Protein AF-0000000085128936 (afdb_homodimer)

Radius of gyration: 24.26 Å; Cα contacts (8 Å, |Δi|>4): 1080; chains: 2; bounding box: 57×74×57 Å

Secondary structure (DSSP, 8-state):
--EEE--S---TT-EEEPPHHHHHHHHHTT--TT-EEEEE-B--STT---SEEEEEEEEE-SS-EEEEEEEEE------SS-EEEEEEPPSTTHHHHHHHHHHHTT-SEEEEEE-TT-S----HHHHHHHHHHHHHHHHHHHHHHT-SBPPPBPPPEEHHHIIIIIGGGSPTTPEEEEE--STT-EEHHHHHHTS-TT--EEEEE--TT---HHHHHHHHHTTPEEEES-SS---TTHHHHHHHHHHH--/--EEE--S---TT-EEEPPHHHHHHHHHTT--TT-EEEEE-B--STT---SEEEEEEEEE-SS-EEEEEEEEE------SS-EEEEEEPPSTTHHHHHHHHHHHTT-SEEEEEE-TT-S----HHHHHHHHHHHHHHHHHHHHHHT-SBPPPBPPPEEHHHIIIIIGGGSPTT-EEEEE--STT-EEHHHHHHTS-TT--EEEEE--TT---HHHHHHHHHTTPEEEES-SS---TTHHHHHHHHHHH--

Solvent-accessible surface area (backbone atoms only — not comparable to full-atom values): 25896 Å² total; per-residue (Å²): 119,60,48,36,62,37,84,53,74,79,52,68,72,40,73,44,70,47,55,66,71,37,25,51,52,46,55,74,69,63,65,48,62,71,40,65,36,35,37,22,40,31,46,83,55,91,77,41,81,51,18,37,26,38,29,29,33,64,38,76,53,96,84,46,27,31,31,36,33,37,60,75,43,90,53,82,55,74,43,77,21,46,32,34,41,35,34,26,44,47,61,82,69,45,42,58,50,35,42,28,50,35,40,53,49,42,34,50,27,36,32,41,19,45,45,93,52,31,84,62,83,76,58,73,67,60,33,52,53,51,49,53,49,48,39,51,41,20,46,54,26,20,37,67,16,68,40,31,61,44,40,52,64,47,77,70,38,49,39,69,59,36,49,70,52,52,56,72,67,53,61,88,77,50,43,40,35,25,62,38,91,55,88,84,44,39,54,46,54,63,57,51,73,76,41,65,78,57,44,37,33,36,38,40,34,41,16,78,67,37,66,50,72,66,55,49,51,51,40,42,74,64,59,29,42,43,19,24,78,60,84,47,49,59,52,50,54,50,45,54,48,39,50,37,27,52,63,37,47,101,120,60,48,36,62,36,83,54,71,79,52,68,72,39,74,45,69,47,55,65,72,37,24,53,54,47,55,74,68,62,66,49,60,72,39,65,35,35,38,22,40,30,45,85,53,94,76,42,81,50,17,36,25,38,28,30,33,65,38,76,53,98,84,48,28,31,30,36,31,36,60,75,43,90,52,79,55,72,42,77,21,46,31,33,40,36,33,26,41,44,61,82,68,46,42,58,50,35,43,27,51,35,39,54,49,40,36,51,27,38,32,42,19,44,45,92,51,31,83,62,83,75,58,71,69,60,33,52,53,50,49,52,50,49,39,50,42,23,46,54,26,21,36,66,16,67,41,31,60,45,42,52,64,48,77,71,37,49,40,69,59,37,50,70,52,52,56,72,67,52,61,88,76,50,43,40,34,25,64,36,90,57,89,83,43,38,53,46,53,64,57,50,72,74,42,65,79,58,44,37,34,36,36,38,32,40,18,78,66,38,67,50,73,66,55,50,51,51,40,42,75,65,59,28,42,45,20,26,75,60,85,46,51,59,52,49,54,49,44,55,48,40,50,38,26,51,62,37,47,101

Nearest PDB structures (foldseek):
  5vm8-assembly3_A  TM=9.600E-01  e=5.784E-26  Neisseria gonorrhoeae
  5o96-assembly4_G  TM=9.491E-01  e=2.604E-25  Legionella pneumophila
  4e8b-assembly1_A  TM=9.451E-01  e=1.679E-23  Escherichia coli K-12
  1nxz-assembly1_B  TM=9.236E-01  e=9.415E-24  Haemophilus influenzae
  1vhk-assembly3_C  TM=8.681E-01  e=4.876E-21  Bacillus subtilis

Structure (mmCIF, N/CA/C/O backbone):
data_AF-0000000085128936-model_v1
#
loop_
_entity.id
_entity.type
_entity.pdbx_description
1 polymer 'Ribosomal RNA small subunit methyltransferase E'
#
loop_
_atom_site.group_PDB
_atom_site.id
_atom_site.type_symbol
_atom_site.label_atom_id
_atom_site.label_alt_id
_atom_site.label_comp_id
_atom_site.label_asym_id
_atom_site.label_entity_id
_atom_site.label_seq_id
_atom_site.pdbx_PDB_ins_code
_atom_site.Cartn_x
_atom_site.Cartn_y
_atom_site.Cartn_z
_atom_site.occupancy
_atom_site.B_iso_or_equiv
_atom_site.auth_seq_id
_atom_site.auth_comp_id
_atom_site.auth_asym_id
_atom_site.auth_atom_id
_atom_site.pdbx_PDB_model_num
ATOM 1 N N . MET A 1 1 ? -12.602 -21.766 -3.742 1 88.69 1 MET A N 1
ATOM 2 C CA . MET A 1 1 ? -11.727 -22.938 -3.686 1 88.69 1 MET A CA 1
ATOM 3 C C . MET A 1 1 ? -10.312 -22.531 -3.268 1 88.69 1 MET A C 1
ATOM 5 O O . MET A 1 1 ? -9.727 -21.625 -3.846 1 88.69 1 MET A O 1
ATOM 9 N N . PRO A 1 2 ? -9.766 -23.156 -2.211 1 96.31 2 PRO A N 1
ATOM 10 C CA . PRO A 1 2 ? -8.438 -22.734 -1.75 1 96.31 2 PRO A CA 1
ATOM 11 C C . PRO A 1 2 ? -7.344 -23.031 -2.771 1 96.31 2 PRO A C 1
ATOM 13 O O . PRO A 1 2 ? -7.434 -24 -3.523 1 96.31 2 PRO A O 1
ATOM 16 N N . ARG A 1 3 ? -6.391 -22.25 -2.811 1 98.12 3 ARG A N 1
ATOM 17 C CA . ARG A 1 3 ? -5.277 -22.328 -3.75 1 98.12 3 ARG A CA 1
ATOM 18 C C . ARG A 1 3 ? -3.969 -22.609 -3.02 1 98.12 3 ARG A C 1
ATOM 20 O O . ARG A 1 3 ? -3.715 -22.047 -1.953 1 98.12 3 ARG A O 1
ATOM 27 N N . PHE A 1 4 ? -3.127 -23.484 -3.639 1 98.06 4 PHE A N 1
ATOM 28 C CA . PHE A 1 4 ? -1.86 -23.812 -2.998 1 98.06 4 PHE A CA 1
ATOM 29 C C . PHE A 1 4 ? -0.723 -23.812 -4.012 1 98.06 4 PHE A C 1
ATOM 31 O O . PHE A 1 4 ? -0.875 -24.312 -5.125 1 98.06 4 PHE A O 1
ATOM 38 N N . HIS A 1 5 ? 0.365 -23.219 -3.594 1 97.94 5 HIS A N 1
ATOM 39 C CA . HIS A 1 5 ? 1.601 -23.281 -4.367 1 97.94 5 HIS A CA 1
ATOM 40 C C . HIS A 1 5 ? 2.189 -24.688 -4.348 1 97.94 5 HIS A C 1
ATOM 42 O O . HIS A 1 5 ? 2.398 -25.25 -3.275 1 97.94 5 HIS A O 1
ATOM 48 N N . CYS A 1 6 ? 2.428 -25.219 -5.43 1 96.81 6 CYS A N 1
ATOM 49 C CA . CYS A 1 6 ? 3.027 -26.531 -5.621 1 96.81 6 CYS A CA 1
ATOM 50 C C . CYS A 1 6 ? 4.18 -26.469 -6.617 1 96.81 6 CYS A C 1
ATOM 52 O O . CYS A 1 6 ? 3.98 -26.656 -7.816 1 96.81 6 CYS A O 1
ATOM 54 N N . PRO A 1 7 ? 5.434 -26.281 -6.09 1 95.19 7 PRO A N 1
ATOM 55 C CA . PRO A 1 7 ? 6.566 -26 -6.977 1 95.19 7 PRO A CA 1
ATOM 56 C C . PRO A 1 7 ? 7.148 -27.25 -7.621 1 95.19 7 PRO A C 1
ATOM 58 O O . PRO A 1 7 ? 8.367 -27.438 -7.625 1 95.19 7 PRO A O 1
ATOM 61 N N . ILE A 1 8 ? 6.348 -28.094 -8.18 1 94.44 8 ILE A N 1
ATOM 62 C CA . ILE A 1 8 ? 6.738 -29.234 -9.008 1 94.44 8 ILE A CA 1
ATOM 63 C C . ILE A 1 8 ? 5.926 -29.234 -10.297 1 94.44 8 ILE A C 1
ATOM 65 O O . ILE A 1 8 ? 4.871 -28.609 -10.375 1 94.44 8 ILE A O 1
ATOM 69 N N . ALA A 1 9 ? 6.48 -29.906 -11.305 1 94.62 9 ALA A N 1
ATOM 70 C CA . ALA A 1 9 ? 5.762 -29.984 -12.578 1 94.62 9 ALA A CA 1
ATOM 71 C C . ALA A 1 9 ? 4.438 -30.734 -12.406 1 94.62 9 ALA A C 1
ATOM 73 O O . ALA A 1 9 ? 4.41 -31.859 -11.891 1 94.62 9 ALA A O 1
ATOM 74 N N . LEU A 1 10 ? 3.361 -30.109 -12.789 1 96.38 10 LEU A N 1
ATOM 75 C CA . LEU A 1 10 ? 2.023 -30.672 -12.672 1 96.38 10 LEU A CA 1
ATOM 76 C C . LEU A 1 10 ? 1.521 -31.172 -14.023 1 96.38 10 LEU A C 1
ATOM 78 O O . LEU A 1 10 ? 1.768 -30.531 -15.047 1 96.38 10 LEU A O 1
ATOM 82 N N . ARG A 1 11 ? 0.861 -32.312 -14.008 1 95.75 11 ARG A N 1
ATOM 83 C CA . ARG A 1 11 ? 0.302 -32.906 -15.219 1 95.75 11 ARG A CA 1
ATOM 84 C C . ARG A 1 11 ? -1.122 -33.375 -14.984 1 95.75 11 ARG A C 1
ATOM 86 O O . ARG A 1 11 ? -1.369 -34.188 -14.07 1 95.75 11 ARG A O 1
ATOM 93 N N . SER A 1 12 ? -1.988 -32.906 -15.82 1 97.44 12 SER A N 1
ATOM 94 C CA . SER A 1 12 ? -3.381 -33.312 -15.719 1 97.44 12 SER A CA 1
ATOM 95 C C . SER A 1 12 ? -3.496 -34.844 -15.719 1 97.44 12 SER A C 1
ATOM 97 O O . SER A 1 12 ? -2.83 -35.531 -16.5 1 97.44 12 SER A O 1
ATOM 99 N N . GLY A 1 13 ? -4.293 -35.344 -14.836 1 97.56 13 GLY A N 1
ATOM 100 C CA . GLY A 1 13 ? -4.543 -36.781 -14.75 1 97.56 13 GLY A CA 1
ATOM 101 C C . GLY A 1 13 ? -3.621 -37.5 -13.781 1 97.56 13 GLY A C 1
ATOM 102 O O . GLY A 1 13 ? -3.885 -38.625 -13.391 1 97.56 13 GLY A O 1
ATOM 103 N N . ALA A 1 14 ? -2.553 -36.906 -13.367 1 97.69 14 ALA A N 1
ATOM 104 C CA . ALA A 1 14 ? -1.569 -37.531 -12.484 1 97.69 14 ALA A CA 1
ATOM 105 C C . ALA A 1 14 ? -2.047 -37.5 -11.039 1 97.69 14 ALA A C 1
ATOM 107 O O . ALA A 1 14 ? -2.73 -36.562 -10.609 1 97.69 14 ALA A O 1
ATOM 108 N N . ASP A 1 15 ? -1.764 -38.531 -10.367 1 98.19 15 ASP A N 1
ATOM 109 C CA . ASP A 1 15 ? -1.851 -38.562 -8.906 1 98.19 15 ASP A CA 1
ATOM 110 C C . ASP A 1 15 ? -0.501 -38.25 -8.273 1 98.19 15 ASP A C 1
ATOM 112 O O . ASP A 1 15 ? 0.511 -38.875 -8.594 1 98.19 15 ASP A O 1
ATOM 116 N N . ILE A 1 16 ? -0.481 -37.25 -7.406 1 97.75 16 ILE A N 1
ATOM 117 C CA . ILE A 1 16 ? 0.794 -36.875 -6.801 1 97.75 16 ILE A CA 1
ATOM 118 C C . ILE A 1 16 ? 0.614 -36.688 -5.297 1 97.75 16 ILE A C 1
ATOM 120 O O . ILE A 1 16 ? -0.501 -36.469 -4.824 1 97.75 16 ILE A O 1
ATOM 124 N N . ASP A 1 17 ? 1.719 -36.875 -4.605 1 97.56 17 ASP A N 1
ATOM 125 C CA . ASP A 1 17 ? 1.792 -36.375 -3.234 1 97.56 17 ASP A CA 1
ATOM 126 C C . ASP A 1 17 ? 2.205 -34.906 -3.201 1 97.56 17 ASP A C 1
ATOM 128 O O . ASP A 1 17 ? 3.195 -34.5 -3.826 1 97.56 17 ASP A O 1
ATOM 132 N N . LEU A 1 18 ? 1.437 -34.156 -2.52 1 97.44 18 LEU A N 1
ATOM 133 C CA . LEU A 1 18 ? 1.796 -32.75 -2.398 1 97.44 18 LEU A CA 1
ATOM 134 C C . LEU A 1 18 ? 3.131 -32.594 -1.68 1 97.44 18 LEU A C 1
ATOM 136 O O . LEU A 1 18 ? 3.43 -33.312 -0.741 1 97.44 18 LEU A O 1
ATOM 140 N N . PRO A 1 19 ? 3.902 -31.578 -2.123 1 95.19 19 PRO A N 1
ATOM 141 C CA . PRO A 1 19 ? 5.078 -31.25 -1.318 1 95.19 19 PRO A CA 1
ATOM 142 C C . PRO A 1 19 ? 4.719 -30.797 0.099 1 95.19 19 PRO A C 1
ATOM 144 O O . PRO A 1 19 ? 3.592 -30.375 0.348 1 95.19 19 PRO A O 1
ATOM 147 N N . PRO A 1 20 ? 5.645 -30.859 1.018 1 92.5 20 PRO A N 1
ATOM 148 C CA . PRO A 1 20 ? 5.371 -30.641 2.438 1 92.5 20 PRO A CA 1
ATOM 149 C C . PRO A 1 20 ? 4.68 -29.297 2.697 1 92.5 20 PRO A C 1
ATOM 151 O O . PRO A 1 20 ? 3.746 -29.234 3.502 1 92.5 20 PRO A O 1
ATOM 154 N N . GLY A 1 21 ? 5.121 -28.219 2.092 1 90.5 21 GLY A N 1
ATOM 155 C CA . GLY A 1 21 ? 4.508 -26.922 2.301 1 90.5 21 GLY A CA 1
ATOM 156 C C . GLY A 1 21 ? 3.031 -26.891 1.956 1 90.5 21 GLY A C 1
ATOM 157 O O . GLY A 1 21 ? 2.205 -26.484 2.773 1 90.5 21 GLY A O 1
ATOM 158 N N . ALA A 1 22 ? 2.697 -27.344 0.831 1 94.25 22 ALA A N 1
ATOM 159 C CA . ALA A 1 22 ? 1.31 -27.375 0.374 1 94.25 22 ALA A CA 1
ATOM 160 C C . ALA A 1 22 ? 0.486 -28.359 1.21 1 94.25 22 ALA A C 1
ATOM 162 O O . ALA A 1 22 ? -0.654 -28.062 1.576 1 94.25 22 ALA A O 1
ATOM 163 N N . ALA A 1 23 ? 1.096 -29.516 1.512 1 95.31 23 ALA A N 1
ATOM 164 C CA . ALA A 1 23 ? 0.403 -30.531 2.309 1 95.31 23 ALA A CA 1
ATOM 165 C C . ALA A 1 23 ? -0.009 -29.969 3.666 1 95.31 23 ALA A C 1
ATOM 167 O O . ALA A 1 23 ? -1.157 -30.141 4.09 1 95.31 23 ALA A O 1
ATOM 168 N N . ARG A 1 24 ? 0.917 -29.344 4.246 1 93.56 24 ARG A N 1
ATOM 169 C CA . ARG A 1 24 ? 0.648 -28.766 5.555 1 93.56 24 ARG A CA 1
ATOM 170 C C . ARG A 1 24 ? -0.49 -27.75 5.48 1 93.56 24 ARG A C 1
ATOM 172 O O . ARG A 1 24 ? -1.361 -27.734 6.352 1 93.56 24 ARG A O 1
ATOM 179 N N . HIS A 1 25 ? -0.43 -26.969 4.453 1 93.81 25 HIS A N 1
ATOM 180 C CA . HIS A 1 25 ? -1.461 -25.953 4.289 1 93.81 25 HIS A CA 1
ATOM 181 C C . HIS A 1 25 ? -2.834 -26.578 4.09 1 93.81 25 HIS A C 1
ATOM 183 O O . HIS A 1 25 ? -3.822 -26.125 4.664 1 93.81 25 HIS A O 1
ATOM 189 N N . VAL A 1 26 ? -2.943 -27.578 3.324 1 94.62 26 VAL A N 1
ATOM 190 C CA . VAL A 1 26 ? -4.188 -28.312 3.086 1 94.62 26 VAL A CA 1
ATOM 191 C C . VAL A 1 26 ? -4.688 -28.906 4.391 1 94.62 26 VAL A C 1
ATOM 193 O O . VAL A 1 26 ? -5.887 -28.875 4.68 1 94.62 26 VAL A O 1
ATOM 196 N N . GLN A 1 27 ? -3.803 -29.422 5.184 1 94.69 27 GLN A N 1
ATOM 197 C CA . GLN A 1 27 ? -4.148 -30.031 6.461 1 94.69 27 GLN A CA 1
ATOM 198 C C . GLN A 1 27 ? -4.727 -29 7.43 1 94.69 27 GLN A C 1
ATOM 200 O O . GLN A 1 27 ? -5.688 -29.281 8.148 1 94.69 27 GLN A O 1
ATOM 205 N N . VAL A 1 28 ? -4.148 -27.875 7.426 1 93.38 28 VAL A N 1
ATOM 206 C CA . VAL A 1 28 ? -4.59 -26.812 8.32 1 93.38 28 VAL A CA 1
ATOM 207 C C . VAL A 1 28 ? -6.023 -26.406 7.984 1 93.38 28 VAL A C 1
ATOM 209 O O . VAL A 1 28 ? -6.793 -26.031 8.867 1 93.38 28 VAL A O 1
ATOM 212 N N . LEU A 1 29 ? -6.426 -26.531 6.754 1 94.12 29 LEU A N 1
ATOM 213 C CA . LEU A 1 29 ? -7.77 -26.156 6.328 1 94.12 29 LEU A CA 1
ATOM 214 C C . LEU A 1 29 ? -8.75 -27.297 6.547 1 94.12 29 LEU A C 1
ATOM 216 O O . LEU A 1 29 ? -9.953 -27.156 6.305 1 94.12 29 LEU A O 1
ATOM 220 N N . ARG A 1 30 ? -8.219 -28.422 6.949 1 94.25 30 ARG A N 1
ATOM 221 C CA . ARG A 1 30 ? -9.008 -29.594 7.316 1 94.25 30 ARG A CA 1
ATOM 222 C C . ARG A 1 30 ? -9.852 -30.062 6.141 1 94.25 30 ARG A C 1
ATOM 224 O O . ARG A 1 30 ? -11.023 -30.422 6.309 1 94.25 30 ARG A O 1
ATOM 231 N N . LEU A 1 31 ? -9.32 -30.016 4.973 1 95.06 31 LEU A N 1
ATOM 232 C CA . LEU A 1 31 ? -9.992 -30.516 3.785 1 95.06 31 LEU A CA 1
ATOM 233 C C . LEU A 1 31 ? -10.133 -32.031 3.855 1 95.06 31 LEU A C 1
ATOM 235 O O . LEU A 1 31 ? -9.461 -32.688 4.656 1 95.06 31 LEU A O 1
ATOM 239 N N . GLN A 1 32 ? -11.023 -32.562 3.076 1 95.62 32 GLN A N 1
ATOM 240 C CA . GLN A 1 32 ? -11.32 -33.969 3.061 1 95.62 32 GLN A CA 1
ATOM 241 C C . GLN A 1 32 ? -11.18 -34.562 1.654 1 95.62 32 GLN A C 1
ATOM 243 O O . GLN A 1 32 ? -11.281 -33.812 0.667 1 95.62 32 GLN A O 1
ATOM 248 N N . PRO A 1 33 ? -10.898 -35.938 1.626 1 97.31 33 PRO A N 1
ATOM 249 C CA . PRO A 1 33 ? -10.945 -36.562 0.3 1 97.31 33 PRO A CA 1
ATOM 250 C C . PRO A 1 33 ? -12.219 -36.219 -0.47 1 97.31 33 PRO A C 1
ATOM 252 O O . PRO A 1 33 ? -13.312 -36.25 0.097 1 97.31 33 PRO A O 1
ATOM 255 N N . GLY A 1 34 ? -12.055 -35.875 -1.673 1 98 34 GLY A N 1
ATOM 256 C CA . GLY A 1 34 ? -13.18 -35.438 -2.479 1 98 34 GLY A CA 1
ATOM 257 C C . GLY A 1 34 ? -13.25 -33.906 -2.627 1 98 34 GLY A C 1
ATOM 258 O O . GLY A 1 34 ? -13.852 -33.406 -3.578 1 98 34 GLY A O 1
ATOM 259 N N . ASP A 1 35 ? -12.633 -33.156 -1.692 1 97.81 35 ASP A N 1
ATOM 260 C CA . ASP A 1 35 ? -12.648 -31.703 -1.763 1 97.81 35 ASP A CA 1
ATOM 261 C C . ASP A 1 35 ? -11.789 -31.203 -2.924 1 97.81 35 ASP A C 1
ATOM 263 O O . ASP A 1 35 ? -10.727 -31.766 -3.205 1 97.81 35 ASP A O 1
ATOM 267 N N . GLY A 1 36 ? -12.234 -30.172 -3.611 1 98.19 36 GLY A N 1
ATOM 268 C CA . GLY A 1 36 ? -11.492 -29.531 -4.688 1 98.19 36 GLY A CA 1
ATOM 269 C C . GLY A 1 36 ? -10.555 -28.438 -4.203 1 98.19 36 GLY A C 1
ATOM 270 O O . GLY A 1 36 ? -10.883 -27.688 -3.277 1 98.19 36 GLY A O 1
ATOM 271 N N . ILE A 1 37 ? -9.383 -28.375 -4.812 1 98.31 37 ILE A N 1
ATOM 272 C CA . ILE A 1 37 ? -8.422 -27.312 -4.555 1 98.31 37 ILE A CA 1
ATOM 273 C C . ILE A 1 37 ? -7.824 -26.828 -5.871 1 98.31 37 ILE A C 1
ATOM 275 O O . ILE A 1 37 ? -8.031 -27.438 -6.918 1 98.31 37 ILE A O 1
ATOM 279 N N . THR A 1 38 ? -7.211 -25.734 -5.852 1 98.62 38 THR A N 1
ATOM 280 C CA . THR A 1 38 ? -6.453 -25.203 -6.98 1 98.62 38 THR A CA 1
ATOM 281 C C . THR A 1 38 ? -4.953 -25.266 -6.703 1 98.62 38 THR A C 1
ATOM 283 O O . THR A 1 38 ? -4.512 -24.922 -5.602 1 98.62 38 THR A O 1
ATOM 286 N N . LEU A 1 39 ? -4.176 -25.766 -7.656 1 98.25 39 LEU A N 1
ATOM 287 C CA . LEU A 1 39 ? -2.723 -25.797 -7.539 1 98.25 39 LEU A CA 1
ATOM 288 C C . LEU A 1 39 ? -2.07 -24.938 -8.609 1 98.25 39 LEU A C 1
ATOM 290 O O . LEU A 1 39 ? -2.561 -24.859 -9.734 1 98.25 39 LEU A O 1
ATOM 294 N N . PHE A 1 40 ? -1.034 -24.281 -8.25 1 97.81 40 PHE A N 1
ATOM 295 C CA . PHE A 1 40 ? -0.213 -23.578 -9.227 1 97.81 40 PHE A CA 1
ATOM 296 C C . PHE A 1 40 ? 1.27 -23.781 -8.938 1 97.81 40 PHE A C 1
ATOM 298 O O . PHE A 1 40 ? 1.672 -23.891 -7.777 1 97.81 40 PHE A O 1
ATOM 305 N N . GLU A 1 41 ? 2.086 -23.797 -9.953 1 96.88 41 GLU A N 1
ATOM 306 C CA . GLU A 1 41 ? 3.494 -24.156 -9.844 1 96.88 41 GLU A CA 1
ATOM 307 C C . GLU A 1 41 ? 4.332 -22.984 -9.359 1 96.88 41 GLU A C 1
ATOM 309 O O . GLU A 1 41 ? 5.344 -23.172 -8.68 1 96.88 41 GLU A O 1
ATOM 314 N N . GLY A 1 42 ? 4.012 -21.781 -9.648 1 96 42 GLY A N 1
ATOM 315 C CA . GLY A 1 42 ? 4.664 -20.594 -9.133 1 96 42 GLY A CA 1
ATOM 316 C C . GLY A 1 42 ? 5.836 -20.141 -9.984 1 96 42 GLY A C 1
ATOM 317 O O . GLY A 1 42 ? 6.406 -19.078 -9.758 1 96 42 GLY A O 1
ATOM 318 N N . ARG A 1 43 ? 6.324 -20.969 -10.93 1 86.38 43 ARG A N 1
ATOM 319 C CA . ARG A 1 43 ? 7.449 -20.641 -11.789 1 86.38 43 ARG A CA 1
ATOM 320 C C . ARG A 1 43 ? 7.031 -20.641 -13.258 1 86.38 43 ARG A C 1
ATOM 322 O O . ARG A 1 43 ? 6.035 -21.266 -13.625 1 86.38 43 ARG A O 1
ATOM 329 N N . ALA A 1 44 ? 7.855 -19.609 -13.82 1 71.44 44 ALA A N 1
ATOM 330 C CA . ALA A 1 44 ? 7.723 -19.641 -15.273 1 71.44 44 ALA A CA 1
ATOM 331 C C . ALA A 1 44 ? 8.977 -20.203 -15.93 1 71.44 44 ALA A C 1
ATOM 333 O O . ALA A 1 44 ? 10.078 -20.094 -15.383 1 71.44 44 ALA A O 1
ATOM 334 N N . GLY A 1 45 ? 8.828 -21.078 -16.891 1 72.12 45 GLY A N 1
ATOM 335 C CA . GLY A 1 45 ? 9.984 -21.578 -17.609 1 72.12 45 GLY A CA 1
ATOM 336 C C . GLY A 1 45 ? 9.836 -23.016 -18.078 1 72.12 45 GLY A C 1
ATOM 337 O O . GLY A 1 45 ? 8.734 -23.562 -18.047 1 72.12 45 GLY A O 1
ATOM 338 N N . GLU A 1 46 ? 11.008 -23.547 -18.438 1 74.69 46 GLU A N 1
ATOM 339 C CA . GLU A 1 46 ? 11.016 -24.875 -19.031 1 74.69 46 GLU A CA 1
ATOM 340 C C . GLU A 1 46 ? 10.609 -25.938 -18.016 1 74.69 46 GLU A C 1
ATOM 342 O O . GLU A 1 46 ? 11.109 -25.953 -16.891 1 74.69 46 GLU A O 1
ATOM 347 N N . GLY A 1 47 ? 9.633 -26.688 -18.25 1 85.44 47 GLY A N 1
ATOM 348 C CA . GLY A 1 47 ? 9.172 -27.812 -17.453 1 85.44 47 GLY A CA 1
ATOM 349 C C . GLY A 1 47 ? 7.922 -27.5 -16.656 1 85.44 47 GLY A C 1
ATOM 350 O O . GLY A 1 47 ? 7.297 -28.406 -16.094 1 85.44 47 GLY A O 1
ATOM 351 N N . PHE A 1 48 ? 7.668 -26.156 -16.625 1 90.19 48 PHE A N 1
ATOM 352 C CA . PHE A 1 48 ? 6.457 -25.781 -15.914 1 90.19 48 PHE A CA 1
ATOM 353 C C . PHE A 1 48 ? 5.391 -25.281 -16.891 1 90.19 48 PHE A C 1
ATOM 355 O O . PHE A 1 48 ? 5.711 -24.641 -17.891 1 90.19 48 PHE A O 1
ATOM 362 N N . SER A 1 49 ? 4.172 -25.531 -16.641 1 90.56 49 SER A N 1
ATOM 363 C CA . SER A 1 49 ? 3.066 -25.266 -17.562 1 90.56 49 SER A CA 1
ATOM 364 C C . SER A 1 49 ? 2.535 -23.844 -17.391 1 90.56 49 SER A C 1
ATOM 366 O O . SER A 1 49 ? 1.812 -23.344 -18.25 1 90.56 49 SER A O 1
ATOM 368 N N . GLY A 1 50 ? 2.889 -23.234 -16.344 1 93.38 50 GLY A N 1
ATOM 369 C CA . GLY A 1 50 ? 2.217 -21.984 -16.031 1 93.38 50 GLY A CA 1
ATOM 370 C C . GLY A 1 50 ? 0.749 -22.156 -15.688 1 93.38 50 GLY A C 1
ATOM 371 O O . GLY A 1 50 ? 0.26 -23.297 -15.609 1 93.38 50 GLY A O 1
ATOM 372 N N . GLY A 1 51 ? 0.12 -21.094 -15.375 1 96.5 51 GLY A N 1
ATOM 373 C CA . GLY A 1 51 ? -1.298 -21.188 -15.062 1 96.5 51 GLY A CA 1
ATOM 374 C C . GLY A 1 51 ? -1.576 -21.922 -13.773 1 96.5 51 GLY A C 1
ATOM 375 O O . GLY A 1 51 ? -0.786 -21.859 -12.828 1 96.5 51 GLY A O 1
ATOM 376 N N . GLU A 1 52 ? -2.785 -22.5 -13.742 1 98 52 GLU A N 1
ATOM 377 C CA . GLU A 1 52 ? -3.223 -23.203 -12.539 1 98 52 GLU A CA 1
ATOM 378 C C . GLU A 1 52 ? -3.957 -24.5 -12.898 1 98 52 GLU A C 1
ATOM 380 O O . GLU A 1 52 ? -4.352 -24.703 -14.047 1 98 52 GLU A O 1
ATOM 385 N N . PHE A 1 53 ? -4.082 -25.359 -11.914 1 98.25 53 PHE A N 1
ATOM 386 C CA . PHE A 1 53 ? -4.699 -26.672 -12.094 1 98.25 53 PHE A CA 1
ATOM 387 C C . PHE A 1 53 ? -5.797 -26.906 -11.062 1 98.25 53 PHE A C 1
ATOM 389 O O . PHE A 1 53 ? -5.633 -26.562 -9.883 1 98.25 53 PHE A O 1
ATOM 396 N N . GLU A 1 54 ? -6.863 -27.422 -11.508 1 98.62 54 GLU A N 1
ATOM 397 C CA . GLU A 1 54 ? -7.781 -28.047 -10.555 1 98.62 54 GLU A CA 1
ATOM 398 C C . GLU A 1 54 ? -7.18 -29.297 -9.945 1 98.62 54 GLU A C 1
ATOM 400 O O . GLU A 1 54 ? -6.348 -29.969 -10.57 1 98.62 54 GLU A O 1
ATOM 405 N N . ALA A 1 55 ? -7.547 -29.609 -8.742 1 98.62 55 ALA A N 1
ATOM 406 C CA . ALA A 1 55 ? -7.121 -30.859 -8.109 1 98.62 55 ALA A CA 1
ATOM 407 C C . ALA A 1 55 ? -8.141 -31.328 -7.078 1 98.62 55 ALA A C 1
ATOM 409 O O . ALA A 1 55 ? -8.945 -30.531 -6.586 1 98.62 55 ALA A O 1
ATOM 410 N N . THR A 1 56 ? -8.156 -32.562 -6.844 1 98.56 56 THR A N 1
ATOM 411 C CA . THR A 1 56 ? -9.047 -33.156 -5.855 1 98.56 56 THR A CA 1
ATOM 412 C C . THR A 1 56 ? -8.242 -33.938 -4.816 1 98.56 56 THR A C 1
ATOM 414 O O . THR A 1 56 ? -7.348 -34.719 -5.164 1 98.56 56 THR A O 1
ATOM 417 N N . VAL A 1 57 ? -8.555 -33.656 -3.605 1 98.19 57 VAL A N 1
ATOM 418 C CA . VAL A 1 57 ? -7.883 -34.406 -2.539 1 98.19 57 VAL A CA 1
ATOM 419 C C . VAL A 1 57 ? -8.266 -35.875 -2.611 1 98.19 57 VAL A C 1
ATOM 421 O O . VAL A 1 57 ? -9.453 -36.219 -2.602 1 98.19 57 VAL A O 1
ATOM 424 N N . LEU A 1 58 ? -7.297 -36.781 -2.713 1 98.06 58 LEU A N 1
ATOM 425 C CA . LEU A 1 58 ? -7.535 -38.219 -2.764 1 98.06 58 LEU A CA 1
ATOM 426 C C . LEU A 1 58 ? -7.41 -38.812 -1.377 1 98.06 58 LEU A C 1
ATOM 428 O O . LEU A 1 58 ? -8.188 -39.719 -1.015 1 98.06 58 LEU A O 1
ATOM 432 N N . ARG A 1 59 ? -6.406 -38.375 -0.703 1 97.38 59 ARG A N 1
ATOM 433 C CA . ARG A 1 59 ? -6.086 -38.938 0.609 1 97.38 59 ARG A CA 1
ATOM 434 C C . ARG A 1 59 ? -5.477 -37.875 1.518 1 97.38 59 ARG A C 1
ATOM 436 O O . ARG A 1 59 ? -4.641 -37.094 1.081 1 97.38 59 ARG A O 1
ATOM 443 N N . MET A 1 60 ? -5.969 -37.844 2.73 1 95.44 60 MET A N 1
ATOM 444 C CA . MET A 1 60 ? -5.469 -36.938 3.773 1 95.44 60 MET A CA 1
ATOM 445 C C . MET A 1 60 ? -4.758 -37.75 4.867 1 95.44 60 MET A C 1
ATOM 447 O O . MET A 1 60 ? -5.406 -38.312 5.746 1 95.44 60 MET A O 1
ATOM 451 N N . GLY A 1 61 ? -3.457 -37.844 4.77 1 90.88 61 GLY A N 1
ATOM 452 C CA . GLY A 1 61 ? -2.699 -38.5 5.816 1 90.88 61 GLY A CA 1
ATOM 453 C C . GLY A 1 61 ? -2.213 -37.562 6.895 1 90.88 61 GLY A C 1
ATOM 454 O O . GLY A 1 61 ? -2.484 -36.344 6.848 1 90.88 61 GLY A O 1
ATOM 455 N N . ARG A 1 62 ? -1.491 -38.125 7.871 1 86 62 ARG A N 1
ATOM 456 C CA . ARG A 1 62 ? -0.957 -37.312 8.977 1 86 62 ARG A CA 1
ATOM 457 C C . ARG A 1 62 ? 0.115 -36.344 8.484 1 86 62 ARG A C 1
ATOM 459 O O . ARG A 1 62 ? 0.157 -35.188 8.914 1 86 62 ARG A O 1
ATOM 466 N N . SER A 1 63 ? 0.986 -36.844 7.543 1 85.75 63 SER A N 1
ATOM 467 C CA . SER A 1 63 ? 2.076 -35.969 7.082 1 85.75 63 SER A CA 1
ATOM 468 C C . SER A 1 63 ? 2.088 -35.875 5.562 1 85.75 63 SER A C 1
ATOM 470 O O . SER A 1 63 ? 2.945 -35.188 4.992 1 85.75 63 SER A O 1
ATOM 472 N N . ASP A 1 64 ? 1.194 -36.594 4.922 1 92.12 64 ASP A N 1
ATOM 473 C CA . ASP A 1 64 ? 1.161 -36.562 3.461 1 92.12 64 ASP A CA 1
ATOM 474 C C . ASP A 1 64 ? -0.262 -36.375 2.949 1 92.12 64 ASP A C 1
ATOM 476 O O . ASP A 1 64 ? -1.227 -36.812 3.58 1 92.12 64 ASP A O 1
ATOM 480 N N . VAL A 1 65 ? -0.383 -35.625 1.896 1 97.06 65 VAL A N 1
ATOM 481 C CA . VAL A 1 65 ? -1.644 -35.375 1.209 1 97.06 65 VAL A CA 1
ATOM 482 C C . VAL A 1 65 ? -1.514 -35.75 -0.268 1 97.06 65 VAL A C 1
ATOM 484 O O . VAL A 1 65 ? -0.633 -35.219 -0.965 1 97.06 65 VAL A O 1
ATOM 487 N N . ALA A 1 66 ? -2.348 -36.656 -0.74 1 98.31 66 ALA A N 1
ATOM 488 C CA . ALA A 1 66 ? -2.373 -37.062 -2.148 1 98.31 66 ALA A CA 1
ATOM 489 C C . ALA A 1 66 ? -3.514 -36.375 -2.889 1 98.31 66 ALA A C 1
ATOM 491 O O . ALA A 1 66 ? -4.621 -36.25 -2.361 1 98.31 66 ALA A O 1
ATOM 492 N N . VAL A 1 67 ? -3.246 -35.938 -4.074 1 98.62 67 VAL A N 1
ATOM 493 C CA . VAL A 1 67 ? -4.27 -35.281 -4.879 1 98.62 67 VAL A CA 1
ATOM 494 C C . VAL A 1 67 ? -4.242 -35.812 -6.305 1 98.62 67 VAL A C 1
ATOM 496 O O . VAL A 1 67 ? -3.223 -36.344 -6.754 1 98.62 67 VAL A O 1
ATOM 499 N N . ARG A 1 68 ? -5.352 -35.75 -6.992 1 98.69 68 ARG A N 1
ATOM 500 C CA . ARG A 1 68 ? -5.453 -35.969 -8.43 1 98.69 68 ARG A CA 1
ATOM 501 C C . ARG A 1 68 ? -5.512 -34.625 -9.188 1 98.69 68 ARG A C 1
ATOM 503 O O . ARG A 1 68 ? -6.375 -33.812 -8.922 1 98.69 68 ARG A O 1
ATOM 510 N N . ILE A 1 69 ? -4.543 -34.469 -10.039 1 98.56 69 ILE A N 1
ATOM 511 C CA . ILE A 1 69 ? -4.5 -33.25 -10.844 1 98.56 69 ILE A CA 1
ATOM 512 C C . ILE A 1 69 ? -5.594 -33.281 -11.906 1 98.56 69 ILE A C 1
ATOM 514 O O . ILE A 1 69 ? -5.746 -34.281 -12.609 1 98.56 69 ILE A O 1
ATOM 518 N N . GLY A 1 70 ? -6.379 -32.281 -11.969 1 98.5 70 GLY A N 1
ATOM 519 C CA . GLY A 1 70 ? -7.457 -32.188 -12.938 1 98.5 70 GLY A CA 1
ATOM 520 C C . GLY A 1 70 ? -7.129 -31.25 -14.094 1 98.5 70 GLY A C 1
ATOM 521 O O . GLY A 1 70 ? -6.031 -31.312 -14.648 1 98.5 70 GLY A O 1
ATOM 522 N N . ALA A 1 71 ? -8.047 -30.469 -14.508 1 98.5 71 ALA A N 1
ATOM 523 C CA . ALA A 1 71 ? -7.945 -29.609 -15.695 1 98.5 71 ALA A CA 1
ATOM 524 C C . ALA A 1 71 ? -6.898 -28.531 -15.5 1 98.5 71 ALA A C 1
ATOM 526 O O . ALA A 1 71 ? -6.789 -27.953 -14.414 1 98.5 71 ALA A O 1
ATOM 527 N N . HIS A 1 72 ? -6.148 -28.25 -16.562 1 98 72 HIS A N 1
ATOM 528 C CA . HIS A 1 72 ? -5.223 -27.125 -16.609 1 98 72 HIS A CA 1
ATOM 529 C C . HIS A 1 72 ? -5.895 -25.891 -17.188 1 98 72 HIS A C 1
ATOM 531 O O . HIS A 1 72 ? -6.598 -25.969 -18.203 1 98 72 HIS A O 1
ATOM 537 N N . HIS A 1 73 ? -5.82 -24.828 -16.516 1 97.94 73 HIS A N 1
ATOM 538 C CA . HIS A 1 73 ? -6.262 -23.531 -17.016 1 97.94 73 HIS A CA 1
ATOM 539 C C . HIS A 1 73 ? -5.074 -22.609 -17.297 1 97.94 73 HIS A C 1
ATOM 541 O O . HIS A 1 73 ? -4.379 -22.188 -16.375 1 97.94 73 HIS A O 1
ATOM 547 N N . ALA A 1 74 ? -4.828 -22.344 -18.578 1 95.75 74 ALA A N 1
ATOM 548 C CA . ALA A 1 74 ? -3.711 -21.484 -18.969 1 95.75 74 ALA A CA 1
ATOM 549 C C . ALA A 1 74 ? -4.043 -20.016 -18.75 1 95.75 74 ALA A C 1
ATOM 551 O O . ALA A 1 74 ? -4.129 -19.234 -19.703 1 95.75 74 ALA A O 1
ATOM 552 N N . VAL A 1 75 ? -4.25 -19.625 -17.5 1 95.62 75 VAL A N 1
ATOM 553 C CA . VAL A 1 75 ? -4.598 -18.25 -17.125 1 95.62 75 VAL A CA 1
ATOM 554 C C . VAL A 1 75 ? -3.445 -17.625 -16.344 1 95.62 75 VAL A C 1
ATOM 556 O O . VAL A 1 75 ? -2.828 -18.281 -15.5 1 95.62 75 VAL A O 1
ATOM 559 N N . GLU A 1 76 ? -3.045 -16.484 -16.766 1 95.81 76 GLU A N 1
ATOM 560 C CA . GLU A 1 76 ? -2.055 -15.711 -16.031 1 95.81 76 GLU A CA 1
ATOM 561 C C . GLU A 1 76 ? -2.623 -14.359 -15.609 1 95.81 76 GLU A C 1
ATOM 563 O O . GLU A 1 76 ? -3.613 -13.891 -16.172 1 95.81 76 GLU A O 1
ATOM 568 N N . ARG A 1 77 ? -2.047 -13.766 -14.578 1 95.94 77 ARG A N 1
ATOM 569 C CA . ARG A 1 77 ? -2.547 -12.523 -14.016 1 95.94 77 ARG A CA 1
ATOM 570 C C . ARG A 1 77 ? -1.409 -11.531 -13.781 1 95.94 77 ARG A C 1
ATOM 572 O O . ARG A 1 77 ? -1.443 -10.75 -12.828 1 95.94 77 ARG A O 1
ATOM 579 N N . GLU A 1 78 ? -0.392 -11.633 -14.594 1 96.06 78 GLU A N 1
ATOM 580 C CA . GLU A 1 78 ? 0.773 -10.766 -14.484 1 96.06 78 GLU A CA 1
ATOM 581 C C . GLU A 1 78 ? 0.52 -9.414 -15.164 1 96.06 78 GLU A C 1
ATOM 583 O O . GLU A 1 78 ? -0.221 -9.336 -16.141 1 96.06 78 GLU A O 1
ATOM 588 N N . PRO A 1 79 ? 1.125 -8.344 -14.562 1 95.31 79 PRO A N 1
ATOM 589 C CA . PRO A 1 79 ? 1.083 -7.078 -15.297 1 95.31 79 PRO A CA 1
ATOM 590 C C . PRO A 1 79 ? 1.844 -7.133 -16.625 1 95.31 79 PRO A C 1
ATOM 592 O O . PRO A 1 79 ? 2.713 -7.988 -16.797 1 95.31 79 PRO A O 1
ATOM 595 N N . LEU A 1 80 ? 1.446 -6.25 -17.5 1 93.25 80 LEU A N 1
ATOM 596 C CA . LEU A 1 80 ? 2.119 -6.145 -18.797 1 93.25 80 LEU A CA 1
ATOM 597 C C . LEU A 1 80 ? 3.588 -5.773 -18.609 1 93.25 80 LEU A C 1
ATOM 599 O O . LEU A 1 80 ? 4.461 -6.336 -19.281 1 93.25 80 LEU A O 1
ATOM 603 N N . ARG A 1 81 ? 3.844 -4.891 -17.672 1 94.19 81 ARG A N 1
ATOM 604 C CA . ARG A 1 81 ? 5.188 -4.406 -17.359 1 94.19 81 ARG A CA 1
ATOM 605 C C . ARG A 1 81 ? 5.812 -5.203 -16.219 1 94.19 81 ARG A C 1
ATOM 607 O O . ARG A 1 81 ? 5.301 -5.195 -15.102 1 94.19 81 ARG A O 1
ATOM 614 N N . PRO A 1 82 ? 6.93 -5.965 -16.531 1 96.75 82 PRO A N 1
ATOM 615 C CA . PRO A 1 82 ? 7.652 -6.539 -15.398 1 96.75 82 PRO A CA 1
ATOM 616 C C . PRO A 1 82 ? 8.297 -5.477 -14.508 1 96.75 82 PRO A C 1
ATOM 618 O O . PRO A 1 82 ? 9.008 -4.602 -15.008 1 96.75 82 PRO A O 1
ATOM 621 N N . VAL A 1 83 ? 8.039 -5.488 -13.25 1 97.88 83 VAL A N 1
ATOM 622 C CA . VAL A 1 83 ? 8.594 -4.516 -12.312 1 97.88 83 VAL A CA 1
ATOM 623 C C . VAL A 1 83 ? 9.391 -5.238 -11.234 1 97.88 83 VAL A C 1
ATOM 625 O O . VAL A 1 83 ? 8.852 -6.07 -10.5 1 97.88 83 VAL A O 1
ATOM 628 N N . HIS A 1 84 ? 10.672 -4.91 -11.164 1 98.38 84 HIS A N 1
ATOM 629 C CA . HIS A 1 84 ? 11.594 -5.496 -10.203 1 98.38 84 HIS A CA 1
ATOM 630 C C . HIS A 1 84 ? 11.914 -4.52 -9.07 1 98.38 84 HIS A C 1
ATOM 632 O O . HIS A 1 84 ? 12.43 -3.428 -9.32 1 98.38 84 HIS A O 1
ATOM 638 N N . LEU A 1 85 ? 11.641 -4.914 -7.859 1 98.62 85 LEU A N 1
ATOM 639 C CA . LEU A 1 85 ? 11.797 -4.051 -6.695 1 98.62 85 LEU A CA 1
ATOM 640 C C . LEU A 1 85 ? 13.141 -4.309 -6.012 1 98.62 85 LEU A C 1
ATOM 642 O O . LEU A 1 85 ? 13.422 -5.43 -5.59 1 98.62 85 LEU A O 1
ATOM 646 N N . LEU A 1 86 ? 13.977 -3.305 -5.98 1 98.5 86 LEU A N 1
ATOM 647 C CA . LEU A 1 86 ? 15.125 -3.248 -5.09 1 98.5 86 LEU A CA 1
ATOM 648 C C . LEU A 1 86 ? 14.773 -2.529 -3.793 1 98.5 86 LEU A C 1
ATOM 650 O O . LEU A 1 86 ? 14.594 -1.311 -3.781 1 98.5 86 LEU A O 1
ATOM 654 N N . ALA A 1 87 ? 14.742 -3.285 -2.699 1 97.56 87 ALA A N 1
ATOM 655 C CA . ALA A 1 87 ? 14.18 -2.732 -1.469 1 97.56 87 ALA A CA 1
ATOM 656 C C . ALA A 1 87 ? 15.227 -2.695 -0.357 1 97.56 87 ALA A C 1
ATOM 658 O O . ALA A 1 87 ? 15.766 -3.732 0.034 1 97.56 87 ALA A O 1
ATOM 659 N N . GLY A 1 88 ? 15.461 -1.504 0.165 1 96.81 88 GLY A N 1
ATOM 660 C CA . GLY A 1 88 ? 16.188 -1.466 1.42 1 96.81 88 GLY A CA 1
ATOM 661 C C . GLY A 1 88 ? 15.492 -2.207 2.543 1 96.81 88 GLY A C 1
ATOM 662 O O . GLY A 1 88 ? 14.289 -2.018 2.768 1 96.81 88 GLY A O 1
ATOM 663 N N . ILE A 1 89 ? 16.234 -3.008 3.174 1 95.12 89 ILE A N 1
ATOM 664 C CA . ILE A 1 89 ? 15.648 -3.83 4.23 1 95.12 89 ILE A CA 1
ATOM 665 C C . ILE A 1 89 ? 15.195 -2.941 5.387 1 95.12 89 ILE A C 1
ATOM 667 O O . ILE A 1 89 ? 15.938 -2.064 5.832 1 95.12 89 ILE A O 1
ATOM 671 N N . THR A 1 90 ? 13.969 -3.152 5.727 1 91.81 90 THR A N 1
ATOM 672 C CA . THR A 1 90 ? 13.383 -2.387 6.82 1 91.81 90 THR A CA 1
ATOM 673 C C . THR A 1 90 ? 13.328 -3.223 8.094 1 91.81 90 THR A C 1
ATOM 675 O O . THR A 1 90 ? 13.484 -4.445 8.047 1 91.81 90 THR A O 1
ATOM 678 N N . ALA A 1 91 ? 13.102 -2.529 9.117 1 83.5 91 ALA A N 1
ATOM 679 C CA . ALA A 1 91 ? 13.031 -3.182 10.422 1 83.5 91 ALA A CA 1
ATOM 680 C C . ALA A 1 91 ? 11.641 -3.752 10.68 1 83.5 91 ALA A C 1
ATOM 682 O O . ALA A 1 91 ? 10.688 -3.43 9.961 1 83.5 91 ALA A O 1
ATOM 683 N N . ASN A 1 92 ? 11.57 -4.68 11.688 1 79.38 92 ASN A N 1
ATOM 684 C CA . ASN A 1 92 ? 10.32 -5.211 12.219 1 79.38 92 ASN A CA 1
ATOM 685 C C . ASN A 1 92 ? 9.492 -5.883 11.125 1 79.38 92 ASN A C 1
ATOM 687 O O . ASN A 1 92 ? 10.039 -6.582 10.273 1 79.38 92 ASN A O 1
ATOM 691 N N . GLU A 1 93 ? 8.148 -5.797 11.281 1 88.38 93 GLU A N 1
ATOM 692 C CA . GLU A 1 93 ? 7.227 -6.527 10.422 1 88.38 93 GLU A CA 1
ATOM 693 C C . GLU A 1 93 ? 6.941 -5.758 9.133 1 88.38 93 GLU A C 1
ATOM 695 O O . GLU A 1 93 ? 6.203 -6.234 8.266 1 88.38 93 GLU A O 1
ATOM 700 N N . ARG A 1 94 ? 7.711 -4.73 8.898 1 90.81 94 ARG A N 1
ATOM 701 C CA . ARG A 1 94 ? 7.43 -3.887 7.746 1 90.81 94 ARG A CA 1
ATOM 702 C C . ARG A 1 94 ? 7.883 -4.559 6.453 1 90.81 94 ARG A C 1
ATOM 704 O O . ARG A 1 94 ? 7.242 -4.41 5.41 1 90.81 94 ARG A O 1
ATOM 711 N N . MET A 1 95 ? 9 -5.246 6.582 1 94.12 95 MET A N 1
ATOM 712 C CA . MET A 1 95 ? 9.492 -5.941 5.395 1 94.12 95 MET A CA 1
ATOM 713 C C . MET A 1 95 ? 8.531 -7.043 4.969 1 94.12 95 MET A C 1
ATOM 715 O O . MET A 1 95 ? 8.32 -7.262 3.775 1 94.12 95 MET A O 1
ATOM 719 N N . ASP A 1 96 ? 7.953 -7.75 5.945 1 96.19 96 ASP A N 1
ATOM 720 C CA . ASP A 1 96 ? 6.953 -8.766 5.637 1 96.19 96 ASP A CA 1
ATOM 721 C C . ASP A 1 96 ? 5.766 -8.164 4.887 1 96.19 96 ASP A C 1
ATOM 723 O O . ASP A 1 96 ? 5.305 -8.719 3.889 1 96.19 96 ASP A O 1
ATOM 727 N N . TRP A 1 97 ? 5.34 -7.016 5.336 1 94.81 97 TRP A N 1
ATOM 728 C CA . TRP A 1 97 ? 4.234 -6.312 4.695 1 94.81 97 TRP A CA 1
ATOM 729 C C . TRP A 1 97 ? 4.609 -5.887 3.279 1 94.81 97 TRP A C 1
ATOM 731 O O . TRP A 1 97 ? 3.822 -6.062 2.344 1 94.81 97 TRP A O 1
ATOM 741 N N . LEU A 1 98 ? 5.75 -5.395 3.227 1 97.56 98 LEU A N 1
ATOM 742 C CA . LEU A 1 98 ? 6.215 -4.953 1.914 1 97.56 98 LEU A CA 1
ATOM 743 C C . LEU A 1 98 ? 6.23 -6.117 0.926 1 97.56 98 LEU A C 1
ATOM 745 O O . LEU A 1 98 ? 5.734 -5.988 -0.195 1 97.56 98 LEU A O 1
ATOM 749 N N . VAL A 1 99 ? 6.746 -7.238 1.337 1 98.25 99 VAL A N 1
ATOM 750 C CA . VAL A 1 99 ? 6.848 -8.414 0.474 1 98.25 99 VAL A CA 1
ATOM 751 C C . VAL A 1 99 ? 5.453 -8.906 0.1 1 98.25 99 VAL A C 1
ATOM 753 O O . VAL A 1 99 ? 5.176 -9.172 -1.07 1 98.25 99 VAL A O 1
ATOM 756 N N . GLU A 1 100 ? 4.59 -9 1.055 1 98.12 100 GLU A N 1
ATOM 757 C CA . GLU A 1 100 ? 3.219 -9.453 0.831 1 98.12 100 GLU A CA 1
ATOM 758 C C . GLU A 1 100 ? 2.506 -8.57 -0.189 1 98.12 100 GLU A C 1
ATOM 760 O O . GLU A 1 100 ? 1.944 -9.07 -1.167 1 98.12 100 GLU A O 1
ATOM 765 N N . LYS A 1 101 ? 2.57 -7.266 0.036 1 98.12 101 LYS A N 1
ATOM 766 C CA . LYS A 1 101 ? 1.84 -6.328 -0.814 1 98.12 101 LYS A CA 1
ATOM 767 C C . LYS A 1 101 ? 2.492 -6.211 -2.188 1 98.12 101 LYS A C 1
ATOM 769 O O . LYS A 1 101 ? 1.805 -6.023 -3.193 1 98.12 101 LYS A O 1
ATOM 774 N N . ALA A 1 102 ? 3.789 -6.293 -2.189 1 98.5 102 ALA A N 1
ATOM 775 C CA . ALA A 1 102 ? 4.473 -6.254 -3.479 1 98.5 102 ALA A CA 1
ATOM 776 C C . ALA A 1 102 ? 4.074 -7.445 -4.348 1 98.5 102 ALA A C 1
ATOM 778 O O . ALA A 1 102 ? 3.869 -7.297 -5.555 1 98.5 102 ALA A O 1
ATOM 779 N N . ALA A 1 103 ? 3.986 -8.609 -3.748 1 98.38 103 ALA A N 1
ATOM 780 C CA . ALA A 1 103 ? 3.531 -9.789 -4.484 1 98.38 103 ALA A CA 1
ATOM 781 C C . ALA A 1 103 ? 2.109 -9.594 -5.004 1 98.38 103 ALA A C 1
ATOM 783 O O . ALA A 1 103 ? 1.824 -9.883 -6.168 1 98.38 103 ALA A O 1
ATOM 784 N N . GLU A 1 104 ? 1.266 -9.055 -4.184 1 97.94 104 GLU A N 1
ATOM 785 C CA . GLU A 1 104 ? -0.122 -8.789 -4.551 1 97.94 104 GLU A CA 1
ATOM 786 C C . GLU A 1 104 ? -0.208 -7.809 -5.715 1 97.94 104 GLU A C 1
ATOM 788 O O . GLU A 1 104 ? -1.058 -7.957 -6.598 1 97.94 104 GLU A O 1
ATOM 793 N N . LEU A 1 105 ? 0.687 -6.848 -5.672 1 98 105 LEU A N 1
ATOM 794 C CA . LEU A 1 105 ? 0.618 -5.766 -6.645 1 98 105 LEU A CA 1
ATOM 795 C C . LEU A 1 105 ? 1.377 -6.125 -7.918 1 98 105 LEU A C 1
ATOM 797 O O . LEU A 1 105 ? 1.476 -5.312 -8.836 1 98 105 LEU A O 1
ATOM 801 N N . GLY A 1 106 ? 1.997 -7.316 -7.938 1 97.62 106 GLY A N 1
ATOM 802 C CA . GLY A 1 106 ? 2.471 -7.84 -9.211 1 97.62 106 GLY A CA 1
ATOM 803 C C . GLY A 1 106 ? 3.967 -7.684 -9.398 1 97.62 106 GLY A C 1
ATOM 804 O O . GLY A 1 106 ? 4.465 -7.758 -10.523 1 97.62 106 GLY A O 1
ATOM 805 N N . ALA A 1 107 ? 4.738 -7.422 -8.336 1 98.38 107 ALA A N 1
ATOM 806 C CA . ALA A 1 107 ? 6.191 -7.363 -8.484 1 98.38 107 ALA A CA 1
ATOM 807 C C . ALA A 1 107 ? 6.723 -8.625 -9.164 1 98.38 107 ALA A C 1
ATOM 809 O O . ALA A 1 107 ? 6.312 -9.734 -8.828 1 98.38 107 ALA A O 1
ATOM 810 N N . ALA A 1 108 ? 7.594 -8.383 -10.109 1 97.5 108 ALA A N 1
ATOM 811 C CA . ALA A 1 108 ? 8.18 -9.508 -10.828 1 97.5 108 ALA A CA 1
ATOM 812 C C . ALA A 1 108 ? 9.266 -10.18 -9.992 1 97.5 108 ALA A C 1
ATOM 814 O O . ALA A 1 108 ? 9.492 -11.391 -10.109 1 97.5 108 ALA A O 1
ATOM 815 N N . SER A 1 109 ? 9.945 -9.414 -9.219 1 98 109 SER A N 1
ATOM 816 C CA . SER A 1 109 ? 10.93 -9.906 -8.258 1 98 109 SER A CA 1
ATOM 817 C C . SER A 1 109 ? 11.219 -8.859 -7.188 1 98 109 SER A C 1
ATOM 819 O O . SER A 1 109 ? 10.867 -7.688 -7.34 1 98 109 SER A O 1
ATOM 821 N N . ILE A 1 110 ? 11.797 -9.336 -6.109 1 98.38 110 ILE A N 1
ATOM 822 C CA . ILE A 1 110 ? 12.188 -8.461 -5.008 1 98.38 110 ILE A CA 1
ATOM 823 C C . ILE A 1 110 ? 13.633 -8.766 -4.602 1 98.38 110 ILE A C 1
ATOM 825 O O . ILE A 1 110 ? 14 -9.93 -4.422 1 98.38 110 ILE A O 1
ATOM 829 N N . THR A 1 111 ? 14.422 -7.793 -4.492 1 97.81 111 THR A N 1
ATOM 830 C CA . THR A 1 111 ? 15.789 -7.922 -4.004 1 97.81 111 THR A CA 1
ATOM 831 C C . THR A 1 111 ? 15.992 -7.098 -2.734 1 97.81 111 THR A C 1
ATOM 833 O O . THR A 1 111 ? 16.047 -5.867 -2.789 1 97.81 111 THR A O 1
ATOM 836 N N . PRO A 1 112 ? 16.094 -7.777 -1.603 1 96.88 112 PRO A N 1
ATOM 837 C CA . PRO A 1 112 ? 16.422 -7.047 -0.377 1 96.88 112 PRO A CA 1
ATOM 838 C C . PRO A 1 112 ? 17.859 -6.516 -0.372 1 96.88 112 PRO A C 1
ATOM 840 O O . PRO A 1 112 ? 18.781 -7.254 -0.692 1 96.88 112 PRO A O 1
ATOM 843 N N . LEU A 1 113 ? 17.953 -5.297 -0.034 1 96.62 113 LEU A N 1
ATOM 844 C CA . LEU A 1 113 ? 19.266 -4.672 -0.034 1 96.62 113 LEU A CA 1
ATOM 845 C C . LEU A 1 113 ? 19.594 -4.102 1.339 1 96.62 113 LEU A C 1
ATOM 847 O O . LEU A 1 113 ? 18.734 -3.516 1.998 1 96.62 113 LEU A O 1
ATOM 851 N N . VAL A 1 114 ? 20.812 -4.312 1.761 1 95.38 114 VAL A N 1
ATOM 852 C CA . VAL A 1 114 ? 21.328 -3.697 2.979 1 95.38 114 VAL A CA 1
ATOM 853 C C . VAL A 1 114 ? 21.969 -2.354 2.646 1 95.38 114 VAL A C 1
ATOM 855 O O . VAL A 1 114 ? 23.047 -2.309 2.029 1 95.38 114 VAL A O 1
ATOM 858 N N . ALA A 1 115 ? 21.328 -1.313 3.047 1 95.31 115 ALA A N 1
ATOM 859 C CA . ALA A 1 115 ? 21.844 0.034 2.838 1 95.31 115 ALA A CA 1
ATOM 860 C C . ALA A 1 115 ? 22.672 0.497 4.039 1 95.31 115 ALA A C 1
ATOM 862 O O . ALA A 1 115 ? 22.656 -0.143 5.094 1 95.31 115 ALA A O 1
ATOM 863 N N . GLU A 1 116 ? 23.359 1.597 3.867 1 94.19 116 GLU A N 1
ATOM 864 C CA . GLU A 1 116 ? 24.188 2.172 4.922 1 94.19 116 GLU A CA 1
ATOM 865 C C . GLU A 1 116 ? 23.375 2.436 6.184 1 94.19 116 GLU A C 1
ATOM 867 O O . GLU A 1 116 ? 23.844 2.189 7.297 1 94.19 116 GLU A O 1
ATOM 872 N N . ARG A 1 117 ? 22.188 2.846 6.02 1 91.5 117 ARG A N 1
ATOM 873 C CA . ARG A 1 117 ? 21.359 3.27 7.148 1 91.5 117 ARG A CA 1
ATOM 874 C C . ARG A 1 117 ? 20.359 2.191 7.52 1 91.5 117 ARG A C 1
ATOM 876 O O . ARG A 1 117 ? 19.391 2.463 8.234 1 91.5 117 ARG A O 1
ATOM 883 N N . SER A 1 118 ? 20.594 0.969 7.004 1 89.75 118 SER A N 1
ATOM 884 C CA . SER A 1 118 ? 19.75 -0.152 7.422 1 89.75 118 SER A CA 1
ATOM 885 C C . SER A 1 118 ? 20.078 -0.582 8.852 1 89.75 118 SER A C 1
ATOM 887 O O . SER A 1 118 ? 21.25 -0.645 9.234 1 89.75 118 SER A O 1
ATOM 889 N N . VAL A 1 119 ? 19.078 -0.852 9.617 1 81.12 119 VAL A N 1
ATOM 890 C CA . VAL A 1 119 ? 19.266 -1.213 11.016 1 81.12 119 VAL A CA 1
ATOM 891 C C . VAL A 1 119 ? 19.516 -2.715 11.133 1 81.12 119 VAL A C 1
ATOM 893 O O . VAL A 1 119 ? 20.234 -3.16 12.047 1 81.12 119 VAL A O 1
ATOM 896 N N . LEU A 1 120 ? 18.891 -3.438 10.172 1 78 120 LEU A N 1
ATOM 897 C CA . LEU A 1 120 ? 19.016 -4.891 10.242 1 78 120 LEU A CA 1
ATOM 898 C C . LEU A 1 120 ? 20.266 -5.367 9.5 1 78 120 LEU A C 1
ATOM 900 O O . LEU A 1 120 ? 20.531 -4.922 8.375 1 78 120 LEU A O 1
ATOM 904 N N . LYS A 1 121 ? 21.156 -6.094 10.195 1 72.94 121 LYS A N 1
ATOM 905 C CA . LYS A 1 121 ? 22.297 -6.746 9.555 1 72.94 121 LYS A CA 1
ATOM 906 C C . LYS A 1 121 ? 22.016 -8.219 9.289 1 72.94 121 LYS A C 1
ATOM 908 O O . LYS A 1 121 ? 21.625 -8.953 10.203 1 72.94 121 LYS A O 1
ATOM 913 N N . LEU A 1 122 ? 21.969 -8.508 7.902 1 82 122 LEU A N 1
ATOM 914 C CA . LEU A 1 122 ? 21.656 -9.883 7.508 1 82 122 LEU A CA 1
ATOM 915 C C . LEU A 1 122 ? 22.906 -10.594 7 1 82 122 LEU A C 1
ATOM 917 O O . LEU A 1 122 ? 23.5 -10.18 6 1 82 122 LEU A O 1
ATOM 921 N N . LYS A 1 123 ? 23.484 -11.516 7.824 1 78.06 123 LYS A N 1
ATOM 922 C CA . LYS A 1 123 ? 24.625 -12.305 7.355 1 78.06 123 LYS A CA 1
ATOM 923 C C . LYS A 1 123 ? 24.422 -13.789 7.652 1 78.06 123 LYS A C 1
ATOM 925 O O . LYS A 1 123 ? 23.734 -14.148 8.609 1 78.06 123 LYS A O 1
ATOM 930 N N . GLY A 1 124 ? 24.969 -14.578 6.723 1 84.12 124 GLY A N 1
ATOM 931 C CA . GLY A 1 124 ? 25.047 -16.016 6.914 1 84.12 124 GLY A CA 1
ATOM 932 C C . GLY A 1 124 ? 23.688 -16.672 7.066 1 84.12 124 GLY A C 1
ATOM 933 O O . GLY A 1 124 ? 22.797 -16.453 6.242 1 84.12 124 GLY A O 1
ATOM 934 N N . GLU A 1 125 ? 23.562 -17.484 8.078 1 87.12 125 GLU A N 1
ATOM 935 C CA . GLU A 1 125 ? 22.391 -18.281 8.359 1 87.12 125 GLU A CA 1
ATOM 936 C C . GLU A 1 125 ? 21.156 -17.406 8.609 1 87.12 125 GLU A C 1
ATOM 938 O O . GLU A 1 125 ? 20.047 -17.75 8.211 1 87.12 125 GLU A O 1
ATOM 943 N N . ARG A 1 126 ? 21.344 -16.344 9.281 1 86.94 126 ARG A N 1
ATOM 944 C CA . ARG A 1 126 ? 20.234 -15.43 9.555 1 86.94 126 ARG A CA 1
ATOM 945 C C . ARG A 1 126 ? 19.641 -14.891 8.266 1 86.94 126 ARG A C 1
ATOM 947 O O . ARG A 1 126 ? 18.422 -14.789 8.133 1 86.94 126 ARG A O 1
ATOM 954 N N . ALA A 1 127 ? 20.5 -14.625 7.301 1 89.75 127 ALA A N 1
ATOM 955 C CA . ALA A 1 127 ? 20.062 -14.133 6 1 89.75 127 ALA A CA 1
ATOM 956 C C . ALA A 1 127 ? 19.266 -15.188 5.25 1 89.75 127 ALA A C 1
ATOM 958 O O . ALA A 1 127 ? 18.234 -14.883 4.633 1 89.75 127 ALA A O 1
ATOM 959 N N . GLU A 1 128 ? 19.75 -16.375 5.332 1 93.5 128 GLU A N 1
ATOM 960 C CA . GLU A 1 128 ? 19.062 -17.469 4.656 1 93.5 128 GLU A CA 1
ATOM 961 C C . GLU A 1 128 ? 17.688 -17.719 5.254 1 93.5 128 GLU A C 1
ATOM 963 O O . GLU A 1 128 ? 16.719 -17.953 4.523 1 93.5 128 GLU A O 1
ATOM 968 N N . LYS A 1 129 ? 17.609 -17.703 6.504 1 93.81 129 LYS A N 1
ATOM 969 C CA . LYS A 1 129 ? 16.344 -17.906 7.191 1 93.81 129 LYS A CA 1
ATOM 970 C C . LYS A 1 129 ? 15.352 -16.797 6.855 1 93.81 129 LYS A C 1
ATOM 972 O O . LYS A 1 129 ? 14.172 -17.062 6.613 1 93.81 129 LYS A O 1
ATOM 977 N N . LYS A 1 130 ? 15.828 -15.547 6.883 1 93.31 130 LYS A N 1
ATOM 978 C CA . LYS A 1 130 ? 14.969 -14.414 6.539 1 93.31 130 LYS A CA 1
ATOM 979 C C . LYS A 1 130 ? 14.492 -14.508 5.09 1 93.31 130 LYS A C 1
ATOM 981 O O . LYS A 1 130 ? 13.32 -14.242 4.801 1 93.31 130 LYS A O 1
ATOM 986 N N . LEU A 1 131 ? 15.391 -14.875 4.262 1 95.81 131 LEU A N 1
ATOM 987 C CA . LEU A 1 131 ? 15.055 -15.047 2.852 1 95.81 131 LEU A CA 1
ATOM 988 C C . LEU A 1 131 ? 13.961 -16.094 2.682 1 95.81 131 LEU A C 1
ATOM 990 O O . LEU A 1 131 ? 12.984 -15.875 1.966 1 95.81 131 LEU A O 1
ATOM 994 N N . ALA A 1 132 ? 14.109 -17.234 3.305 1 96.25 132 ALA A N 1
ATOM 995 C CA .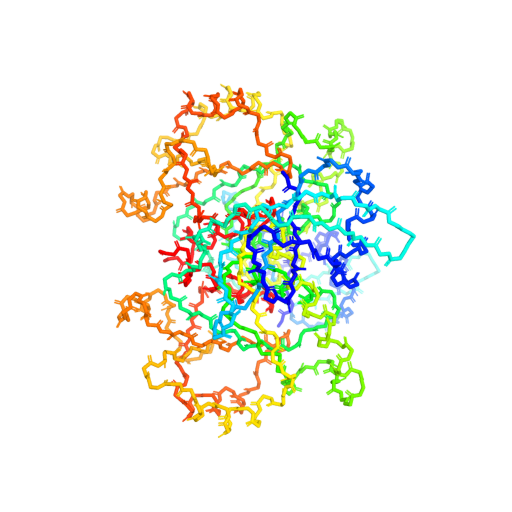 ALA A 1 132 ? 13.117 -18.297 3.25 1 96.25 132 ALA A CA 1
ATOM 996 C C . ALA A 1 132 ? 11.766 -17.812 3.771 1 96.25 132 ALA A C 1
ATOM 998 O O . ALA A 1 132 ? 10.719 -18.125 3.197 1 96.25 132 ALA A O 1
ATOM 999 N N . HIS A 1 133 ? 11.836 -17.094 4.828 1 96.25 133 HIS A N 1
ATOM 1000 C CA . HIS A 1 133 ? 10.617 -16.547 5.406 1 96.25 133 HIS A CA 1
ATOM 1001 C C . HIS A 1 133 ? 9.922 -15.602 4.426 1 96.25 133 HIS A C 1
ATOM 1003 O O . HIS A 1 133 ? 8.719 -15.719 4.188 1 96.25 133 HIS A O 1
ATOM 1009 N N . TRP A 1 134 ? 10.695 -14.664 3.826 1 97.25 134 TRP A N 1
ATOM 1010 C CA . TRP A 1 134 ? 10.109 -13.711 2.895 1 97.25 134 TRP A CA 1
ATOM 1011 C C . TRP A 1 134 ? 9.555 -14.414 1.662 1 97.25 134 TRP A C 1
ATOM 1013 O O . TRP A 1 134 ? 8.508 -14.031 1.136 1 97.25 134 TRP A O 1
ATOM 1023 N N . GLN A 1 135 ? 10.227 -15.414 1.252 1 97.38 135 GLN A N 1
ATOM 1024 C CA . GLN A 1 135 ? 9.719 -16.203 0.133 1 97.38 135 GLN A CA 1
ATOM 1025 C C . GLN A 1 135 ? 8.391 -16.859 0.487 1 97.38 135 GLN A C 1
ATOM 1027 O O . GLN A 1 135 ? 7.469 -16.906 -0.333 1 97.38 135 GLN A O 1
ATOM 1032 N N . ALA A 1 136 ? 8.289 -17.375 1.641 1 96.81 136 ALA A N 1
ATOM 1033 C CA . ALA A 1 136 ? 7.047 -17.984 2.107 1 96.81 136 ALA A CA 1
ATOM 1034 C C . ALA A 1 136 ? 5.918 -16.953 2.164 1 96.81 136 ALA A C 1
ATOM 1036 O O . ALA A 1 136 ? 4.77 -17.266 1.847 1 96.81 136 ALA A O 1
ATOM 1037 N N . VAL A 1 137 ? 6.242 -15.766 2.578 1 97.5 137 VAL A N 1
ATOM 1038 C CA . VAL A 1 137 ? 5.273 -14.672 2.607 1 97.5 137 VAL A CA 1
ATOM 1039 C C . VAL A 1 137 ? 4.762 -14.398 1.194 1 97.5 137 VAL A C 1
ATOM 1041 O O . VAL A 1 137 ? 3.555 -14.25 0.982 1 97.5 137 VAL A O 1
ATOM 1044 N N . ALA A 1 138 ? 5.688 -14.344 0.254 1 98.19 138 ALA A N 1
ATOM 1045 C CA . ALA A 1 138 ? 5.312 -14.117 -1.14 1 98.19 138 ALA A CA 1
ATOM 1046 C C . ALA A 1 138 ? 4.422 -15.242 -1.659 1 98.19 138 ALA A C 1
ATOM 1048 O O . ALA A 1 138 ? 3.445 -14.992 -2.371 1 98.19 138 ALA A O 1
ATOM 1049 N N . VAL A 1 139 ? 4.746 -16.438 -1.328 1 97.44 139 VAL A N 1
ATOM 1050 C CA . VAL A 1 139 ? 3.961 -17.594 -1.727 1 97.44 139 VAL A CA 1
ATOM 1051 C C . VAL A 1 139 ? 2.541 -17.469 -1.18 1 97.44 139 VAL A C 1
ATOM 1053 O O . VAL A 1 139 ? 1.567 -17.594 -1.928 1 97.44 139 VAL A O 1
ATOM 1056 N N . SER A 1 140 ? 2.436 -17.234 0.071 1 97.06 140 SER A N 1
ATOM 1057 C CA . SER A 1 140 ? 1.132 -17.078 0.71 1 97.06 140 SER A CA 1
ATOM 1058 C C . SER A 1 140 ? 0.317 -15.969 0.057 1 97.06 140 SER A C 1
ATOM 1060 O O . SER A 1 140 ? -0.893 -16.109 -0.134 1 97.06 140 SER A O 1
ATOM 1062 N N . ALA A 1 141 ? 0.972 -14.898 -0.235 1 97.81 141 ALA A N 1
ATOM 1063 C CA . ALA A 1 141 ? 0.298 -13.789 -0.902 1 97.81 141 ALA A CA 1
ATOM 1064 C C . ALA A 1 141 ? -0.257 -14.219 -2.258 1 97.81 141 ALA A C 1
ATOM 1066 O O . ALA A 1 141 ? -1.382 -13.859 -2.615 1 97.81 141 ALA A O 1
ATOM 1067 N N . CYS A 1 142 ? 0.489 -14.969 -2.992 1 98 142 CYS A N 1
ATOM 1068 C CA . CYS A 1 142 ? 0.058 -15.422 -4.312 1 98 142 CYS A CA 1
ATOM 1069 C C . CYS A 1 142 ? -1.107 -16.406 -4.199 1 98 142 CYS A C 1
ATOM 1071 O O . CYS A 1 142 ? -2.02 -16.375 -5.027 1 98 142 CYS A O 1
ATOM 1073 N N . GLU A 1 143 ? -1.045 -17.281 -3.199 1 97.62 143 GLU A N 1
ATOM 1074 C CA . GLU A 1 143 ? -2.182 -18.156 -2.945 1 97.62 143 GLU A CA 1
ATOM 1075 C C . GLU A 1 143 ? -3.457 -17.359 -2.707 1 97.62 143 GLU A C 1
ATOM 1077 O O . GLU A 1 143 ? -4.523 -17.703 -3.213 1 97.62 143 GLU A O 1
ATOM 1082 N N . GLN A 1 144 ? -3.289 -16.297 -2.066 1 96.06 144 GLN A N 1
ATOM 1083 C CA . GLN A 1 144 ? -4.441 -15.484 -1.688 1 96.06 144 GLN A CA 1
ATOM 1084 C C . GLN A 1 144 ? -4.898 -14.602 -2.846 1 96.06 144 GLN 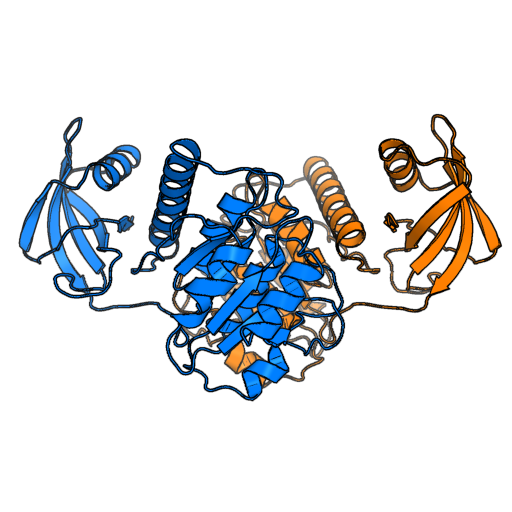A C 1
ATOM 1086 O O . GLN A 1 144 ? -6.102 -14.445 -3.08 1 96.06 144 GLN A O 1
ATOM 1091 N N . CYS A 1 145 ? -4.031 -13.969 -3.572 1 97 145 CYS A N 1
ATOM 1092 C CA . CYS A 1 145 ? -4.41 -12.977 -4.57 1 97 145 CYS A CA 1
ATOM 1093 C C . CYS A 1 145 ? -4.598 -13.625 -5.938 1 97 145 CYS A C 1
ATOM 1095 O O . CYS A 1 145 ? -4.816 -12.93 -6.934 1 97 145 CYS A O 1
ATOM 1097 N N . THR A 1 146 ? -4.457 -14.914 -6.078 1 97.31 146 THR A N 1
ATOM 1098 C CA . THR A 1 146 ? -4.762 -15.75 -7.234 1 97.31 146 THR A CA 1
ATOM 1099 C C . THR A 1 146 ? -3.684 -15.609 -8.305 1 97.31 146 THR A C 1
ATOM 1101 O O . THR A 1 146 ? -3.918 -15.914 -9.477 1 97.31 146 THR A O 1
ATOM 1104 N N . ARG A 1 147 ? -2.594 -15.062 -7.949 1 97.06 147 ARG A N 1
ATOM 1105 C CA . ARG A 1 147 ? -1.456 -14.984 -8.859 1 97.06 147 ARG A CA 1
ATOM 1106 C C . ARG A 1 147 ? -0.801 -16.344 -9.047 1 97.06 147 ARG A C 1
ATOM 1108 O O . ARG A 1 147 ? -0.634 -17.094 -8.078 1 97.06 147 ARG A O 1
ATOM 1115 N N . ASN A 1 148 ? -0.384 -16.656 -10.258 1 97.62 148 ASN A N 1
ATOM 1116 C CA . ASN A 1 148 ? 0.141 -18 -10.531 1 97.62 148 ASN A CA 1
ATOM 1117 C C . ASN A 1 148 ? 1.661 -17.984 -10.664 1 97.62 148 ASN A C 1
ATOM 1119 O O . ASN A 1 148 ? 2.277 -19.031 -10.891 1 97.62 148 ASN A O 1
ATOM 1123 N N . ARG A 1 149 ? 2.271 -16.844 -10.594 1 97.12 149 ARG A N 1
ATOM 1124 C CA . ARG A 1 149 ? 3.723 -16.703 -10.578 1 97.12 149 ARG A CA 1
ATOM 1125 C C . ARG A 1 149 ? 4.195 -16.047 -9.289 1 97.12 149 ARG A C 1
ATOM 1127 O O . ARG A 1 149 ? 3.795 -14.93 -8.969 1 97.12 149 ARG A O 1
ATOM 1134 N N . VAL A 1 150 ? 5.012 -16.781 -8.586 1 97.81 150 VAL A N 1
ATOM 1135 C CA . VAL A 1 150 ? 5.547 -16.25 -7.328 1 97.81 150 VAL A CA 1
ATOM 1136 C C . VAL A 1 150 ? 6.797 -15.422 -7.605 1 97.81 150 VAL A C 1
ATOM 1138 O O . VAL A 1 150 ? 7.75 -15.914 -8.211 1 97.81 150 VAL A O 1
ATOM 1141 N N . PRO A 1 151 ? 6.793 -14.133 -7.23 1 98.12 151 PRO A N 1
ATOM 1142 C CA . PRO A 1 151 ? 8.031 -13.367 -7.43 1 98.12 151 PRO A CA 1
ATOM 1143 C C . PRO A 1 151 ? 9.195 -13.914 -6.613 1 98.12 151 PRO A C 1
ATOM 1145 O O . PRO A 1 151 ? 9.078 -14.109 -5.402 1 98.12 151 PRO A O 1
ATOM 1148 N N . PRO A 1 152 ? 10.281 -14.188 -7.234 1 97.62 152 PRO A N 1
ATOM 1149 C CA . PRO A 1 152 ? 11.438 -14.633 -6.457 1 97.62 152 PRO A CA 1
ATOM 1150 C C . PRO A 1 152 ? 11.984 -13.539 -5.535 1 97.62 152 PRO A C 1
ATOM 1152 O O . PRO A 1 152 ? 12.031 -12.367 -5.918 1 97.62 152 PRO A O 1
ATOM 1155 N N . LEU A 1 153 ? 12.266 -13.898 -4.32 1 97.75 153 LEU A N 1
ATOM 1156 C CA . LEU A 1 153 ? 13.117 -13.102 -3.439 1 97.75 153 LEU A CA 1
ATOM 1157 C C . LEU A 1 153 ? 14.586 -13.453 -3.637 1 97.75 153 LEU A C 1
ATOM 1159 O O . LEU A 1 153 ? 15.016 -14.555 -3.301 1 97.75 153 LEU A O 1
ATOM 1163 N N . HIS A 1 154 ? 15.305 -12.492 -4.184 1 96.81 154 HIS A N 1
ATOM 1164 C CA . HIS A 1 154 ? 16.734 -12.742 -4.406 1 96.81 154 HIS A CA 1
ATOM 1165 C C . HIS A 1 154 ? 17.516 -12.656 -3.102 1 96.81 154 HIS A C 1
ATOM 1167 O O . HIS A 1 154 ? 17.031 -12.086 -2.119 1 96.81 154 HIS A O 1
ATOM 1173 N N . THR A 1 155 ? 18.719 -13.266 -3.111 1 95.38 155 THR A N 1
ATOM 1174 C CA . THR A 1 155 ? 19.578 -13.219 -1.939 1 95.38 155 THR A CA 1
ATOM 1175 C C . THR A 1 155 ? 19.875 -11.773 -1.543 1 95.38 155 THR A C 1
ATOM 1177 O O . THR A 1 155 ? 20.219 -10.953 -2.395 1 95.38 155 THR A O 1
ATOM 1180 N N . PRO A 1 156 ? 19.656 -11.5 -0.244 1 95.06 156 PRO A N 1
ATOM 1181 C CA . PRO A 1 156 ? 20.016 -10.148 0.203 1 95.06 156 PRO A CA 1
ATOM 1182 C C . PRO A 1 156 ? 21.453 -9.766 -0.147 1 95.06 156 PRO A C 1
ATOM 1184 O O . PRO A 1 156 ? 22.344 -10.609 -0.072 1 95.06 156 PRO A O 1
ATOM 1187 N N . ALA A 1 157 ? 21.625 -8.547 -0.538 1 94.06 157 ALA A N 1
ATOM 1188 C CA . ALA A 1 157 ? 22.938 -8.062 -0.941 1 94.06 157 ALA A CA 1
ATOM 1189 C C . ALA A 1 157 ? 23.203 -6.672 -0.375 1 94.06 157 ALA A C 1
ATOM 1191 O O . ALA A 1 157 ? 22.281 -5.965 0.017 1 94.06 157 ALA A O 1
ATOM 1192 N N . ASP A 1 158 ? 24.5 -6.414 -0.319 1 95.19 158 ASP A N 1
ATOM 1193 C CA . ASP A 1 158 ? 24.875 -5.031 -0.033 1 95.19 158 ASP A CA 1
ATOM 1194 C C . ASP A 1 158 ? 24.484 -4.105 -1.184 1 95.19 158 ASP A C 1
ATOM 1196 O O . ASP A 1 158 ? 24.719 -4.43 -2.352 1 95.19 158 ASP A O 1
ATOM 1200 N N . LEU A 1 159 ? 23.891 -2.971 -0.814 1 96.94 159 LEU A N 1
ATOM 1201 C CA . LEU A 1 159 ? 23.375 -2.062 -1.831 1 96.94 159 LEU A CA 1
ATOM 1202 C C . LEU A 1 159 ? 24.469 -1.615 -2.779 1 96.94 159 LEU A C 1
ATOM 1204 O O . LEU A 1 159 ? 24.312 -1.684 -4 1 96.94 159 LEU A O 1
ATOM 1208 N N . GLU A 1 160 ? 25.609 -1.211 -2.254 1 96.25 160 GLU A N 1
ATOM 1209 C CA . GLU A 1 160 ? 26.719 -0.726 -3.078 1 96.25 160 GLU A CA 1
ATOM 1210 C C . GLU A 1 160 ? 27.25 -1.825 -3.992 1 96.25 160 GLU A C 1
ATOM 1212 O O . GLU A 1 160 ? 27.5 -1.591 -5.18 1 96.25 160 GLU A O 1
ATOM 1217 N N . ASP A 1 161 ? 27.391 -3 -3.414 1 95.25 161 ASP A N 1
ATOM 1218 C CA . ASP A 1 161 ? 27.859 -4.137 -4.199 1 95.25 161 ASP A CA 1
ATOM 1219 C C . ASP A 1 161 ? 26.906 -4.445 -5.344 1 95.25 161 ASP A C 1
ATOM 1221 O O . ASP A 1 161 ? 27.328 -4.719 -6.469 1 95.25 161 ASP A O 1
ATOM 1225 N N . TRP A 1 162 ? 25.625 -4.418 -5.02 1 96.62 162 TRP A N 1
ATOM 1226 C CA . TRP A 1 162 ? 24.641 -4.707 -6.047 1 96.62 162 TRP A CA 1
ATOM 1227 C C . TRP A 1 162 ? 24.672 -3.662 -7.156 1 96.62 162 TRP A C 1
ATOM 1229 O O . TRP A 1 162 ? 24.594 -4 -8.336 1 96.62 162 TRP A O 1
ATOM 1239 N N . LEU A 1 163 ? 24.734 -2.418 -6.785 1 96.62 163 LEU A N 1
ATOM 1240 C CA . LEU A 1 163 ? 24.781 -1.34 -7.77 1 96.62 163 LEU A CA 1
ATOM 1241 C C . LEU A 1 163 ? 26 -1.466 -8.664 1 96.62 163 LEU A C 1
ATOM 1243 O O . LEU A 1 163 ? 25.938 -1.194 -9.867 1 96.62 163 LEU A O 1
ATOM 1247 N N . GLU A 1 164 ? 27.062 -1.9 -8.172 1 93.88 164 GLU A N 1
ATOM 1248 C CA . GLU A 1 164 ? 28.312 -2.01 -8.93 1 93.88 164 GLU A CA 1
ATOM 1249 C C . GLU A 1 164 ? 28.281 -3.221 -9.859 1 93.88 164 GLU A C 1
ATOM 1251 O O . GLU A 1 164 ? 28.781 -3.154 -10.984 1 93.88 164 GLU A O 1
ATOM 1256 N N . SER A 1 165 ? 27.703 -4.246 -9.453 1 91.38 165 SER A N 1
ATOM 1257 C CA . SER A 1 165 ? 27.766 -5.477 -10.227 1 91.38 165 SER A CA 1
ATOM 1258 C C . SER A 1 165 ? 26.406 -5.855 -10.797 1 91.38 165 SER A C 1
ATOM 1260 O O . SER A 1 165 ? 26.281 -6.156 -11.984 1 91.38 165 SER A O 1
ATOM 1262 N N . GLY A 1 166 ? 25.406 -5.844 -9.969 1 86.88 166 GLY A N 1
ATOM 1263 C CA . GLY A 1 166 ? 24.078 -6.25 -10.359 1 86.88 166 GLY A CA 1
ATOM 1264 C C . GLY A 1 166 ? 23.453 -5.34 -11.406 1 86.88 166 GLY A C 1
ATOM 1265 O O . GLY A 1 166 ? 22.812 -5.812 -12.344 1 86.88 166 GLY A O 1
ATOM 1266 N N . ALA A 1 167 ? 23.672 -4.059 -11.266 1 85.75 167 ALA A N 1
ATOM 1267 C CA . ALA A 1 167 ? 23.094 -3.07 -12.172 1 85.75 167 ALA A CA 1
ATOM 1268 C C . ALA A 1 167 ? 23.594 -3.275 -13.602 1 85.75 167 ALA A C 1
ATOM 1270 O O . ALA A 1 167 ? 22.844 -3.064 -14.562 1 85.75 167 ALA A O 1
ATOM 1271 N N . GLN A 1 168 ? 24.75 -3.781 -13.719 1 86.56 168 GLN A N 1
ATOM 1272 C CA . GLN A 1 168 ? 25.359 -3.975 -15.031 1 86.56 168 GLN A CA 1
ATOM 1273 C C . GLN A 1 168 ? 24.766 -5.188 -15.742 1 86.56 168 GLN A C 1
ATOM 1275 O O . GLN A 1 168 ? 24.875 -5.312 -16.969 1 86.56 168 GLN A O 1
ATOM 1280 N N . GLN A 1 169 ? 24.156 -5.977 -14.938 1 89.31 169 GLN A N 1
ATOM 1281 C CA . GLN A 1 169 ? 23.641 -7.23 -15.484 1 89.31 169 GLN A CA 1
ATOM 1282 C C . GLN A 1 169 ? 22.188 -7.09 -15.898 1 89.31 169 GLN A C 1
ATOM 1284 O O . GLN A 1 169 ? 21.594 -8.031 -16.438 1 89.31 169 GLN A O 1
ATOM 1289 N N . LEU A 1 170 ? 21.594 -5.93 -15.672 1 91.06 170 LEU A N 1
ATOM 1290 C CA . LEU A 1 170 ? 20.203 -5.723 -16.047 1 91.06 170 LEU A CA 1
ATOM 1291 C C . LEU A 1 170 ? 20.031 -5.754 -17.562 1 91.06 170 LEU A C 1
ATOM 1293 O O . LEU A 1 170 ? 20.891 -5.262 -18.297 1 91.06 170 LEU A O 1
ATOM 1297 N N . PRO A 1 171 ? 19 -6.324 -18.016 1 89.56 171 PRO A N 1
ATOM 1298 C CA . PRO A 1 171 ? 18.781 -6.367 -19.469 1 89.56 171 PRO A CA 1
ATOM 1299 C C . PRO A 1 171 ? 18.75 -4.98 -20.109 1 89.56 171 PRO A C 1
ATOM 1301 O O . PRO A 1 171 ? 18.312 -4.016 -19.469 1 89.56 171 PRO A O 1
ATOM 1304 N N . PRO A 1 172 ? 19.188 -5.008 -21.375 1 88.88 172 PRO A N 1
ATOM 1305 C CA . PRO A 1 172 ? 19.047 -3.734 -22.094 1 88.88 172 PRO A CA 1
ATOM 1306 C C . PRO A 1 172 ? 17.609 -3.246 -22.172 1 88.88 172 PRO A C 1
ATOM 1308 O O . PRO A 1 172 ? 16.688 -4.055 -22.312 1 88.88 172 PRO A O 1
ATOM 1311 N N . GLY A 1 173 ? 17.453 -1.985 -21.984 1 90.19 173 GLY A N 1
ATOM 1312 C CA . GLY A 1 173 ? 16.125 -1.415 -22.109 1 90.19 173 GLY A CA 1
ATOM 1313 C C . GLY A 1 173 ? 15.383 -1.35 -20.797 1 90.19 173 GLY A C 1
ATOM 1314 O O . GLY A 1 173 ? 14.273 -0.807 -20.734 1 90.19 173 GLY A O 1
ATOM 1315 N N . THR A 1 174 ? 16.016 -1.888 -19.781 1 95.31 174 THR A N 1
ATOM 1316 C CA . THR A 1 174 ? 15.391 -1.813 -18.469 1 95.31 174 THR A CA 1
ATOM 1317 C C . THR A 1 174 ? 15.43 -0.385 -17.938 1 95.31 174 THR A C 1
ATOM 1319 O O . THR A 1 174 ? 16.5 0.232 -17.859 1 95.31 174 THR A O 1
ATOM 1322 N N . LEU A 1 175 ? 14.242 0.146 -17.703 1 97.06 175 LEU A N 1
ATOM 1323 C CA . LEU A 1 175 ? 14.172 1.453 -17.062 1 97.06 175 LEU A CA 1
ATOM 1324 C C . LEU A 1 175 ? 14.578 1.357 -15.602 1 97.06 175 LEU A C 1
ATOM 1326 O O . LEU A 1 175 ? 14.031 0.544 -14.852 1 97.06 175 LEU A O 1
ATOM 1330 N N . ARG A 1 176 ? 15.578 2.141 -15.25 1 97.56 176 ARG A N 1
ATOM 1331 C CA . ARG A 1 176 ? 16.094 2.154 -13.891 1 97.56 176 ARG A CA 1
ATOM 1332 C C . ARG A 1 176 ? 15.617 3.387 -13.133 1 97.56 176 ARG A C 1
ATOM 1334 O O . ARG A 1 176 ? 15.945 4.516 -13.5 1 97.56 176 ARG A O 1
ATOM 1341 N N . LEU A 1 177 ? 14.859 3.145 -12.031 1 98.12 177 LEU A N 1
ATOM 1342 C CA . LEU A 1 177 ? 14.297 4.266 -11.281 1 98.12 177 LEU A CA 1
ATOM 1343 C C . LEU A 1 177 ? 14.805 4.273 -9.844 1 98.12 177 LEU A C 1
ATOM 1345 O O . LEU A 1 177 ? 15 3.213 -9.25 1 98.12 177 LEU A O 1
ATOM 1349 N N . LEU A 1 178 ? 15.07 5.43 -9.359 1 98.31 178 LEU A N 1
ATOM 1350 C CA . LEU A 1 178 ? 15.422 5.676 -7.965 1 98.31 178 LEU A CA 1
ATOM 1351 C C . LEU A 1 178 ? 14.367 6.531 -7.281 1 98.31 178 LEU A C 1
ATOM 1353 O O . LEU A 1 178 ? 14.164 7.688 -7.652 1 98.31 178 LEU A O 1
ATOM 1357 N N . LEU A 1 179 ? 13.633 5.969 -6.305 1 97.69 179 LEU A N 1
ATOM 1358 C CA . LEU A 1 179 ? 12.711 6.789 -5.531 1 97.69 179 LEU A CA 1
ATOM 1359 C C . LEU A 1 179 ? 13.469 7.762 -4.633 1 97.69 179 LEU A C 1
ATOM 1361 O O . LEU A 1 179 ? 14.234 7.34 -3.762 1 97.69 179 LEU A O 1
ATOM 1365 N N . SER A 1 180 ? 13.25 8.984 -4.883 1 94.56 180 SER A N 1
ATOM 1366 C CA . SER A 1 180 ? 14.031 10.016 -4.211 1 94.56 180 SER A CA 1
ATOM 1367 C C . SER A 1 180 ? 13.234 11.312 -4.066 1 94.56 180 SER A C 1
ATOM 1369 O O . SER A 1 180 ? 12.352 11.594 -4.875 1 94.56 180 SER A O 1
ATOM 1371 N N . LEU A 1 181 ? 13.523 12.008 -2.959 1 87.94 181 LEU A N 1
ATOM 1372 C CA . LEU A 1 181 ? 12.977 13.344 -2.762 1 87.94 181 LEU A CA 1
ATOM 1373 C C . LEU A 1 181 ? 14.062 14.406 -2.955 1 87.94 181 LEU A C 1
ATOM 1375 O O . LEU A 1 181 ? 13.852 15.578 -2.629 1 87.94 181 LEU A O 1
ATOM 1379 N N . GLY A 1 182 ? 15.172 13.938 -3.471 1 87.19 182 GLY A N 1
ATOM 1380 C CA . GLY A 1 182 ? 16.312 14.828 -3.605 1 87.19 182 GLY A CA 1
ATOM 1381 C C . GLY A 1 182 ? 16.25 15.688 -4.855 1 87.19 182 GLY A C 1
ATOM 1382 O O . GLY A 1 182 ? 15.227 15.719 -5.543 1 87.19 182 GLY A O 1
ATOM 1383 N N . GLU A 1 183 ? 17.281 16.422 -5.043 1 87.88 183 GLU A N 1
ATOM 1384 C CA . GLU A 1 183 ? 17.375 17.312 -6.188 1 87.88 183 GLU A CA 1
ATOM 1385 C C . GLU A 1 183 ? 17.359 16.547 -7.504 1 87.88 183 GLU A C 1
ATOM 1387 O O . GLU A 1 183 ? 17.891 15.438 -7.586 1 87.88 183 GLU A O 1
ATOM 1392 N N . GLY A 1 184 ? 16.703 17.156 -8.469 1 90.62 184 GLY A N 1
ATOM 1393 C CA . GLY A 1 184 ? 16.719 16.578 -9.805 1 90.62 184 GLY A CA 1
ATOM 1394 C C . GLY A 1 184 ? 15.688 15.484 -10 1 90.62 184 GLY A C 1
ATOM 1395 O O . GLY A 1 184 ? 15.695 14.789 -11.016 1 90.62 184 GLY A O 1
ATOM 1396 N N . THR A 1 185 ? 14.867 15.328 -9.047 1 93.88 185 THR A N 1
ATOM 1397 C CA . THR A 1 185 ? 13.828 14.312 -9.164 1 93.88 185 THR A CA 1
ATOM 1398 C C . THR A 1 185 ? 12.719 14.773 -10.109 1 93.88 185 THR A C 1
ATOM 1400 O O . THR A 1 185 ? 12.453 15.969 -10.227 1 93.88 185 THR A O 1
ATOM 1403 N N . ARG A 1 186 ? 12.234 13.789 -10.883 1 94 186 ARG A N 1
ATOM 1404 C CA . ARG A 1 186 ? 11.078 14.008 -11.742 1 94 186 ARG A CA 1
ATOM 1405 C C . ARG A 1 186 ? 9.883 13.188 -11.266 1 94 186 ARG A C 1
ATOM 1407 O O . ARG A 1 186 ? 10.047 12.094 -10.727 1 94 186 ARG A O 1
ATOM 1414 N N . PRO A 1 187 ? 8.641 13.781 -11.461 1 94.62 187 PRO A N 1
ATOM 1415 C CA . PRO A 1 187 ? 7.484 12.953 -11.117 1 94.62 187 PRO A CA 1
ATOM 1416 C C . PRO A 1 187 ? 7.469 11.617 -11.875 1 94.62 187 PRO A C 1
ATOM 1418 O O . PRO A 1 187 ? 7.738 11.586 -13.078 1 94.62 187 PRO A O 1
ATOM 1421 N N . LEU A 1 188 ? 7.156 10.531 -11.172 1 95.5 188 LEU A N 1
ATOM 1422 C CA . LEU A 1 188 ? 7.137 9.195 -11.75 1 95.5 188 LEU A CA 1
ATOM 1423 C C . LEU A 1 188 ? 6.262 9.156 -13 1 95.5 188 LEU A C 1
ATOM 1425 O O . LEU A 1 188 ? 6.641 8.562 -14.008 1 95.5 188 LEU A O 1
ATOM 1429 N N . GLY A 1 189 ? 5.133 9.828 -12.938 1 91.38 189 GLY A N 1
ATOM 1430 C CA . GLY A 1 189 ? 4.211 9.844 -14.062 1 91.38 189 GLY A CA 1
ATOM 1431 C C . GLY A 1 189 ? 4.832 10.383 -15.336 1 91.38 189 GLY A C 1
ATOM 1432 O O . GLY A 1 189 ? 4.57 9.867 -16.422 1 91.38 189 GLY A O 1
ATOM 1433 N N . GLU A 1 190 ? 5.605 11.398 -15.203 1 93.19 190 GLU A N 1
ATOM 1434 C CA . GLU A 1 190 ? 6.258 12.008 -16.359 1 93.19 190 GLU A CA 1
ATOM 1435 C C . GLU A 1 190 ? 7.246 11.047 -17.016 1 93.19 190 GLU A C 1
ATOM 1437 O O . GLU A 1 190 ? 7.34 10.977 -18.234 1 93.19 190 GLU A O 1
ATOM 1442 N N . VAL A 1 191 ? 7.922 10.32 -16.172 1 93.44 191 VAL A N 1
ATOM 1443 C CA . VAL A 1 191 ? 8.906 9.359 -16.656 1 93.44 191 VAL A CA 1
ATOM 1444 C C . VAL A 1 191 ? 8.195 8.203 -17.375 1 93.44 191 VAL A C 1
ATOM 1446 O O . VAL A 1 191 ? 8.633 7.754 -18.422 1 93.44 191 VAL A O 1
ATOM 1449 N N . LEU A 1 192 ? 7.125 7.789 -16.812 1 91 192 LEU A N 1
ATOM 1450 C CA . LEU A 1 192 ? 6.375 6.672 -17.391 1 91 192 LEU A CA 1
ATOM 1451 C C . LEU A 1 192 ? 5.758 7.055 -18.719 1 91 192 LEU A C 1
ATOM 1453 O O . LEU A 1 192 ? 5.664 6.223 -19.625 1 91 192 LEU A O 1
ATOM 1457 N N . ASP A 1 193 ? 5.305 8.305 -18.859 1 89.38 193 ASP A N 1
ATOM 1458 C CA . ASP A 1 193 ? 4.695 8.789 -20.094 1 89.38 193 ASP A CA 1
ATOM 1459 C C . ASP A 1 193 ? 5.668 8.68 -21.266 1 89.38 193 ASP A C 1
ATOM 1461 O O . ASP A 1 193 ? 5.246 8.5 -22.406 1 89.38 193 ASP A O 1
ATOM 1465 N N . ALA A 1 194 ? 6.93 8.68 -20.938 1 91.5 194 ALA A N 1
ATOM 1466 C CA . ALA A 1 194 ? 7.949 8.695 -21.984 1 91.5 194 ALA A CA 1
ATOM 1467 C C . ALA A 1 194 ? 8.508 7.297 -22.219 1 91.5 194 ALA A C 1
ATOM 1469 O O . ALA A 1 194 ? 9.484 7.129 -22.953 1 91.5 194 ALA A O 1
ATOM 1470 N N . THR A 1 195 ? 7.922 6.309 -21.594 1 91.5 195 THR A N 1
ATOM 1471 C CA . THR A 1 195 ? 8.445 4.949 -21.672 1 91.5 195 THR A CA 1
ATOM 1472 C C . THR A 1 195 ? 7.395 3.996 -22.234 1 91.5 195 THR A C 1
ATOM 1474 O O . THR A 1 195 ? 6.199 4.18 -22 1 91.5 195 THR A O 1
ATOM 1477 N N . ALA A 1 196 ? 7.895 3.008 -22.922 1 92.25 196 ALA A N 1
ATOM 1478 C CA . ALA A 1 196 ? 6.98 1.994 -23.453 1 92.25 196 ALA A CA 1
ATOM 1479 C C . ALA A 1 196 ? 6.219 1.307 -22.312 1 92.25 196 ALA A C 1
ATOM 1481 O O . ALA A 1 196 ? 6.781 1.033 -21.25 1 92.25 196 ALA A O 1
ATOM 1482 N N . GLU A 1 197 ? 4.957 0.983 -22.562 1 89.5 197 GLU A N 1
ATOM 1483 C CA . GLU A 1 197 ? 4.066 0.441 -21.547 1 89.5 197 GLU A CA 1
ATOM 1484 C C . GLU A 1 197 ? 4.555 -0.92 -21.047 1 89.5 197 GLU A C 1
ATOM 1486 O O . GLU A 1 197 ? 4.277 -1.312 -19.922 1 89.5 197 GLU A O 1
ATOM 1491 N N . ASP A 1 198 ? 5.254 -1.595 -21.891 1 92.69 198 ASP A N 1
ATOM 1492 C CA . ASP A 1 198 ? 5.664 -2.949 -21.547 1 92.69 198 ASP A CA 1
ATOM 1493 C C . ASP A 1 198 ? 7.152 -3.004 -21.203 1 92.69 198 ASP A C 1
ATOM 1495 O O . ASP A 1 198 ? 7.711 -4.086 -21 1 92.69 198 ASP A O 1
ATOM 1499 N N . ALA A 1 199 ? 7.812 -1.854 -21.078 1 94.5 199 ALA A N 1
ATOM 1500 C CA . ALA A 1 199 ? 9.234 -1.825 -20.75 1 94.5 199 ALA A CA 1
ATOM 1501 C C . ALA A 1 199 ? 9.484 -2.279 -19.312 1 94.5 199 ALA A C 1
ATOM 1503 O O . ALA A 1 199 ? 8.844 -1.788 -18.391 1 94.5 199 ALA A O 1
ATOM 1504 N N . PRO A 1 200 ? 10.453 -3.211 -19.203 1 96.75 200 PRO A N 1
ATOM 1505 C CA . PRO A 1 200 ? 10.766 -3.627 -17.828 1 96.75 200 PRO A CA 1
ATOM 1506 C C . PRO A 1 200 ? 11.297 -2.482 -16.969 1 96.75 200 PRO A C 1
ATOM 1508 O O . PRO A 1 200 ? 11.992 -1.6 -17.484 1 96.75 200 PRO A O 1
ATOM 1511 N N . VAL A 1 201 ? 10.945 -2.527 -15.742 1 97.75 201 VAL A N 1
ATOM 1512 C CA . VAL A 1 201 ? 11.375 -1.497 -14.805 1 97.75 201 VAL A CA 1
ATOM 1513 C C . VAL A 1 201 ? 12.047 -2.148 -13.594 1 97.75 201 VAL A C 1
ATOM 1515 O O . VAL A 1 201 ? 11.594 -3.184 -13.102 1 97.75 201 VAL A O 1
ATOM 1518 N N . VAL A 1 202 ? 13.148 -1.638 -13.203 1 98.31 202 VAL A N 1
ATOM 1519 C CA . VAL A 1 202 ? 13.727 -1.89 -11.883 1 98.31 202 VAL A CA 1
ATOM 1520 C C . VAL A 1 202 ? 13.734 -0.598 -11.07 1 98.31 202 VAL A C 1
ATOM 1522 O O . VAL A 1 202 ? 14.047 0.474 -11.594 1 98.31 202 VAL A O 1
ATOM 1525 N N . PHE A 1 203 ? 13.242 -0.652 -9.875 1 98.12 203 PHE A N 1
ATOM 1526 C CA . PHE A 1 203 ? 13.32 0.586 -9.109 1 98.12 203 PHE A CA 1
ATOM 1527 C C . PHE A 1 203 ? 13.859 0.323 -7.707 1 98.12 203 PHE A C 1
ATOM 1529 O O . PHE A 1 203 ? 13.594 -0.729 -7.121 1 98.12 203 PHE A O 1
ATOM 1536 N N . LEU A 1 204 ? 14.664 1.289 -7.238 1 98.56 204 LEU A N 1
ATOM 1537 C CA . LEU A 1 204 ? 15.328 1.256 -5.941 1 98.56 204 LEU A CA 1
ATOM 1538 C C . LEU A 1 204 ? 14.578 2.109 -4.926 1 98.56 204 LEU A C 1
ATOM 1540 O O . LEU A 1 204 ? 14.352 3.301 -5.148 1 98.56 204 LEU A O 1
ATOM 1544 N N . SER A 1 205 ? 14.156 1.497 -3.848 1 98.06 205 SER A N 1
ATOM 1545 C CA . SER A 1 205 ? 13.539 2.168 -2.707 1 98.06 205 SER A CA 1
ATOM 1546 C C . SER A 1 205 ? 14.359 1.965 -1.438 1 98.06 205 SER A C 1
ATOM 1548 O O . SER A 1 205 ? 14.648 0.83 -1.057 1 98.06 205 SER A O 1
ATOM 1550 N N . GLY A 1 206 ? 14.703 2.977 -0.731 1 96.69 206 GLY A N 1
ATOM 1551 C CA . GLY A 1 206 ? 15.586 2.916 0.425 1 96.69 206 GLY A CA 1
ATOM 1552 C C . GLY A 1 206 ? 14.883 2.439 1.684 1 96.69 206 GLY A C 1
ATOM 1553 O O . GLY A 1 206 ? 13.656 2.328 1.715 1 96.69 206 GLY A O 1
ATOM 1554 N N . PRO A 1 207 ? 15.758 2.148 2.717 1 95.5 207 PRO A N 1
ATOM 1555 C CA . PRO A 1 207 ? 15.203 1.773 4.02 1 95.5 207 PRO A CA 1
ATOM 1556 C C . PRO A 1 207 ? 14.641 2.969 4.785 1 95.5 207 PRO A C 1
ATOM 1558 O O . PRO A 1 207 ? 14.547 4.07 4.238 1 95.5 207 PRO A O 1
ATOM 1561 N N . GLU A 1 208 ? 14.18 2.828 6.012 1 93.19 208 GLU A N 1
ATOM 1562 C CA . GLU A 1 208 ? 13.586 3.867 6.844 1 93.19 208 GLU A CA 1
ATOM 1563 C C . GLU A 1 208 ? 14.516 5.07 6.98 1 93.19 208 GLU A C 1
ATOM 1565 O O . GLU A 1 208 ? 14.062 6.215 6.973 1 93.19 208 GLU A O 1
ATOM 1570 N N . GLY A 1 209 ? 15.758 4.824 7.066 1 92.25 209 GLY A N 1
ATOM 1571 C CA . GLY A 1 209 ? 16.734 5.891 7.215 1 92.25 209 GLY A CA 1
ATOM 1572 C C . GLY A 1 209 ? 17.094 6.559 5.902 1 92.25 209 GLY A C 1
ATOM 1573 O O . GLY A 1 209 ? 17.891 7.504 5.879 1 92.25 209 GLY A O 1
ATOM 1574 N N . GLY A 1 210 ? 16.5 6.098 4.793 1 94.31 210 GLY A N 1
ATOM 1575 C CA . GLY A 1 210 ? 16.828 6.629 3.48 1 94.31 210 GLY A CA 1
ATOM 1576 C C . GLY A 1 210 ? 18.188 6.18 2.98 1 94.31 210 GLY A C 1
ATOM 1577 O O . GLY A 1 210 ? 18.891 5.441 3.668 1 94.31 210 GLY A O 1
ATOM 1578 N N . LEU A 1 211 ? 18.469 6.617 1.778 1 96.31 211 LEU A N 1
ATOM 1579 C CA . LEU A 1 211 ? 19.781 6.355 1.191 1 96.31 211 LEU A CA 1
ATOM 1580 C C . LEU A 1 211 ? 20.766 7.469 1.535 1 96.31 211 LEU A C 1
ATOM 1582 O O . LEU A 1 211 ? 20.391 8.641 1.592 1 96.31 211 LEU A O 1
ATOM 1586 N N . SER A 1 212 ? 22 7.113 1.745 1 95.88 212 SER A N 1
ATOM 1587 C CA . SER A 1 212 ? 23.031 8.133 1.902 1 95.88 212 SER A CA 1
ATOM 1588 C C . SER A 1 212 ? 23.281 8.875 0.592 1 95.88 212 SER A C 1
ATOM 1590 O O . SER A 1 212 ? 22.969 8.367 -0.485 1 95.88 212 SER A O 1
ATOM 1592 N N . PRO A 1 213 ? 23.844 10.062 0.731 1 95.5 213 PRO A N 1
ATOM 1593 C CA . PRO A 1 213 ? 24.203 10.789 -0.492 1 95.5 213 PRO A CA 1
ATOM 1594 C C . PRO A 1 213 ? 25.125 9.977 -1.409 1 95.5 213 PRO A C 1
ATOM 1596 O O . PRO A 1 213 ? 24.969 10.016 -2.633 1 95.5 213 PRO A O 1
ATOM 1599 N N . ALA A 1 214 ? 26.016 9.234 -0.83 1 96.75 214 ALA A N 1
ATOM 1600 C CA . ALA A 1 214 ? 26.938 8.406 -1.607 1 96.75 214 ALA A CA 1
ATOM 1601 C C . ALA A 1 214 ? 26.203 7.289 -2.33 1 96.75 214 ALA A C 1
ATOM 1603 O O . ALA A 1 214 ? 26.484 7 -3.494 1 96.75 214 ALA A O 1
ATOM 1604 N N . GLU A 1 215 ? 25.281 6.652 -1.678 1 97.06 215 GLU A N 1
ATOM 1605 C CA . GLU A 1 215 ? 24.484 5.594 -2.279 1 97.06 215 GLU A CA 1
ATOM 1606 C C . GLU A 1 215 ? 23.641 6.133 -3.434 1 97.06 215 GLU A C 1
ATOM 1608 O O . GLU A 1 215 ? 23.531 5.496 -4.484 1 97.06 215 GLU A O 1
ATOM 1613 N N . GLU A 1 216 ? 23.016 7.254 -3.197 1 96.69 216 GLU A N 1
ATOM 1614 C CA . GLU A 1 216 ? 22.219 7.871 -4.254 1 96.69 216 GLU A CA 1
ATOM 1615 C C . GLU A 1 216 ? 23.094 8.227 -5.461 1 96.69 216 GLU A C 1
ATOM 1617 O O . GLU A 1 216 ? 22.703 7.984 -6.602 1 96.69 216 GLU A O 1
ATOM 1622 N N . ALA A 1 217 ? 24.219 8.812 -5.152 1 96.81 217 ALA A N 1
ATOM 1623 C CA . ALA A 1 217 ? 25.141 9.18 -6.223 1 96.81 217 ALA A CA 1
ATOM 1624 C C . ALA A 1 217 ? 25.578 7.949 -7.02 1 96.81 217 ALA A C 1
ATOM 1626 O O . ALA A 1 217 ? 25.656 7.992 -8.25 1 96.81 217 ALA A O 1
ATOM 1627 N N . LEU A 1 218 ? 25.859 6.871 -6.336 1 97.44 218 LEU A N 1
ATOM 1628 C CA . LEU A 1 218 ? 26.266 5.629 -6.988 1 97.44 218 LEU A CA 1
ATOM 1629 C C . LEU A 1 218 ? 25.141 5.09 -7.871 1 97.44 218 LEU A C 1
ATOM 1631 O O . LEU A 1 218 ? 25.391 4.652 -9 1 97.44 218 LEU A O 1
ATOM 1635 N N . ALA A 1 219 ? 23.906 5.09 -7.352 1 97.56 219 ALA A N 1
ATOM 1636 C CA . ALA A 1 219 ? 22.766 4.648 -8.141 1 97.56 219 ALA A CA 1
ATOM 1637 C C . ALA A 1 219 ? 22.625 5.465 -9.422 1 97.56 219 ALA A C 1
ATOM 1639 O O . ALA A 1 219 ? 22.453 4.902 -10.508 1 97.56 219 ALA A O 1
ATOM 1640 N N . ARG A 1 220 ? 22.75 6.738 -9.258 1 96.75 220 ARG A N 1
ATOM 1641 C CA . ARG A 1 220 ? 22.656 7.625 -10.414 1 96.75 220 ARG A CA 1
ATOM 1642 C C . ARG A 1 220 ? 23.766 7.332 -11.422 1 96.75 220 ARG A C 1
ATOM 1644 O O . ARG A 1 220 ? 23.531 7.352 -12.633 1 96.75 220 ARG A O 1
ATOM 1651 N N . ALA A 1 221 ? 24.938 7.078 -10.961 1 96.62 221 ALA A N 1
ATOM 1652 C CA . ALA A 1 221 ? 26.062 6.746 -11.82 1 96.62 221 ALA A CA 1
ATOM 1653 C C . ALA A 1 221 ? 25.797 5.461 -12.602 1 96.62 221 ALA A C 1
ATOM 1655 O O . ALA A 1 221 ? 26.359 5.254 -13.68 1 96.62 221 ALA A O 1
ATOM 1656 N N . GLN A 1 222 ? 24.938 4.605 -12.055 1 96.69 222 GLN A N 1
ATOM 1657 C CA . GLN A 1 222 ? 24.609 3.35 -12.719 1 96.69 222 GLN A CA 1
ATOM 1658 C C . GLN A 1 222 ? 23.375 3.508 -13.609 1 96.69 222 GLN A C 1
ATOM 1660 O O . GLN A 1 222 ? 22.797 2.518 -14.055 1 96.69 222 GLN A O 1
ATOM 1665 N N . GLY A 1 223 ? 22.922 4.723 -13.781 1 95.62 223 GLY A N 1
ATOM 1666 C CA . GLY A 1 223 ? 21.859 4.988 -14.75 1 95.62 223 GLY A CA 1
ATOM 1667 C C . GLY A 1 223 ? 20.484 5.062 -14.125 1 95.62 223 GLY A C 1
ATOM 1668 O O . GLY A 1 223 ? 19.484 5.176 -14.836 1 95.62 223 GLY A O 1
ATOM 1669 N N . PHE A 1 224 ? 20.375 4.996 -12.805 1 97.38 224 PHE A N 1
ATOM 1670 C CA . PHE A 1 224 ? 19.078 5.152 -12.164 1 97.38 224 PHE A CA 1
ATOM 1671 C C . PHE A 1 224 ? 18.594 6.598 -12.242 1 97.38 224 PHE A C 1
ATOM 1673 O O . PHE A 1 224 ? 19.344 7.52 -11.898 1 97.38 224 PHE A O 1
ATOM 1680 N N . VAL A 1 225 ? 17.391 6.773 -12.711 1 96.81 225 VAL A N 1
ATOM 1681 C CA . VAL A 1 225 ? 16.766 8.086 -12.805 1 96.81 225 VAL A CA 1
ATOM 1682 C C . VAL A 1 225 ? 15.977 8.375 -11.523 1 96.81 225 VAL A C 1
ATOM 1684 O O . VAL A 1 225 ? 15.094 7.605 -11.141 1 96.81 225 VAL A O 1
ATOM 1687 N N . PRO A 1 226 ? 16.312 9.461 -10.844 1 97.56 226 PRO A N 1
ATOM 1688 C CA . PRO A 1 226 ? 15.555 9.797 -9.641 1 97.56 226 PRO A CA 1
ATOM 1689 C C . PRO A 1 226 ? 14.125 10.227 -9.945 1 97.56 226 PRO A C 1
ATOM 1691 O O . PRO A 1 226 ? 13.906 11.102 -10.797 1 97.56 226 PRO A O 1
ATOM 1694 N N . VAL A 1 227 ? 13.195 9.633 -9.25 1 97.25 227 VAL A N 1
ATOM 1695 C CA . VAL A 1 227 ? 11.789 9.961 -9.445 1 97.25 227 VAL A CA 1
ATOM 1696 C C . VAL A 1 227 ? 11.117 10.164 -8.094 1 97.25 227 VAL A C 1
ATOM 1698 O O . VAL A 1 227 ? 11.578 9.641 -7.074 1 97.25 227 VAL A O 1
ATOM 1701 N N . THR A 1 228 ? 10.031 10.945 -8.133 1 96 228 THR A N 1
ATOM 1702 C CA . THR A 1 228 ? 9.258 11.227 -6.922 1 96 228 THR A CA 1
ATOM 1703 C C . THR A 1 228 ? 7.797 10.828 -7.109 1 96 228 THR A C 1
ATOM 1705 O O . THR A 1 228 ? 7.289 10.828 -8.234 1 96 228 THR A O 1
ATOM 1708 N N . LEU A 1 229 ? 7.164 10.461 -5.977 1 95.69 229 LEU A N 1
ATOM 1709 C CA . LEU A 1 229 ? 5.75 10.094 -5.949 1 95.69 229 LEU A CA 1
ATOM 1710 C C . LEU A 1 229 ? 4.902 11.25 -5.438 1 95.69 229 LEU A C 1
ATOM 1712 O O . LEU A 1 229 ? 3.719 11.078 -5.137 1 95.69 229 LEU A O 1
ATOM 1716 N N . GLY A 1 230 ? 5.496 12.414 -5.387 1 93.12 230 GLY A N 1
ATOM 1717 C CA . GLY A 1 230 ? 4.801 13.586 -4.875 1 93.12 230 GLY A CA 1
ATOM 1718 C C . GLY A 1 230 ? 5.531 14.258 -3.727 1 93.12 230 GLY A C 1
ATOM 1719 O O . GLY A 1 230 ? 6.648 13.867 -3.379 1 93.12 230 GLY A O 1
ATOM 1720 N N . PRO A 1 231 ? 4.898 15.227 -3.158 1 93.25 231 PRO A N 1
ATOM 1721 C CA . PRO A 1 231 ? 5.59 16.094 -2.205 1 93.25 231 PRO A CA 1
ATOM 1722 C C . PRO A 1 231 ? 5.613 15.523 -0.791 1 93.25 231 PRO A C 1
ATOM 1724 O O . PRO A 1 231 ? 6.328 16.031 0.076 1 93.25 231 PRO A O 1
ATOM 1727 N N . ARG A 1 232 ? 4.852 14.523 -0.493 1 95.5 232 ARG A N 1
ATOM 1728 C CA . ARG A 1 232 ? 4.801 13.93 0.84 1 95.5 232 ARG A CA 1
ATOM 1729 C C . ARG A 1 232 ? 5.922 12.914 1.031 1 95.5 232 ARG A C 1
ATOM 1731 O O . ARG A 1 232 ? 6.348 12.266 0.074 1 95.5 232 ARG A O 1
ATOM 1738 N N . VAL A 1 233 ? 6.387 12.812 2.215 1 95.88 233 VAL A N 1
ATOM 1739 C CA . VAL A 1 233 ? 7.406 11.828 2.566 1 95.88 233 VAL A CA 1
ATOM 1740 C C . VAL A 1 233 ? 6.734 10.516 2.963 1 95.88 233 VAL A C 1
ATOM 1742 O O . VAL A 1 233 ? 6.203 10.391 4.07 1 95.88 233 VAL A O 1
ATOM 1745 N N . LEU A 1 234 ? 6.82 9.586 2.084 1 96.69 234 LEU A N 1
ATOM 1746 C CA . LEU A 1 234 ? 6.195 8.297 2.354 1 96.69 234 LEU A CA 1
ATOM 1747 C C . LEU A 1 234 ? 7.129 7.398 3.16 1 96.69 234 LEU A C 1
ATOM 1749 O O . LEU A 1 234 ? 8.352 7.496 3.037 1 96.69 234 LEU A O 1
ATOM 1753 N N . ARG A 1 235 ? 6.566 6.566 3.961 1 96.25 235 ARG A N 1
ATOM 1754 C CA . ARG A 1 235 ? 7.352 5.582 4.699 1 96.25 235 ARG A CA 1
ATOM 1755 C C . ARG A 1 235 ? 8.023 4.594 3.752 1 96.25 235 ARG A C 1
ATOM 1757 O O . ARG A 1 235 ? 7.598 4.438 2.605 1 96.25 235 ARG A O 1
ATOM 1764 N N . ALA A 1 236 ? 9 3.898 4.262 1 95.56 236 ALA A N 1
ATOM 1765 C CA . ALA A 1 236 ? 9.859 3.021 3.475 1 95.56 236 ALA A CA 1
ATOM 1766 C C . ALA A 1 236 ? 9.062 1.877 2.857 1 95.56 236 ALA A C 1
ATOM 1768 O O . ALA A 1 236 ? 9.422 1.368 1.792 1 95.56 236 ALA A O 1
ATOM 1769 N N . GLU A 1 237 ? 7.965 1.439 3.518 1 96 237 GLU A N 1
ATOM 1770 C CA . GLU A 1 237 ? 7.156 0.358 2.959 1 96 237 GLU A CA 1
ATOM 1771 C C . GLU A 1 237 ? 6.043 0.903 2.066 1 96 237 GLU A C 1
ATOM 1773 O O . GLU A 1 237 ? 5.535 0.194 1.196 1 96 237 GLU A O 1
ATOM 1778 N N . THR A 1 238 ? 5.664 2.219 2.25 1 97.12 238 THR A N 1
ATOM 1779 C CA . THR A 1 238 ? 4.574 2.82 1.486 1 97.12 238 THR A CA 1
ATOM 1780 C C . THR A 1 238 ? 5.055 3.244 0.102 1 97.12 238 THR A C 1
ATOM 1782 O O . THR A 1 238 ? 4.352 3.051 -0.892 1 97.12 238 THR A O 1
ATOM 1785 N N . ALA A 1 239 ? 6.258 3.777 0.035 1 97.5 239 ALA A N 1
ATOM 1786 C CA . ALA A 1 239 ? 6.773 4.344 -1.209 1 97.5 239 ALA A CA 1
ATOM 1787 C C . ALA A 1 239 ? 6.867 3.277 -2.297 1 97.5 239 ALA A C 1
ATOM 1789 O O . ALA A 1 239 ? 6.332 3.451 -3.395 1 97.5 239 ALA A O 1
ATOM 1790 N N . PRO A 1 240 ? 7.496 2.158 -2.021 1 98.12 240 PRO A N 1
ATOM 1791 C CA . PRO A 1 240 ? 7.582 1.155 -3.086 1 98.12 240 PRO A CA 1
ATOM 1792 C C . PRO A 1 240 ? 6.219 0.575 -3.461 1 98.12 240 PRO A C 1
ATOM 1794 O O . PRO A 1 240 ? 5.996 0.221 -4.621 1 98.12 240 PRO A O 1
ATOM 1797 N N . LEU A 1 241 ? 5.289 0.468 -2.516 1 97.75 241 LEU A N 1
ATOM 1798 C CA . LEU A 1 241 ? 3.967 -0.06 -2.83 1 97.75 241 LEU A CA 1
ATOM 1799 C C . LEU A 1 241 ? 3.191 0.909 -3.715 1 97.75 241 LEU A C 1
ATOM 1801 O O . LEU A 1 241 ? 2.508 0.49 -4.652 1 97.75 241 LEU A O 1
ATOM 1805 N N . ALA A 1 242 ? 3.328 2.203 -3.424 1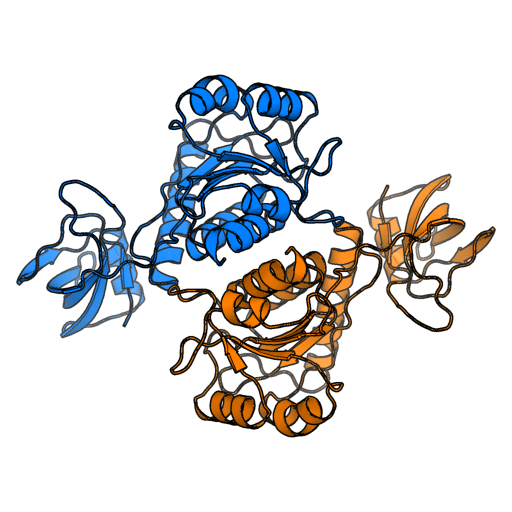 97.69 242 ALA A N 1
ATOM 1806 C CA . ALA A 1 242 ? 2.709 3.223 -4.27 1 97.69 242 ALA A CA 1
ATOM 1807 C C . ALA A 1 242 ? 3.299 3.201 -5.676 1 97.69 242 ALA A C 1
ATOM 1809 O O . ALA A 1 242 ? 2.566 3.299 -6.664 1 97.69 242 ALA A O 1
ATOM 1810 N N . ALA A 1 243 ? 4.59 3.068 -5.77 1 97.56 243 ALA A N 1
ATOM 1811 C CA . ALA A 1 243 ? 5.254 2.99 -7.066 1 97.56 243 ALA A CA 1
ATOM 1812 C C . ALA A 1 243 ? 4.797 1.759 -7.844 1 97.56 243 ALA A C 1
ATOM 1814 O O . ALA A 1 243 ? 4.516 1.842 -9.039 1 97.56 243 ALA A O 1
ATOM 1815 N N . LEU A 1 244 ? 4.691 0.601 -7.133 1 97.62 244 LEU A N 1
ATOM 1816 C CA . LEU A 1 244 ? 4.238 -0.631 -7.773 1 97.62 244 LEU A CA 1
ATOM 1817 C C . LEU A 1 244 ? 2.822 -0.475 -8.312 1 97.62 244 LEU A C 1
ATOM 1819 O O . LEU A 1 244 ? 2.533 -0.894 -9.438 1 97.62 244 LEU A O 1
ATOM 1823 N N . ALA A 1 245 ? 1.987 0.132 -7.512 1 96.38 245 ALA A N 1
ATOM 1824 C CA . ALA A 1 245 ? 0.619 0.36 -7.969 1 96.38 245 ALA A CA 1
ATOM 1825 C C . ALA A 1 245 ? 0.599 1.204 -9.242 1 96.38 245 ALA A C 1
ATOM 1827 O O . ALA A 1 245 ? -0.094 0.871 -10.203 1 96.38 245 ALA A O 1
ATOM 1828 N N . ALA A 1 246 ? 1.367 2.24 -9.289 1 94.25 246 ALA A N 1
ATOM 1829 C CA . ALA A 1 246 ? 1.426 3.139 -10.438 1 94.25 246 ALA A CA 1
ATOM 1830 C C . ALA A 1 246 ? 2.004 2.432 -11.656 1 94.25 246 ALA A C 1
ATOM 1832 O O . ALA A 1 246 ? 1.608 2.713 -12.789 1 94.25 246 ALA A O 1
ATOM 1833 N N . LEU A 1 247 ? 2.896 1.518 -11.438 1 95.06 247 LEU A N 1
ATOM 1834 C CA . LEU A 1 247 ? 3.643 0.883 -12.523 1 95.06 247 LEU A CA 1
ATOM 1835 C C . LEU A 1 247 ? 2.877 -0.314 -13.078 1 95.06 247 LEU A C 1
ATOM 1837 O O . LEU A 1 247 ? 3.051 -0.68 -14.242 1 95.06 247 LEU A O 1
ATOM 1841 N N . THR A 1 248 ? 2.07 -0.926 -12.164 1 92.81 248 THR A N 1
ATOM 1842 C CA . THR A 1 248 ? 1.529 -2.219 -12.57 1 92.81 248 THR A CA 1
ATOM 1843 C C . THR A 1 248 ? 0.027 -2.123 -12.82 1 92.81 248 THR A C 1
ATOM 1845 O O . THR A 1 248 ? -0.558 -2.994 -13.461 1 92.81 248 THR A O 1
ATOM 1848 N N . LEU A 1 249 ? -0.703 -1.125 -12.234 1 80.69 249 LEU A N 1
ATOM 1849 C CA . LEU A 1 249 ? -2.156 -1.079 -12.344 1 80.69 249 LEU A CA 1
ATOM 1850 C C . LEU A 1 249 ? -2.582 -0.157 -13.484 1 80.69 249 LEU A C 1
ATOM 1852 O O . LEU A 1 249 ? -3.752 -0.147 -13.875 1 80.69 249 LEU A O 1
ATOM 1856 N N . ALA A 1 250 ? -1.658 0.631 -14.148 1 62.66 250 ALA A N 1
ATOM 1857 C CA . ALA A 1 250 ? -1.987 1.521 -15.258 1 62.66 250 ALA A CA 1
ATOM 1858 C C . ALA A 1 250 ? -2.418 0.729 -16.484 1 62.66 250 ALA A C 1
ATOM 1860 O O . ALA A 1 250 ? -1.966 -0.4 -16.688 1 62.66 250 ALA A O 1
ATOM 1861 N N . MET B 1 1 ? 13.578 18.078 11.664 1 88.56 1 MET B N 1
ATOM 1862 C CA . MET B 1 1 ? 12.828 18.719 12.734 1 88.56 1 MET B CA 1
ATOM 1863 C C . MET B 1 1 ? 11.484 18.031 12.953 1 88.56 1 MET B C 1
ATOM 1865 O O . MET B 1 1 ? 10.727 17.828 12.008 1 88.56 1 MET B O 1
ATOM 1869 N N . PRO B 1 2 ? 11.195 17.594 14.195 1 96.31 2 PRO B N 1
ATOM 1870 C CA . PRO B 1 2 ? 9.945 16.875 14.414 1 96.31 2 PRO B CA 1
ATOM 1871 C C . PRO B 1 2 ? 8.711 17.734 14.172 1 96.31 2 PRO B C 1
ATOM 1873 O O . PRO B 1 2 ? 8.75 18.953 14.414 1 96.31 2 PRO B O 1
ATOM 1876 N N . ARG B 1 3 ? 7.699 17.172 13.734 1 98.12 3 ARG B N 1
ATOM 1877 C CA . ARG B 1 3 ? 6.445 17.844 13.406 1 98.12 3 ARG B CA 1
ATOM 1878 C C . ARG B 1 3 ? 5.316 17.359 14.32 1 98.12 3 ARG B C 1
ATOM 1880 O O . ARG B 1 3 ? 5.211 16.172 14.617 1 98.12 3 ARG B O 1
ATOM 1887 N N . PHE B 1 4 ? 4.449 18.328 14.719 1 98 4 PHE B N 1
ATOM 1888 C CA . PHE B 1 4 ? 3.35 17.969 15.609 1 98 4 PHE B CA 1
ATOM 1889 C C . PHE B 1 4 ? 2.053 18.625 15.164 1 98 4 PHE B C 1
ATOM 1891 O O . PHE B 1 4 ? 2.043 19.812 14.805 1 98 4 PHE B O 1
ATOM 1898 N N . HIS B 1 5 ? 1.008 17.828 15.18 1 97.94 5 HIS B N 1
ATOM 1899 C CA . HIS B 1 5 ? -0.337 18.359 14.961 1 97.94 5 HIS B CA 1
ATOM 1900 C C . HIS B 1 5 ? -0.795 19.219 16.125 1 97.94 5 HIS B C 1
ATOM 1902 O O . HIS B 1 5 ? -0.761 18.766 17.281 1 97.94 5 HIS B O 1
ATOM 1908 N N . CYS B 1 6 ? -1.178 20.359 15.883 1 96.81 6 CYS B N 1
ATOM 1909 C CA . CYS B 1 6 ? -1.69 21.312 16.844 1 96.81 6 CYS B CA 1
ATOM 1910 C C . CYS B 1 6 ? -3.004 21.922 16.375 1 96.81 6 CYS B C 1
ATOM 1912 O O . CYS B 1 6 ? -3.006 22.969 15.719 1 96.81 6 CYS B O 1
ATOM 1914 N N . PRO B 1 7 ? -4.164 21.328 16.797 1 95.25 7 PRO B N 1
ATOM 1915 C CA . PRO B 1 7 ? -5.453 21.703 16.219 1 95.25 7 PRO B CA 1
ATOM 1916 C C . PRO B 1 7 ? -6.035 22.969 16.859 1 95.25 7 PRO B C 1
ATOM 1918 O O . PRO B 1 7 ? -7.215 23 17.219 1 95.25 7 PRO B O 1
ATOM 1921 N N . ILE B 1 8 ? -5.277 24 17 1 94.38 8 ILE B N 1
ATOM 1922 C CA . ILE B 1 8 ? -5.715 25.328 17.391 1 94.38 8 ILE B CA 1
ATOM 1923 C C . ILE B 1 8 ? -5.148 26.375 16.422 1 94.38 8 ILE B C 1
ATOM 1925 O O . ILE B 1 8 ? -4.184 26.094 15.711 1 94.38 8 ILE B O 1
ATOM 1929 N N . ALA B 1 9 ? -5.816 27.516 16.391 1 94.62 9 ALA B N 1
ATOM 1930 C CA . ALA B 1 9 ? -5.332 28.578 15.516 1 94.62 9 ALA B CA 1
ATOM 1931 C C . ALA B 1 9 ? -3.941 29.047 15.938 1 94.62 9 ALA B C 1
ATOM 1933 O O . ALA B 1 9 ? -3.723 29.391 17.094 1 94.62 9 ALA B O 1
ATOM 1934 N N . LEU B 1 10 ? -3.008 29.016 15.023 1 96.31 10 LEU B N 1
ATOM 1935 C CA . LEU B 1 10 ? -1.628 29.406 15.281 1 96.31 10 LEU B CA 1
ATOM 1936 C C . LEU B 1 10 ? -1.335 30.781 14.703 1 96.31 10 LEU B C 1
ATOM 1938 O O . LEU B 1 10 ? -1.812 31.109 13.617 1 96.31 10 LEU B O 1
ATOM 1942 N N . ARG B 1 11 ? -0.582 31.594 15.453 1 95.75 11 ARG B N 1
ATOM 1943 C CA . ARG B 1 11 ? -0.2 32.938 15.031 1 95.75 11 ARG B CA 1
ATOM 1944 C C . ARG B 1 11 ? 1.28 33.188 15.289 1 95.75 11 ARG B C 1
ATOM 1946 O O . ARG B 1 11 ? 1.751 33.031 16.422 1 95.75 11 ARG B O 1
ATOM 1953 N N . SER B 1 12 ? 1.939 33.562 14.234 1 97.44 12 SER B N 1
ATOM 1954 C CA . SER B 1 12 ? 3.359 33.875 14.367 1 97.44 12 SER B CA 1
ATOM 1955 C C . SER B 1 12 ? 3.602 34.875 15.484 1 97.44 12 SER B C 1
ATOM 1957 O O . SER B 1 12 ? 2.867 35.844 15.609 1 97.44 12 SER B O 1
ATOM 1959 N N . GLY B 1 13 ? 4.574 34.594 16.281 1 97.62 13 GLY B N 1
ATOM 1960 C CA . GLY B 1 13 ? 4.957 35.5 17.359 1 97.62 13 GLY B CA 1
ATOM 1961 C C . GLY B 1 13 ? 4.285 35.156 18.672 1 97.62 13 GLY B C 1
ATOM 1962 O O . GLY B 1 13 ? 4.711 35.656 19.734 1 97.62 13 GLY B O 1
ATOM 1963 N N . ALA B 1 14 ? 3.266 34.406 18.703 1 97.69 14 ALA B N 1
ATOM 1964 C CA . ALA B 1 14 ? 2.512 34.062 19.906 1 97.69 14 ALA B CA 1
ATOM 1965 C C . ALA B 1 14 ? 3.238 33 20.719 1 97.69 14 ALA B C 1
ATOM 1967 O O . ALA B 1 14 ? 3.908 32.125 20.172 1 97.69 14 ALA B O 1
ATOM 1968 N N . ASP B 1 15 ? 3.158 33.156 21.969 1 98.19 15 ASP B N 1
ATOM 1969 C CA . ASP B 1 15 ? 3.506 32.062 22.906 1 98.19 15 ASP B CA 1
ATOM 1970 C C . ASP B 1 15 ? 2.27 31.281 23.312 1 98.19 15 ASP B C 1
ATOM 1972 O O . ASP B 1 15 ? 1.271 31.844 23.75 1 98.19 15 ASP B O 1
ATOM 1976 N N . ILE B 1 16 ? 2.324 29.984 23.125 1 97.81 16 ILE B N 1
ATOM 1977 C CA . ILE B 1 16 ? 1.153 29.188 23.469 1 97.81 16 ILE B CA 1
ATOM 1978 C C . ILE B 1 16 ? 1.585 27.938 24.25 1 97.81 16 ILE B C 1
ATOM 1980 O O . ILE B 1 16 ? 2.744 27.531 24.172 1 97.81 16 ILE B O 1
ATOM 1984 N N . ASP B 1 17 ? 0.631 27.438 25.016 1 97.56 17 ASP B N 1
ATOM 1985 C CA . ASP B 1 17 ? 0.764 26.078 25.531 1 97.56 17 ASP B CA 1
ATOM 1986 C C . ASP B 1 17 ? 0.244 25.062 24.531 1 97.56 17 ASP B C 1
ATOM 1988 O O . ASP B 1 17 ? -0.87 25.203 24.016 1 97.56 17 ASP B O 1
ATOM 1992 N N . LEU B 1 18 ? 1.074 24.125 24.25 1 97.44 18 LEU B N 1
ATOM 1993 C CA . LEU B 1 18 ? 0.625 23.078 23.344 1 97.44 18 LEU B CA 1
ATOM 1994 C C . LEU B 1 18 ? -0.569 22.328 23.922 1 97.44 18 LEU B C 1
ATOM 1996 O O . LEU B 1 18 ? -0.63 22.094 25.125 1 97.44 18 LEU B O 1
ATOM 2000 N N . PRO B 1 19 ? -1.495 21.953 23.031 1 95.25 19 PRO B N 1
ATOM 2001 C CA . PRO B 1 19 ? -2.531 21.031 23.5 1 95.25 19 PRO B CA 1
ATOM 2002 C C . PRO B 1 19 ? -1.961 19.703 24 1 95.25 19 PRO B C 1
ATOM 2004 O O . PRO B 1 19 ? -0.846 19.328 23.641 1 95.25 19 PRO B O 1
ATOM 2007 N N . PRO B 1 20 ? -2.703 18.969 24.812 1 92.56 20 PRO B N 1
ATOM 2008 C CA . PRO B 1 20 ? -2.197 17.781 25.484 1 92.56 20 PRO B CA 1
ATOM 2009 C C . PRO B 1 20 ? -1.587 16.766 24.516 1 92.56 20 PRO B C 1
ATOM 2011 O O . PRO B 1 20 ? -0.534 16.188 24.812 1 92.56 20 PRO B O 1
ATOM 2014 N N . GLY B 1 21 ? -2.215 16.484 23.406 1 90.56 21 GLY B N 1
ATOM 2015 C CA . GLY B 1 21 ? -1.69 15.516 22.453 1 90.56 21 GLY B CA 1
ATOM 2016 C C . GLY B 1 21 ? -0.308 15.875 21.953 1 90.56 21 GLY B C 1
ATOM 2017 O O . GLY B 1 21 ? 0.614 15.062 22.016 1 90.56 21 GLY B O 1
ATOM 2018 N N . ALA B 1 22 ? -0.141 17.031 21.516 1 94.38 22 ALA B N 1
ATOM 2019 C CA . ALA B 1 22 ? 1.14 17.516 21 1 94.38 22 ALA B CA 1
ATOM 2020 C C . ALA B 1 22 ? 2.182 17.594 22.109 1 94.38 22 ALA B C 1
ATOM 2022 O O . ALA B 1 22 ? 3.34 17.219 21.922 1 94.38 22 ALA B O 1
ATOM 2023 N N . ALA B 1 23 ? 1.737 18.094 23.297 1 95.38 23 ALA B N 1
ATOM 2024 C CA . ALA B 1 23 ? 2.646 18.203 24.422 1 95.38 23 ALA B CA 1
ATOM 2025 C C . ALA B 1 23 ? 3.25 16.859 24.797 1 95.38 23 ALA B C 1
ATOM 2027 O O . ALA B 1 23 ? 4.465 16.734 24.969 1 95.38 23 ALA B O 1
ATOM 2028 N N . ARG B 1 24 ? 2.395 15.938 24.875 1 93.56 24 ARG B N 1
ATOM 2029 C CA . ARG B 1 24 ? 2.844 14.594 25.219 1 93.56 24 ARG B CA 1
ATOM 2030 C C . ARG B 1 24 ? 3.859 14.078 24.203 1 93.56 24 ARG B C 1
ATOM 2032 O O . ARG B 1 24 ? 4.867 13.469 24.578 1 93.56 24 ARG B O 1
ATOM 2039 N N . HIS B 1 25 ? 3.553 14.32 22.969 1 93.88 25 HIS B N 1
ATOM 2040 C CA . HIS B 1 25 ? 4.449 13.867 21.906 1 93.88 25 HIS B CA 1
ATOM 2041 C C . HIS B 1 25 ? 5.812 14.539 22.016 1 93.88 25 HIS B C 1
ATOM 2043 O O . HIS B 1 25 ? 6.844 13.883 21.859 1 93.88 25 HIS B O 1
ATOM 2049 N N . VAL B 1 26 ? 5.855 15.789 22.25 1 94.75 26 VAL B N 1
ATOM 2050 C CA . VAL B 1 26 ? 7.094 16.547 22.422 1 94.75 26 VAL B CA 1
ATOM 2051 C C . VAL B 1 26 ? 7.875 16 23.609 1 94.75 26 VAL B C 1
ATOM 2053 O O . VAL B 1 26 ? 9.094 15.859 23.547 1 94.75 26 VAL B O 1
ATOM 2056 N N . GLN B 1 27 ? 7.195 15.656 24.656 1 94.69 27 GLN B N 1
ATOM 2057 C CA . GLN B 1 27 ? 7.812 15.125 25.859 1 94.69 27 GLN B CA 1
ATOM 2058 C C . GLN B 1 27 ? 8.469 13.773 25.609 1 94.69 27 GLN B C 1
ATOM 2060 O O . GLN B 1 27 ? 9.562 13.5 26.094 1 94.69 27 GLN B O 1
ATOM 2065 N N . VAL B 1 28 ? 7.805 12.992 24.859 1 93.5 28 VAL B N 1
ATOM 2066 C CA . VAL B 1 28 ? 8.305 11.656 24.547 1 93.5 28 VAL B CA 1
ATOM 2067 C C . VAL B 1 28 ? 9.617 11.766 23.781 1 93.5 28 VAL B C 1
ATOM 2069 O O . VAL B 1 28 ? 10.5 10.914 23.906 1 93.5 28 VAL B O 1
ATOM 2072 N N . LEU B 1 29 ? 9.797 12.812 23.016 1 94.19 29 LEU B N 1
ATOM 2073 C CA . LEU B 1 29 ? 11.008 12.992 22.219 1 94.19 29 LEU B CA 1
ATOM 2074 C C . LEU B 1 29 ? 12.102 13.664 23.047 1 94.19 29 LEU B C 1
ATOM 2076 O O . LEU B 1 29 ? 13.227 13.844 22.562 1 94.19 29 LEU B O 1
ATOM 2080 N N . ARG B 1 30 ? 11.75 14.047 24.234 1 94.25 30 ARG B N 1
ATOM 2081 C CA . ARG B 1 30 ? 12.695 14.602 25.203 1 94.25 30 ARG B CA 1
ATOM 2082 C C . ARG B 1 30 ? 13.344 15.867 24.656 1 94.25 30 ARG B C 1
ATOM 2084 O O . ARG B 1 30 ? 14.555 16.062 24.812 1 94.25 30 ARG B O 1
ATOM 2091 N N . LEU B 1 31 ? 12.609 16.656 23.969 1 95.06 31 LEU B N 1
ATOM 2092 C CA . LEU B 1 31 ? 13.094 17.938 23.484 1 95.06 31 LEU B CA 1
ATOM 2093 C C . LEU B 1 31 ? 13.375 18.891 24.641 1 95.06 31 LEU B C 1
ATOM 2095 O O . LEU B 1 31 ? 12.906 18.672 25.766 1 95.06 31 LEU B O 1
ATOM 2099 N N . GLN B 1 32 ? 14.156 19.891 24.359 1 95.69 32 GLN B N 1
ATOM 2100 C CA . GLN B 1 32 ? 14.555 20.859 25.375 1 95.69 32 GLN B CA 1
ATOM 2101 C C . GLN B 1 32 ? 14.219 22.281 24.938 1 95.69 32 GLN B C 1
ATOM 2103 O O . GLN B 1 32 ? 14.078 22.547 23.734 1 95.69 32 GLN B O 1
ATOM 2108 N N . PRO B 1 33 ? 14.055 23.188 26.016 1 97.38 33 PRO B N 1
ATOM 2109 C CA . PRO B 1 33 ? 13.914 24.594 25.641 1 97.38 33 PRO B CA 1
ATOM 2110 C C . PRO B 1 33 ? 14.992 25.047 24.656 1 97.38 33 PRO B C 1
ATOM 2112 O O . PRO B 1 33 ? 16.172 24.719 24.844 1 97.38 33 PRO B O 1
ATOM 2115 N N . GLY B 1 34 ? 14.586 25.703 23.656 1 98 34 GLY B N 1
ATOM 2116 C CA . GLY B 1 34 ? 15.516 26.109 22.609 1 98 34 GLY B CA 1
ATOM 2117 C C . GLY B 1 34 ? 15.43 25.234 21.375 1 98 34 GLY B C 1
ATOM 2118 O O . GLY B 1 34 ? 15.805 25.672 20.281 1 98 34 GLY B O 1
ATOM 2119 N N . ASP B 1 35 ? 14.914 24 21.516 1 97.81 35 ASP B N 1
ATOM 2120 C CA . ASP B 1 35 ? 14.789 23.094 20.375 1 97.81 35 ASP B CA 1
ATOM 2121 C C . ASP B 1 35 ? 13.703 23.562 19.406 1 97.81 35 ASP B C 1
ATOM 2123 O O . ASP B 1 35 ? 12.656 24.062 19.844 1 97.81 35 ASP B O 1
ATOM 2127 N N . GLY B 1 36 ? 13.922 23.438 18.109 1 98.19 36 GLY B N 1
ATOM 2128 C CA . GLY B 1 36 ? 12.953 23.766 17.078 1 98.19 36 GLY B CA 1
ATOM 2129 C C . GLY B 1 36 ? 12.031 22.609 16.75 1 98.19 36 GLY B C 1
ATOM 2130 O O . GLY B 1 36 ? 12.453 21.453 16.719 1 98.19 36 GLY B O 1
ATOM 2131 N N . ILE B 1 37 ? 10.773 22.938 16.516 1 98.31 37 ILE B N 1
ATOM 2132 C CA . ILE B 1 37 ? 9.789 21.969 16.047 1 98.31 37 ILE B CA 1
ATOM 2133 C C . ILE B 1 37 ? 8.922 22.594 14.961 1 98.31 37 ILE B C 1
ATOM 2135 O O . ILE B 1 37 ? 8.992 23.797 14.719 1 98.31 37 ILE B O 1
ATOM 2139 N N . THR B 1 38 ? 8.234 21.797 14.266 1 98.62 38 THR B N 1
ATOM 2140 C CA . THR B 1 38 ? 7.25 22.25 13.289 1 98.62 38 THR B CA 1
ATOM 2141 C C . THR B 1 38 ? 5.836 21.953 13.773 1 98.62 38 THR B C 1
ATOM 2143 O O . THR B 1 38 ? 5.566 20.875 14.305 1 98.62 38 THR B O 1
ATOM 2146 N N . LEU B 1 39 ? 4.938 22.938 13.695 1 98.25 39 LEU B N 1
ATOM 2147 C CA . LEU B 1 39 ? 3.537 22.75 14.055 1 98.25 39 LEU B CA 1
ATOM 2148 C C . LEU B 1 39 ? 2.635 22.922 12.836 1 98.25 39 LEU B C 1
ATOM 2150 O O . LEU B 1 39 ? 2.906 23.766 11.977 1 98.25 39 LEU B O 1
ATOM 2154 N N . PHE B 1 40 ? 1.633 22.141 12.773 1 97.81 40 PHE B N 1
ATOM 2155 C CA . PHE B 1 40 ? 0.595 22.344 11.766 1 97.81 40 PHE B CA 1
ATOM 2156 C C . PHE B 1 40 ? -0.79 22.141 12.367 1 97.81 40 PHE B C 1
ATOM 2158 O O . PHE B 1 40 ? -0.969 21.312 13.258 1 97.81 40 PHE B O 1
ATOM 2165 N N . GLU B 1 41 ? -1.77 22.859 11.867 1 96.88 41 GLU B N 1
ATOM 2166 C CA . GLU B 1 41 ? -3.102 22.891 12.469 1 96.88 41 GLU B CA 1
ATOM 2167 C C . GLU B 1 41 ? -3.932 21.688 12.039 1 96.88 41 GLU B C 1
ATOM 2169 O O . GLU B 1 41 ? -4.789 21.219 12.789 1 96.88 41 GLU B O 1
ATOM 2174 N N . GLY B 1 42 ? -3.773 21.141 10.898 1 96.12 42 GLY B N 1
ATOM 2175 C CA . GLY B 1 42 ? -4.422 19.922 10.445 1 96.12 42 GLY B CA 1
ATOM 2176 C C . GLY B 1 42 ? -5.766 20.172 9.781 1 96.12 42 GLY B C 1
ATOM 2177 O O . GLY B 1 42 ? -6.383 19.25 9.25 1 96.12 42 GLY B O 1
ATOM 2178 N N . ARG B 1 43 ? -6.34 21.391 9.867 1 86.56 43 ARG B N 1
ATOM 2179 C CA . ARG B 1 43 ? -7.625 21.719 9.266 1 86.56 43 ARG B CA 1
ATOM 2180 C C . ARG B 1 43 ? -7.477 22.844 8.242 1 86.56 43 ARG B C 1
ATOM 2182 O O . ARG B 1 43 ? -6.508 23.609 8.289 1 86.56 43 ARG B O 1
ATOM 2189 N N . ALA B 1 44 ? -8.5 22.516 7.254 1 71.12 44 ALA B N 1
ATOM 2190 C CA . ALA B 1 44 ? -8.625 23.625 6.301 1 71.12 44 ALA B CA 1
ATOM 2191 C C . ALA B 1 44 ? -9.906 24.406 6.539 1 71.12 44 ALA B C 1
ATOM 2193 O O . ALA B 1 44 ? -10.914 23.844 6.984 1 71.12 44 ALA B O 1
ATOM 2194 N N . GLY B 1 45 ? -9.828 25.688 6.633 1 71.06 45 GLY B N 1
ATOM 2195 C CA . GLY B 1 45 ? -11.055 26.469 6.738 1 71.06 45 GLY B CA 1
ATOM 2196 C C . GLY B 1 45 ? -10.859 27.781 7.48 1 71.06 45 GLY B C 1
ATOM 2197 O O . GLY B 1 45 ? -9.727 28.203 7.723 1 71.06 45 GLY B O 1
ATOM 2198 N N . GLU B 1 46 ? -12.039 28.312 7.863 1 74.44 46 GLU B N 1
ATOM 2199 C CA . GLU B 1 46 ? -12.023 29.641 8.477 1 74.44 46 GLU B CA 1
ATOM 2200 C C . GLU B 1 46 ? -11.375 29.609 9.852 1 74.44 46 GLU B C 1
ATOM 2202 O O . GLU B 1 46 ? -11.68 28.734 10.672 1 74.44 46 GLU B O 1
ATOM 2207 N N . GLY B 1 47 ? -10.398 30.344 10.094 1 85.31 47 GLY B N 1
ATOM 2208 C CA . GLY B 1 47 ? -9.727 30.531 11.359 1 85.31 47 GLY B CA 1
ATOM 2209 C C . GLY B 1 47 ? -8.375 29.828 11.43 1 85.31 47 GLY B C 1
ATOM 2210 O O . GLY B 1 47 ? -7.598 30.062 12.352 1 85.31 47 GLY B O 1
ATOM 2211 N N . PHE B 1 48 ? -8.234 28.953 10.383 1 90.19 48 PHE B N 1
ATOM 2212 C CA . PHE B 1 48 ? -6.945 28.266 10.344 1 90.19 48 PHE B CA 1
ATOM 2213 C C . PHE B 1 48 ? -6.117 28.75 9.156 1 90.19 48 PHE B C 1
ATOM 2215 O O . PHE B 1 48 ? -6.66 29.047 8.094 1 90.19 48 PHE B O 1
ATOM 2222 N N . SER B 1 49 ? -4.859 28.844 9.281 1 90.69 49 SER B N 1
ATOM 2223 C CA . SER B 1 49 ? -3.961 29.453 8.305 1 90.69 49 SER B CA 1
ATOM 2224 C C . SER B 1 49 ? -3.521 28.438 7.254 1 90.69 49 SER B C 1
ATOM 2226 O O . SER B 1 49 ? -3 28.812 6.203 1 90.69 49 SER B O 1
ATOM 2228 N N . GLY B 1 50 ? -3.744 27.203 7.52 1 93.5 50 GLY B N 1
ATOM 2229 C CA . GLY B 1 50 ? -3.127 26.203 6.668 1 93.5 50 GLY B CA 1
ATOM 2230 C C . GLY B 1 50 ? -1.613 26.203 6.754 1 93.5 50 GLY B C 1
ATOM 2231 O O . GLY B 1 50 ? -1.029 26.922 7.562 1 93.5 50 GLY B O 1
ATOM 2232 N N . GLY B 1 51 ? -1.025 25.297 6.031 1 96.5 51 GLY B N 1
ATOM 2233 C CA . GLY B 1 51 ? 0.428 25.25 6.047 1 96.5 51 GLY B CA 1
ATOM 2234 C C . GLY B 1 51 ? 0.994 24.797 7.379 1 96.5 51 GLY B C 1
ATOM 2235 O O . GLY B 1 51 ? 0.376 23.984 8.078 1 96.5 51 GLY B O 1
ATOM 2236 N N . GLU B 1 52 ? 2.24 25.25 7.602 1 97.94 52 GLU B N 1
ATOM 2237 C CA . GLU B 1 52 ? 2.941 24.844 8.82 1 97.94 52 GLU B CA 1
ATOM 2238 C C . GLU B 1 52 ? 3.701 26.016 9.43 1 97.94 52 GLU B C 1
ATOM 2240 O O . GLU B 1 52 ? 3.9 27.047 8.773 1 97.94 52 GLU B O 1
ATOM 2245 N N . PHE B 1 53 ? 4.062 25.859 10.688 1 98.25 53 PHE B N 1
ATOM 2246 C CA . PHE B 1 53 ? 4.738 26.906 11.445 1 98.25 53 PHE B CA 1
ATOM 2247 C C . PHE B 1 53 ? 6.016 26.375 12.078 1 98.25 53 PHE B C 1
ATOM 2249 O O . PHE B 1 53 ? 6.039 25.25 12.602 1 98.25 53 PHE B O 1
ATOM 2256 N N . GLU B 1 54 ? 7.023 27.141 12 1 98.62 54 GLU B N 1
ATOM 2257 C CA . GLU B 1 54 ? 8.148 26.906 12.906 1 98.62 54 GLU B CA 1
ATOM 2258 C C . GLU B 1 54 ? 7.77 27.219 14.344 1 98.62 54 GLU B C 1
ATOM 2260 O O . GLU B 1 54 ? 6.898 28.062 14.594 1 98.62 54 GLU B O 1
ATOM 2265 N N . ALA B 1 55 ? 8.383 26.547 15.273 1 98.62 55 ALA B N 1
ATOM 2266 C CA . ALA B 1 55 ? 8.18 26.859 16.688 1 98.62 55 ALA B CA 1
ATOM 2267 C C . ALA B 1 55 ? 9.406 26.469 17.516 1 98.62 55 ALA B C 1
ATOM 2269 O O . ALA B 1 55 ? 10.219 25.641 17.078 1 98.62 55 ALA B O 1
ATOM 2270 N N . THR B 1 56 ? 9.562 27.094 18.578 1 98.56 56 THR B N 1
ATOM 2271 C CA . THR B 1 56 ? 10.656 26.828 19.5 1 98.56 56 THR B CA 1
ATOM 2272 C C . THR B 1 56 ? 10.117 26.484 20.891 1 98.56 56 THR B C 1
ATOM 2274 O O . THR B 1 56 ? 9.242 27.188 21.406 1 98.56 56 THR B O 1
ATOM 2277 N N . VAL B 1 57 ? 10.625 25.422 21.406 1 98.19 57 VAL B N 1
ATOM 2278 C CA . VAL B 1 57 ? 10.219 25.062 22.75 1 98.19 57 VAL B CA 1
ATOM 2279 C C . VAL B 1 57 ? 10.703 26.109 23.75 1 98.19 57 VAL B C 1
ATOM 2281 O O . VAL B 1 57 ? 11.898 26.422 23.797 1 98.19 57 VAL B O 1
ATOM 2284 N N . LEU B 1 58 ? 9.812 26.688 24.516 1 98.12 58 LEU B N 1
ATOM 2285 C CA . LEU B 1 58 ? 10.156 27.703 25.516 1 98.12 58 LEU B CA 1
ATOM 2286 C C . LEU B 1 58 ? 10.328 27.062 26.891 1 98.12 58 LEU B C 1
ATOM 2288 O O . LEU B 1 58 ? 11.234 27.438 27.641 1 98.12 58 LEU B O 1
ATOM 2292 N N . ARG B 1 59 ? 9.438 26.188 27.172 1 97.38 59 ARG B N 1
ATOM 2293 C CA . ARG B 1 59 ? 9.406 25.531 28.484 1 97.38 59 ARG B CA 1
ATOM 2294 C C . ARG B 1 59 ? 8.883 24.109 28.375 1 97.38 59 ARG B C 1
ATOM 2296 O O . ARG B 1 59 ? 7.918 23.844 27.656 1 97.38 59 ARG B O 1
ATOM 2303 N N . MET B 1 60 ? 9.586 23.219 29.031 1 95.44 60 MET B N 1
ATOM 2304 C CA . MET B 1 60 ? 9.211 21.797 29.125 1 95.44 60 MET B CA 1
ATOM 2305 C C . MET B 1 60 ? 8.781 21.438 30.531 1 95.44 60 MET B C 1
ATOM 2307 O O . MET B 1 60 ? 9.625 21.234 31.406 1 95.44 60 MET B O 1
ATOM 2311 N N . GLY B 1 61 ? 7.496 21.469 30.781 1 90.81 61 GLY B N 1
ATOM 2312 C CA . GLY B 1 61 ? 7 21.062 32.062 1 90.81 61 GLY B CA 1
ATOM 2313 C C . GLY B 1 61 ? 6.641 19.594 32.156 1 90.81 61 GLY B C 1
ATOM 2314 O O . GLY B 1 61 ? 6.797 18.859 31.156 1 90.81 61 GLY B O 1
ATOM 2315 N N . ARG B 1 62 ? 6.16 19.172 33.312 1 85.88 62 ARG B N 1
ATOM 2316 C CA . ARG B 1 62 ? 5.773 17.781 33.531 1 85.88 62 ARG B CA 1
ATOM 2317 C C . ARG B 1 62 ? 4.551 17.422 32.688 1 85.88 62 ARG B C 1
ATOM 2319 O O . ARG B 1 62 ? 4.496 16.344 32.094 1 85.88 62 ARG B O 1
ATOM 2326 N N . SER B 1 63 ? 3.572 18.359 32.594 1 85.88 63 SER B N 1
ATOM 2327 C CA . SER B 1 63 ? 2.348 18.062 31.859 1 85.88 63 SER B CA 1
ATOM 2328 C C . SER B 1 63 ? 2.059 19.109 30.797 1 85.88 63 SER B C 1
ATOM 2330 O O . SER B 1 63 ? 1.081 19.016 30.062 1 85.88 63 SER B O 1
ATOM 2332 N N . ASP B 1 64 ? 2.857 20.172 30.797 1 92.31 64 ASP B N 1
ATOM 2333 C CA . ASP B 1 64 ? 2.627 21.25 29.844 1 92.31 64 ASP B CA 1
ATOM 2334 C C . ASP B 1 64 ? 3.91 21.609 29.094 1 92.31 64 ASP B C 1
ATOM 2336 O O . ASP B 1 64 ? 5.008 21.484 29.641 1 92.31 64 ASP B O 1
ATOM 2340 N N . VAL B 1 65 ? 3.77 21.938 27.859 1 97.06 65 VAL B N 1
ATOM 2341 C CA . VAL B 1 65 ? 4.859 22.375 27 1 97.0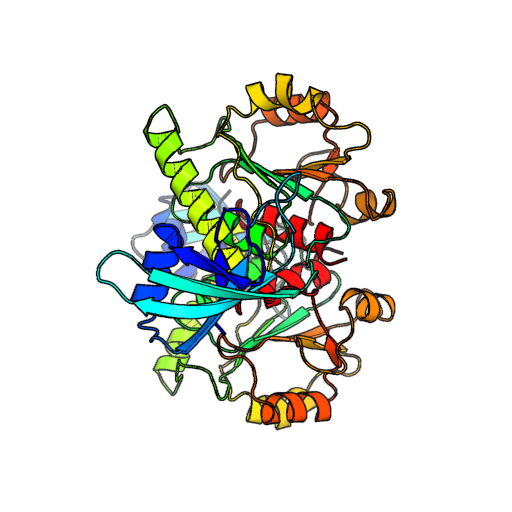6 65 VAL B CA 1
ATOM 2342 C C . VAL B 1 65 ? 4.5 23.719 26.359 1 97.06 65 VAL B C 1
ATOM 2344 O O . VAL B 1 65 ? 3.469 23.828 25.688 1 97.06 65 VAL B O 1
ATOM 2347 N N . ALA B 1 66 ? 5.312 24.75 26.594 1 98.38 66 ALA B N 1
ATOM 2348 C CA . ALA B 1 66 ? 5.117 26.062 25.984 1 98.38 66 ALA B CA 1
ATOM 2349 C C . ALA B 1 66 ? 6.043 26.25 24.797 1 98.38 66 ALA B C 1
ATOM 2351 O O . ALA B 1 66 ? 7.211 25.875 24.828 1 98.38 66 ALA B O 1
ATOM 2352 N N . VAL B 1 67 ? 5.523 26.844 23.766 1 98.62 67 VAL B N 1
ATOM 2353 C CA . VAL B 1 67 ? 6.324 27.094 22.578 1 98.62 67 VAL B CA 1
ATOM 2354 C C . VAL B 1 67 ? 6.086 28.516 22.078 1 98.62 67 VAL B C 1
ATOM 2356 O O . VAL B 1 67 ? 5.055 29.125 22.375 1 98.62 67 VAL B O 1
ATOM 2359 N N . ARG B 1 68 ? 7.051 29.062 21.375 1 98.69 68 ARG B N 1
ATOM 2360 C CA . ARG B 1 68 ? 6.91 30.297 20.609 1 98.69 68 ARG B CA 1
ATOM 2361 C C . ARG B 1 68 ? 6.723 30 19.125 1 98.69 68 ARG B C 1
ATOM 2363 O O . ARG B 1 68 ? 7.551 29.328 18.516 1 98.69 68 ARG B O 1
ATOM 2370 N N . ILE B 1 69 ? 5.598 30.453 18.641 1 98.56 69 ILE B N 1
ATOM 2371 C CA . ILE B 1 69 ? 5.309 30.25 17.219 1 98.56 69 ILE B CA 1
ATOM 2372 C C . ILE B 1 69 ? 6.195 31.172 16.375 1 98.56 69 ILE B C 1
ATOM 2374 O O . ILE B 1 69 ? 6.301 32.375 16.656 1 98.56 69 ILE B O 1
ATOM 2378 N N . GLY B 1 70 ? 6.883 30.625 15.445 1 98.5 70 GLY B N 1
ATOM 2379 C CA . GLY B 1 70 ? 7.754 31.375 14.555 1 98.5 70 GLY B CA 1
ATOM 2380 C C . GLY B 1 70 ? 7.148 31.609 13.18 1 98.5 70 GLY B C 1
ATOM 2381 O O . GLY B 1 70 ? 5.977 31.969 13.062 1 98.5 70 GLY B O 1
ATOM 2382 N N . ALA B 1 71 ? 7.902 31.484 12.156 1 98.5 71 ALA B N 1
ATOM 2383 C CA . ALA B 1 71 ? 7.52 31.797 10.789 1 98.5 71 ALA B CA 1
ATOM 2384 C C . ALA B 1 71 ? 6.438 30.859 10.281 1 98.5 71 ALA B C 1
ATOM 2386 O O . ALA B 1 71 ? 6.48 29.656 10.555 1 98.5 71 ALA B O 1
ATOM 2387 N N . HIS B 1 72 ? 5.488 31.406 9.539 1 98.06 72 HIS B N 1
ATOM 2388 C CA . HIS B 1 72 ? 4.477 30.641 8.82 1 98.06 72 HIS B CA 1
ATOM 2389 C C . HIS B 1 72 ? 4.934 30.312 7.402 1 98.06 72 HIS B C 1
ATOM 2391 O O . HIS B 1 72 ? 5.445 31.188 6.695 1 98.06 72 HIS B O 1
ATOM 2397 N N . HIS B 1 73 ? 4.895 29.109 7.047 1 97.94 73 HIS B N 1
ATOM 2398 C CA . HIS B 1 73 ? 5.133 28.656 5.68 1 97.94 73 HIS B CA 1
ATOM 2399 C C . HIS B 1 73 ? 3.846 28.172 5.023 1 97.94 73 HIS B C 1
ATOM 2401 O O . HIS B 1 73 ? 3.295 27.141 5.414 1 97.94 73 HIS B O 1
ATOM 2407 N N . ALA B 1 74 ? 3.363 28.922 4.047 1 95.81 74 ALA B N 1
ATOM 2408 C CA . ALA B 1 74 ? 2.127 28.578 3.355 1 95.81 74 ALA B CA 1
ATOM 2409 C C . ALA B 1 74 ? 2.371 27.469 2.332 1 95.81 74 ALA B C 1
ATOM 2411 O O . ALA B 1 74 ? 2.219 27.688 1.128 1 95.81 74 ALA B O 1
ATOM 2412 N N . VAL B 1 75 ? 2.758 26.297 2.791 1 95.69 75 VAL B N 1
ATOM 2413 C CA . VAL B 1 75 ? 3.053 25.141 1.947 1 95.69 75 VAL B CA 1
ATOM 2414 C C . VAL B 1 75 ? 2.01 24.047 2.18 1 95.69 75 VAL B C 1
ATOM 2416 O O . VAL B 1 75 ? 1.604 23.812 3.318 1 95.69 75 VAL B O 1
ATOM 2419 N N . GLU B 1 76 ? 1.444 23.594 1.122 1 95.81 76 GLU B N 1
ATOM 2420 C CA . GLU B 1 76 ? 0.539 22.453 1.181 1 95.81 76 GLU B CA 1
ATOM 2421 C C . GLU B 1 76 ? 1.06 21.281 0.338 1 95.81 76 GLU B C 1
ATOM 2423 O O . GLU B 1 76 ? 1.893 21.484 -0.551 1 95.81 76 GLU B O 1
ATOM 2428 N N . ARG B 1 77 ? 0.637 20.078 0.652 1 95.88 77 ARG B N 1
ATOM 2429 C CA . ARG B 1 77 ? 1.121 18.875 -0.01 1 95.88 77 ARG B CA 1
ATOM 2430 C C . ARG B 1 77 ? -0.036 17.953 -0.395 1 95.88 77 ARG B C 1
ATOM 2432 O O . ARG B 1 77 ? 0.102 16.734 -0.374 1 95.88 77 ARG B O 1
ATOM 2439 N N . GLU B 1 78 ? -1.175 18.547 -0.654 1 96.06 78 GLU B N 1
ATOM 2440 C CA . GLU B 1 78 ? -2.371 17.797 -1.027 1 96.06 78 GLU B CA 1
ATOM 2441 C C . GLU B 1 78 ? -2.355 17.438 -2.51 1 96.06 78 GLU B C 1
ATOM 2443 O O . GLU B 1 78 ? -1.807 18.172 -3.33 1 96.06 78 GLU B O 1
ATOM 2448 N N . PRO B 1 79 ? -2.936 16.25 -2.814 1 95.25 79 PRO B N 1
ATOM 2449 C CA . PRO B 1 79 ? -3.133 15.961 -4.238 1 95.25 79 PRO B CA 1
ATOM 2450 C C . PRO B 1 79 ? -4.102 16.938 -4.906 1 95.25 79 PRO B C 1
ATOM 2452 O O . PRO B 1 79 ? -4.914 17.562 -4.227 1 95.25 79 PRO B O 1
ATOM 2455 N N . LEU B 1 80 ? -3.939 17.047 -6.203 1 93.25 80 LEU B N 1
ATOM 2456 C CA . LEU B 1 80 ? -4.836 17.891 -6.988 1 93.25 80 LEU B CA 1
ATOM 2457 C C . LEU B 1 80 ? -6.273 17.391 -6.887 1 93.25 80 LEU B C 1
ATOM 2459 O O . LEU B 1 80 ? -7.203 18.188 -6.734 1 93.25 80 LEU B O 1
ATOM 2463 N N . ARG B 1 81 ? -6.434 16.094 -6.906 1 94.12 81 ARG B N 1
ATOM 2464 C CA . ARG B 1 81 ? -7.734 15.438 -6.836 1 94.12 81 ARG B CA 1
ATOM 2465 C C . ARG B 1 81 ? -8.078 15.055 -5.402 1 94.12 81 ARG B C 1
ATOM 2467 O O . ARG B 1 81 ? -7.383 14.25 -4.781 1 94.12 81 ARG B O 1
ATOM 2474 N N . PRO B 1 82 ? -9.18 15.703 -4.828 1 96.75 82 PRO B N 1
ATOM 2475 C CA . PRO B 1 82 ? -9.633 15.172 -3.543 1 96.75 82 PRO B CA 1
ATOM 2476 C C . PRO B 1 82 ? -10.203 13.758 -3.658 1 96.75 82 PRO B C 1
ATOM 2478 O O . PRO B 1 82 ? -11.062 13.5 -4.504 1 96.75 82 PRO B O 1
ATOM 2481 N N . VAL B 1 83 ? -9.719 12.844 -2.893 1 97.88 83 VAL B N 1
ATOM 2482 C CA . VAL B 1 83 ? -10.172 11.453 -2.926 1 97.88 83 VAL B CA 1
ATOM 2483 C C . VAL B 1 83 ? -10.703 11.055 -1.553 1 97.88 83 VAL B C 1
ATOM 2485 O O . VAL B 1 83 ? -9.969 11.094 -0.561 1 97.88 83 VAL B O 1
ATOM 2488 N N . HIS B 1 84 ? -11.977 10.688 -1.526 1 98.38 84 HIS B N 1
ATOM 2489 C CA . HIS B 1 84 ? -12.656 10.273 -0.305 1 98.38 84 HIS B CA 1
ATOM 2490 C C . HIS B 1 84 ? -12.844 8.758 -0.265 1 98.38 84 HIS B C 1
ATOM 2492 O O . HIS B 1 84 ? -13.484 8.18 -1.149 1 98.38 84 HIS B O 1
ATOM 2498 N N . LEU B 1 85 ? -12.328 8.125 0.753 1 98.62 85 LEU B N 1
ATOM 2499 C CA . LEU B 1 85 ? -12.352 6.676 0.88 1 98.62 85 LEU B CA 1
ATOM 2500 C C . LEU B 1 85 ? -13.516 6.223 1.746 1 98.62 85 LEU B C 1
ATOM 2502 O O . LEU B 1 85 ? -13.625 6.621 2.908 1 98.62 85 LEU B O 1
ATOM 2506 N N . LEU B 1 86 ? -14.422 5.477 1.166 1 98.5 86 LEU B N 1
ATOM 2507 C CA . LEU B 1 86 ? -15.391 4.676 1.901 1 98.5 86 LEU B CA 1
ATOM 2508 C C . LEU B 1 86 ? -14.875 3.26 2.127 1 98.5 86 LEU B C 1
ATOM 2510 O O . LEU B 1 86 ? -14.789 2.467 1.186 1 98.5 86 LEU B O 1
ATOM 2514 N N . ALA B 1 87 ? -14.586 2.939 3.377 1 97.56 87 ALA B N 1
ATOM 2515 C CA . ALA B 1 87 ? -13.859 1.701 3.646 1 97.56 87 ALA B CA 1
ATOM 2516 C C . ALA B 1 87 ? -14.688 0.752 4.508 1 97.56 87 ALA B C 1
ATOM 2518 O O . ALA B 1 87 ? -15.07 1.095 5.629 1 97.56 87 ALA B O 1
ATOM 2519 N N . GLY B 1 88 ? -14.914 -0.436 3.994 1 96.75 88 GLY B N 1
ATOM 2520 C CA . GLY B 1 88 ? -15.414 -1.466 4.895 1 96.75 88 GLY B CA 1
ATOM 2521 C C . GLY B 1 88 ? -14.469 -1.765 6.039 1 96.75 88 GLY B C 1
ATOM 2522 O O . GLY B 1 88 ? -13.273 -1.959 5.828 1 96.75 88 GLY B O 1
ATOM 2523 N N . ILE B 1 89 ? -15.016 -1.775 7.164 1 95.06 89 ILE B N 1
ATOM 2524 C CA . ILE B 1 89 ? -14.195 -1.98 8.352 1 95.06 89 ILE B CA 1
ATOM 2525 C C . ILE B 1 89 ? -13.617 -3.393 8.336 1 95.06 89 ILE B C 1
ATOM 2527 O O . ILE B 1 89 ? -14.328 -4.363 8.094 1 95.06 89 ILE B O 1
ATOM 2531 N N . THR B 1 90 ? -12.336 -3.408 8.5 1 91.75 90 THR B N 1
ATOM 2532 C CA . THR B 1 90 ? -11.625 -4.684 8.516 1 91.75 90 THR B CA 1
ATOM 2533 C C . THR B 1 90 ? -11.273 -5.086 9.945 1 91.75 90 THR B C 1
ATOM 2535 O O . THR B 1 90 ? -11.336 -4.266 10.867 1 91.75 90 THR B O 1
ATOM 2538 N N . ALA B 1 91 ? -10.93 -6.285 10.039 1 83.31 91 ALA B N 1
ATOM 2539 C CA . ALA B 1 91 ? -10.57 -6.832 11.352 1 83.31 91 ALA B CA 1
ATOM 2540 C C . ALA B 1 91 ? -9.117 -6.523 11.695 1 83.31 91 ALA B C 1
ATOM 2542 O O . ALA B 1 91 ? -8.344 -6.109 10.836 1 83.31 91 ALA B O 1
ATOM 2543 N N . ASN B 1 92 ? -8.805 -6.66 13.031 1 79.12 92 ASN B N 1
ATOM 2544 C CA . ASN B 1 92 ? -7.445 -6.609 13.555 1 79.12 92 ASN B CA 1
ATOM 2545 C C . ASN B 1 92 ? -6.762 -5.289 13.211 1 79.12 92 ASN B C 1
ATOM 2547 O O . ASN B 1 92 ? -7.375 -4.227 13.297 1 79.12 92 ASN B O 1
ATOM 2551 N N . GLU B 1 93 ? -5.441 -5.387 12.977 1 88.25 93 GLU B N 1
ATOM 2552 C CA . GLU B 1 93 ? -4.605 -4.203 12.797 1 88.25 93 GLU B CA 1
ATOM 2553 C C . GLU B 1 93 ? -4.637 -3.717 11.352 1 88.25 93 GLU B C 1
ATOM 2555 O O . GLU B 1 93 ? -4.023 -2.699 11.023 1 88.25 93 GLU B O 1
ATOM 2560 N N . ARG B 1 94 ? -5.523 -4.27 10.578 1 90.88 94 ARG B N 1
ATOM 2561 C CA . ARG B 1 94 ? -5.539 -3.936 9.164 1 90.88 94 ARG B CA 1
ATOM 2562 C C . ARG B 1 94 ? -6.156 -2.561 8.93 1 90.88 94 ARG B C 1
ATOM 2564 O O . ARG B 1 94 ? -5.727 -1.824 8.039 1 90.88 94 ARG B O 1
ATOM 2571 N N . MET B 1 95 ? -7.152 -2.283 9.742 1 94.25 95 MET B N 1
ATOM 2572 C CA . MET B 1 95 ? -7.789 -0.979 9.594 1 94.25 95 MET B CA 1
ATOM 2573 C C . MET B 1 95 ? -6.828 0.143 9.977 1 94.25 95 MET B C 1
ATOM 2575 O O . MET B 1 95 ? -6.801 1.189 9.328 1 94.25 95 MET B O 1
ATOM 2579 N N . ASP B 1 96 ? -6.035 -0.082 11.031 1 96.31 96 ASP B N 1
ATOM 2580 C CA . ASP B 1 96 ? -5.023 0.899 11.414 1 96.31 96 ASP B CA 1
ATOM 2581 C C . ASP B 1 96 ? -4.039 1.148 10.273 1 96.31 96 ASP B C 1
ATOM 2583 O O . ASP B 1 96 ? -3.715 2.299 9.969 1 96.31 96 ASP B O 1
ATOM 2587 N N . TRP B 1 97 ? -3.643 0.073 9.672 1 95.25 97 TRP B N 1
ATOM 2588 C CA . TRP B 1 97 ? -2.725 0.16 8.539 1 95.25 97 TRP B CA 1
ATOM 2589 C C . TRP B 1 97 ? -3.363 0.916 7.379 1 95.25 97 TRP B C 1
ATOM 2591 O O . TRP B 1 97 ? -2.73 1.787 6.777 1 95.25 97 TRP B O 1
ATOM 2601 N N . LEU B 1 98 ? -4.531 0.579 7.141 1 97.56 98 LEU B N 1
ATOM 2602 C CA . LEU B 1 98 ? -5.246 1.235 6.055 1 97.56 98 LEU B CA 1
ATOM 2603 C C . LEU B 1 98 ? -5.348 2.738 6.297 1 97.56 98 LEU B C 1
ATOM 2605 O O . LEU B 1 98 ? -5.066 3.535 5.398 1 97.56 98 LEU B O 1
ATOM 2609 N N . VAL B 1 99 ? -5.684 3.125 7.469 1 98.25 99 VAL B N 1
ATOM 2610 C CA . VAL B 1 99 ? -5.848 4.535 7.816 1 98.25 99 VAL B CA 1
ATOM 2611 C C . VAL B 1 99 ? -4.508 5.254 7.703 1 98.25 99 VAL B C 1
ATOM 2613 O O . VAL B 1 99 ? -4.422 6.332 7.113 1 98.25 99 VAL B O 1
ATOM 2616 N N . GLU B 1 100 ? -3.482 4.668 8.227 1 98.12 100 GLU B N 1
ATOM 2617 C CA . GLU B 1 100 ? -2.143 5.246 8.18 1 98.12 100 GLU B CA 1
ATOM 2618 C C . GLU B 1 100 ? -1.7 5.488 6.738 1 98.12 100 GLU B C 1
ATOM 2620 O O . GLU B 1 100 ? -1.285 6.598 6.391 1 98.12 100 GLU B O 1
ATOM 2625 N N . LYS B 1 101 ? -1.835 4.461 5.922 1 98.12 101 LYS B N 1
ATOM 2626 C CA . LYS B 1 101 ? -1.347 4.543 4.547 1 98.12 101 LYS B CA 1
ATOM 2627 C C . LYS B 1 101 ? -2.24 5.445 3.699 1 98.12 101 LYS B C 1
ATOM 2629 O O . LYS B 1 101 ? -1.76 6.129 2.795 1 98.12 101 LYS B O 1
ATOM 2634 N N . ALA B 1 102 ? -3.506 5.395 3.992 1 98.5 102 ALA B N 1
ATOM 2635 C CA . ALA B 1 102 ? -4.41 6.281 3.266 1 98.5 102 ALA B CA 1
ATOM 2636 C C . ALA B 1 102 ? -4.078 7.746 3.533 1 98.5 102 ALA B C 1
ATOM 2638 O O . ALA B 1 102 ? -4.109 8.57 2.617 1 98.5 102 ALA B O 1
ATOM 2639 N N . ALA B 1 103 ? -3.789 8.055 4.766 1 98.38 103 ALA B N 1
ATOM 2640 C CA . ALA B 1 103 ? -3.379 9.422 5.102 1 98.38 103 ALA B CA 1
ATOM 2641 C C . ALA B 1 103 ? -2.092 9.797 4.375 1 98.38 103 ALA B C 1
ATOM 2643 O O . ALA B 1 103 ? -1.994 10.883 3.799 1 98.38 103 ALA B O 1
ATOM 2644 N N . GLU B 1 104 ? -1.165 8.898 4.34 1 97.94 104 GLU B N 1
ATOM 2645 C CA . GLU B 1 104 ? 0.109 9.117 3.662 1 97.94 104 GLU B CA 1
ATOM 2646 C C . GLU B 1 104 ? -0.096 9.359 2.168 1 97.94 104 GLU B C 1
ATOM 2648 O O . GLU B 1 104 ? 0.592 10.18 1.566 1 97.94 104 GLU B O 1
ATOM 2653 N N . LEU B 1 105 ? -1.045 8.633 1.64 1 98 105 LEU B N 1
ATOM 2654 C CA . LEU B 1 105 ? -1.239 8.656 0.194 1 98 105 LEU B CA 1
ATOM 2655 C C . LEU B 1 105 ? -2.18 9.781 -0.21 1 98 105 LEU B C 1
ATOM 2657 O O . LEU B 1 105 ? -2.51 9.93 -1.39 1 98 105 LEU B O 1
ATOM 2661 N N . GLY B 1 106 ? -2.688 10.523 0.776 1 97.62 106 GLY B N 1
ATOM 2662 C CA . GLY B 1 106 ? -3.334 11.789 0.445 1 97.62 106 GLY B CA 1
ATOM 2663 C C . GLY B 1 106 ? -4.848 11.703 0.473 1 97.62 106 GLY B C 1
ATOM 2664 O O . GLY B 1 106 ? -5.531 12.555 -0.102 1 97.62 106 GLY B O 1
ATOM 2665 N N . ALA B 1 107 ? -5.445 10.68 1.096 1 98.31 107 ALA B N 1
ATOM 2666 C CA . ALA B 1 107 ? -6.898 10.633 1.221 1 98.31 107 ALA B CA 1
ATOM 2667 C C . ALA B 1 107 ? -7.434 11.922 1.828 1 98.31 107 ALA B C 1
ATOM 2669 O O . ALA B 1 107 ? -6.883 12.438 2.803 1 98.31 107 ALA B O 1
ATOM 2670 N N . ALA B 1 108 ? -8.477 12.406 1.195 1 97.5 108 ALA B N 1
ATOM 2671 C CA . ALA B 1 108 ? -9.086 13.633 1.69 1 97.5 108 ALA B CA 1
ATOM 2672 C C . ALA B 1 108 ? -9.945 13.359 2.922 1 97.5 108 ALA B C 1
ATOM 2674 O O . ALA B 1 108 ? -10.086 14.227 3.791 1 97.5 108 ALA B O 1
ATOM 2675 N N . SER B 1 109 ? -10.531 12.234 2.961 1 98 109 SER B N 1
ATOM 2676 C CA . SER B 1 109 ? -11.289 11.75 4.113 1 98 109 SER B CA 1
ATOM 2677 C C . SER B 1 109 ? -11.469 10.242 4.066 1 98 109 SER B C 1
ATOM 2679 O O . SER B 1 109 ? -11.25 9.609 3.029 1 98 109 SER B O 1
ATOM 2681 N N . ILE B 1 110 ? -11.805 9.695 5.211 1 98.38 110 ILE B N 1
ATOM 2682 C CA . ILE B 1 110 ? -12.07 8.266 5.332 1 98.38 110 ILE B CA 1
ATOM 2683 C C . ILE B 1 110 ? -13.383 8.039 6.078 1 98.38 110 ILE B C 1
ATOM 2685 O O . ILE B 1 110 ? -13.617 8.641 7.129 1 98.38 110 ILE B O 1
ATOM 2689 N N . THR B 1 111 ? -14.219 7.273 5.562 1 97.88 111 THR B N 1
ATOM 2690 C CA . THR B 1 111 ? -15.461 6.879 6.215 1 97.88 111 THR B CA 1
ATOM 2691 C C . THR B 1 111 ? -15.5 5.371 6.438 1 97.88 111 THR B C 1
ATOM 2693 O O . THR B 1 111 ? -15.672 4.602 5.492 1 97.88 111 THR B O 1
ATOM 2696 N N . PRO B 1 112 ? -15.344 4.961 7.684 1 96.88 112 PRO B N 1
ATOM 2697 C CA . PRO B 1 112 ? -15.508 3.533 7.973 1 96.88 112 PRO B CA 1
ATOM 2698 C C . PRO B 1 112 ? -16.953 3.066 7.836 1 96.88 112 PRO B C 1
ATOM 2700 O O . PRO B 1 112 ? -17.875 3.713 8.352 1 96.88 112 PRO B O 1
ATOM 2703 N N . LEU B 1 113 ? -17.078 1.998 7.156 1 96.56 113 LEU B N 1
ATOM 2704 C CA . LEU B 1 113 ? -18.422 1.481 6.926 1 96.56 113 LEU B CA 1
ATOM 2705 C C . LEU B 1 113 ? -18.547 0.048 7.43 1 96.56 113 LEU B C 1
ATOM 2707 O O . LEU B 1 113 ? -17.641 -0.759 7.254 1 96.56 113 LEU B O 1
ATOM 2711 N N . VAL B 1 114 ? -19.656 -0.234 8.078 1 95.38 114 VAL B N 1
ATOM 2712 C CA . VAL B 1 114 ? -20 -1.595 8.484 1 95.38 114 VAL B CA 1
ATOM 2713 C C . VAL B 1 114 ? -20.797 -2.277 7.379 1 95.38 114 VAL B C 1
ATOM 2715 O O . VAL B 1 114 ? -21.953 -1.929 7.137 1 95.38 114 VAL B O 1
ATOM 2718 N N . ALA B 1 115 ? -20.172 -3.207 6.746 1 95.31 115 ALA B N 1
ATOM 2719 C CA . ALA B 1 115 ? -20.828 -3.979 5.695 1 95.31 115 ALA B CA 1
ATOM 2720 C C . ALA B 1 115 ? -21.453 -5.25 6.262 1 95.31 115 ALA B C 1
ATOM 2722 O O . ALA B 1 115 ? -21.203 -5.617 7.41 1 95.31 115 ALA B O 1
ATOM 2723 N N . GLU B 1 116 ? -22.266 -5.898 5.453 1 94.19 116 GLU B N 1
ATOM 2724 C CA . GLU B 1 116 ? -22.938 -7.137 5.844 1 94.19 116 GLU B CA 1
ATOM 2725 C C . GLU B 1 116 ? -21.922 -8.188 6.305 1 94.19 116 GLU B C 1
ATOM 2727 O O . GLU B 1 116 ? -22.172 -8.898 7.281 1 94.19 116 GLU B O 1
ATOM 2732 N N . ARG B 1 117 ? -20.828 -8.234 5.672 1 91.5 117 ARG B N 1
ATOM 2733 C CA . ARG B 1 117 ? -19.859 -9.297 5.926 1 91.5 117 ARG B CA 1
ATOM 2734 C C . ARG B 1 117 ? -18.703 -8.781 6.793 1 91.5 117 ARG B C 1
ATOM 2736 O O . ARG B 1 117 ? -17.656 -9.422 6.871 1 91.5 117 ARG B O 1
ATOM 2743 N N . SER B 1 118 ? -18.922 -7.613 7.41 1 89.75 118 SER B N 1
ATOM 2744 C CA . SER B 1 118 ? -17.938 -7.125 8.367 1 89.75 118 SER B CA 1
ATOM 2745 C C . SER B 1 118 ? -17.969 -7.934 9.664 1 89.75 118 SER B C 1
ATOM 2747 O O . SER B 1 118 ? -19.047 -8.266 10.164 1 89.75 118 SER B O 1
ATOM 2749 N N . VAL B 1 119 ? -16.844 -8.258 10.18 1 81 119 VAL B N 1
ATOM 2750 C CA . VAL B 1 119 ? -16.75 -9.086 11.383 1 81 119 VAL B CA 1
ATOM 2751 C C . VAL B 1 119 ? -16.844 -8.211 12.625 1 81 119 VAL B C 1
ATOM 2753 O O . VAL B 1 119 ? -17.344 -8.648 13.664 1 81 119 VAL B O 1
ATOM 2756 N N . LEU B 1 120 ? -16.359 -6.961 12.43 1 78.06 120 LEU B N 1
ATOM 2757 C CA . LEU B 1 120 ? -16.344 -6.062 13.578 1 78.06 120 LEU B CA 1
ATOM 2758 C C . LEU B 1 120 ? -17.656 -5.293 13.695 1 78.06 120 LEU B C 1
ATOM 2760 O O . LEU B 1 120 ? -18.156 -4.773 12.703 1 78.06 120 LEU B O 1
ATOM 2764 N N . LYS B 1 121 ? -18.344 -5.426 14.859 1 72.19 121 LYS B N 1
ATOM 2765 C CA . LYS B 1 121 ? -19.516 -4.602 15.141 1 72.19 121 LYS B CA 1
ATOM 2766 C C . LYS B 1 121 ? -19.156 -3.414 16.031 1 72.19 121 LYS B C 1
ATOM 2768 O O . LYS B 1 121 ? -18.547 -3.586 17.078 1 72.19 121 LYS B O 1
ATOM 2773 N N . LEU B 1 122 ? -19.359 -2.164 15.359 1 81.94 122 LEU B N 1
ATOM 2774 C CA . LEU B 1 122 ? -19.016 -0.942 16.078 1 81.94 122 LEU B CA 1
ATOM 2775 C C . LEU B 1 122 ? -20.266 -0.189 16.516 1 81.94 122 LEU B C 1
ATOM 2777 O O . LEU B 1 122 ? -21.062 0.244 15.672 1 81.94 122 LEU B O 1
ATOM 2781 N N . LYS B 1 123 ? -20.609 -0.256 17.828 1 77.62 123 LYS B N 1
ATOM 2782 C CA . LYS B 1 123 ? -21.734 0.522 18.328 1 77.62 123 LYS B CA 1
ATOM 2783 C C . LYS B 1 123 ? -21.359 1.281 19.594 1 77.62 123 LYS B C 1
ATOM 2785 O O . LYS B 1 123 ? -20.484 0.85 20.344 1 77.62 123 LYS B O 1
ATOM 2790 N N . GLY B 1 124 ? -22.016 2.459 19.703 1 83.81 124 GLY B N 1
ATOM 2791 C CA . GLY B 1 124 ? -21.922 3.25 20.922 1 83.81 124 GLY B CA 1
ATOM 2792 C C . GLY B 1 124 ? -20.5 3.67 21.25 1 83.81 124 GLY B C 1
ATOM 2793 O O . GLY B 1 124 ? -19.797 4.223 20.406 1 83.81 124 GLY B O 1
ATOM 2794 N N . GLU B 1 125 ? -20.125 3.455 22.484 1 86.81 125 GLU B N 1
ATOM 2795 C CA . GLU B 1 125 ? -18.844 3.869 23.062 1 86.81 125 GLU B CA 1
ATOM 2796 C C . GLU B 1 125 ? -17.688 3.203 22.344 1 86.81 125 GLU B C 1
ATOM 2798 O O . GLU B 1 125 ? -16.625 3.818 22.141 1 86.81 125 GLU B O 1
ATOM 2803 N N . ARG B 1 126 ? -17.828 1.991 22 1 86.81 126 ARG B N 1
ATOM 2804 C CA . ARG B 1 126 ? -16.766 1.276 21.281 1 86.81 126 ARG B CA 1
ATOM 2805 C C . ARG B 1 126 ? -16.453 1.939 19.953 1 86.81 126 ARG B C 1
ATOM 2807 O O . ARG B 1 126 ? -15.297 2.068 19.562 1 86.81 126 ARG B O 1
ATOM 2814 N N . ALA B 1 127 ? -17.516 2.41 19.297 1 89.62 127 ALA B N 1
ATOM 2815 C CA . ALA B 1 127 ? -17.359 3.094 18.016 1 89.62 127 ALA B CA 1
ATOM 2816 C C . ALA B 1 127 ? -16.609 4.414 18.188 1 89.62 127 ALA B C 1
ATOM 2818 O O . ALA B 1 127 ? -15.75 4.762 17.375 1 89.62 127 ALA B O 1
ATOM 2819 N N . GLU B 1 128 ? -16.969 5.098 19.219 1 93.38 128 GLU B N 1
ATOM 2820 C CA . GLU B 1 128 ? -16.328 6.379 19.484 1 93.38 128 GLU B CA 1
ATOM 2821 C C . GLU B 1 128 ? -14.852 6.203 19.797 1 93.38 128 GLU B C 1
ATOM 2823 O O . GLU B 1 128 ? -14.016 6.98 19.328 1 93.38 128 GLU B O 1
ATOM 2828 N N . LYS B 1 129 ? -14.547 5.258 20.562 1 93.75 129 LYS B N 1
ATOM 2829 C CA . LYS B 1 129 ? -13.164 4.977 20.922 1 93.75 129 LYS B CA 1
ATOM 2830 C C . LYS B 1 129 ? -12.344 4.578 19.703 1 93.75 129 LYS B C 1
ATOM 2832 O O . LYS B 1 129 ? -11.211 5.023 19.531 1 93.75 129 LYS B O 1
ATOM 2837 N N . LYS B 1 130 ? -12.914 3.703 18.875 1 93.31 130 LYS B N 1
ATOM 2838 C CA . LYS B 1 130 ? -12.234 3.285 17.656 1 93.31 130 LYS B CA 1
ATOM 2839 C C . LYS B 1 130 ? -12.016 4.469 16.719 1 93.31 130 LYS B C 1
ATOM 2841 O O . LYS B 1 130 ? -10.945 4.605 16.125 1 93.31 130 LYS B O 1
ATOM 2846 N N . LEU B 1 131 ? -13.023 5.258 16.625 1 95.81 131 LEU B N 1
ATOM 2847 C CA . LEU B 1 131 ? -12.922 6.453 15.789 1 95.81 131 LEU B CA 1
ATOM 2848 C C . LEU B 1 131 ? -11.797 7.359 16.281 1 95.81 131 LEU B C 1
ATOM 2850 O O . LEU B 1 131 ? -10.984 7.824 15.477 1 95.81 131 LEU B O 1
ATOM 2854 N N . ALA B 1 132 ? -11.734 7.625 17.547 1 96.25 132 ALA B N 1
ATOM 2855 C CA . ALA B 1 132 ? -10.68 8.445 18.125 1 96.25 132 ALA B CA 1
ATOM 2856 C C . ALA B 1 132 ? -9.305 7.848 17.859 1 96.25 132 ALA B C 1
ATOM 2858 O O . ALA B 1 132 ? -8.359 8.57 17.547 1 96.25 132 ALA B O 1
ATOM 2859 N N . HIS B 1 133 ? -9.242 6.578 18.016 1 96.25 133 HIS B N 1
ATOM 2860 C CA . HIS B 1 133 ? -7.992 5.875 17.734 1 96.25 133 HIS B CA 1
ATOM 2861 C C . HIS B 1 133 ? -7.566 6.051 16.281 1 96.25 133 HIS B C 1
ATOM 2863 O O . HIS B 1 133 ? -6.418 6.402 16.016 1 96.25 133 HIS B O 1
ATOM 2869 N N . TRP B 1 134 ? -8.516 5.824 15.344 1 97.25 134 TRP B N 1
ATOM 2870 C CA . TRP B 1 134 ? -8.188 5.945 13.922 1 97.25 134 TRP B CA 1
ATOM 2871 C C . TRP B 1 134 ? -7.805 7.379 13.57 1 97.25 134 TRP B C 1
ATOM 2873 O O . TRP B 1 134 ? -6.902 7.609 12.758 1 97.25 134 TRP B O 1
ATOM 2883 N N . GLN B 1 135 ? -8.445 8.289 14.188 1 97.38 135 GLN B N 1
ATOM 2884 C CA . GLN B 1 135 ? -8.086 9.688 13.969 1 97.38 135 GLN B CA 1
ATOM 2885 C C . GLN B 1 135 ? -6.66 9.961 14.453 1 97.38 135 GLN B C 1
ATOM 2887 O O . GLN B 1 135 ? -5.902 10.672 13.797 1 97.38 135 GLN B O 1
ATOM 2892 N N . ALA B 1 136 ? -6.312 9.438 15.555 1 96.81 136 ALA B N 1
ATOM 2893 C CA . ALA B 1 136 ? -4.961 9.586 16.078 1 96.81 136 ALA B CA 1
ATOM 2894 C C . ALA B 1 136 ? -3.932 8.961 15.148 1 96.81 136 ALA B C 1
ATOM 2896 O O . ALA B 1 136 ? -2.834 9.5 14.969 1 96.81 136 ALA B O 1
ATOM 2897 N N . VAL B 1 137 ? -4.277 7.844 14.57 1 97.5 137 VAL B N 1
ATOM 2898 C CA . VAL B 1 137 ? -3.412 7.184 13.594 1 97.5 137 VAL B CA 1
ATOM 2899 C C . VAL B 1 137 ? -3.184 8.102 12.398 1 97.5 137 VAL B C 1
ATOM 2901 O O . VAL B 1 137 ? -2.053 8.258 11.938 1 97.5 137 VAL B O 1
ATOM 2904 N N . ALA B 1 138 ? -4.262 8.703 11.922 1 98.25 138 ALA B N 1
ATOM 2905 C CA . ALA B 1 138 ? -4.16 9.625 10.797 1 98.25 138 ALA B CA 1
ATOM 2906 C C . ALA B 1 138 ? -3.287 10.828 11.156 1 98.25 138 ALA B C 1
ATOM 2908 O O . ALA B 1 138 ? -2.479 11.273 10.336 1 98.25 138 ALA B O 1
ATOM 2909 N N . VAL B 1 139 ? -3.443 11.336 12.312 1 97.5 139 VAL B N 1
ATOM 2910 C CA . VAL B 1 139 ? -2.646 12.461 12.789 1 97.5 139 VAL B CA 1
ATOM 2911 C C . VAL B 1 139 ? -1.167 12.086 12.789 1 97.5 139 VAL B C 1
ATOM 2913 O O . VAL B 1 139 ? -0.336 12.805 12.234 1 97.5 139 VAL B O 1
ATOM 2916 N N . SER B 1 140 ? -0.865 10.992 13.383 1 97.06 140 SER B N 1
ATOM 2917 C CA . SER B 1 140 ? 0.515 10.516 13.445 1 97.06 140 SER B CA 1
ATOM 2918 C C . SER B 1 140 ? 1.104 10.344 12.055 1 97.06 140 SER B C 1
ATOM 2920 O O . SER B 1 140 ? 2.27 10.672 11.82 1 97.06 140 SER B O 1
ATOM 2922 N N . ALA B 1 141 ? 0.315 9.805 11.18 1 97.81 141 ALA B N 1
ATOM 2923 C CA . ALA B 1 141 ? 0.764 9.633 9.805 1 97.81 141 ALA B CA 1
ATOM 2924 C C . ALA B 1 141 ? 1.104 10.977 9.164 1 97.81 141 ALA B C 1
ATOM 2926 O O . ALA B 1 141 ? 2.113 11.102 8.461 1 97.81 141 ALA B O 1
ATOM 2927 N N . CYS B 1 142 ? 0.306 11.969 9.391 1 98 142 CYS B N 1
ATOM 2928 C CA . CYS B 1 142 ? 0.534 13.289 8.812 1 98 142 CYS B CA 1
ATOM 2929 C C . CYS B 1 142 ? 1.779 13.93 9.406 1 98 142 CYS B C 1
ATOM 2931 O O . CYS B 1 142 ? 2.529 14.609 8.703 1 98 142 CYS B O 1
ATOM 2933 N N . GLU B 1 143 ? 1.968 13.758 10.719 1 97.62 143 GLU B N 1
ATOM 2934 C CA . GLU B 1 143 ? 3.201 14.234 11.336 1 97.62 143 GLU B CA 1
ATOM 2935 C C . GLU B 1 143 ? 4.426 13.633 10.656 1 97.62 143 GLU B C 1
ATOM 2937 O O . GLU B 1 143 ? 5.414 14.328 10.414 1 97.62 143 GLU B O 1
ATOM 2942 N N . GLN B 1 144 ? 4.289 12.438 10.297 1 96.12 144 GLN B N 1
ATOM 2943 C CA . GLN B 1 144 ? 5.422 11.711 9.727 1 96.12 144 GLN B CA 1
ATOM 2944 C C . GLN B 1 144 ? 5.59 12.039 8.242 1 96.12 144 GLN B C 1
ATOM 2946 O O . GLN B 1 144 ? 6.715 12.211 7.766 1 96.12 144 GLN B O 1
ATOM 2951 N N . CYS B 1 145 ? 4.559 12.109 7.465 1 97 145 CYS B N 1
ATOM 2952 C CA . CYS B 1 145 ? 4.668 12.234 6.02 1 97 145 CYS B CA 1
ATOM 2953 C C . CYS B 1 145 ? 4.668 13.703 5.602 1 97 145 CYS B C 1
ATOM 2955 O O . CYS B 1 145 ? 4.648 14.016 4.41 1 97 145 CYS B O 1
ATOM 2957 N N . THR B 1 146 ? 4.598 14.648 6.492 1 97.31 146 THR B N 1
ATOM 2958 C CA . THR B 1 146 ? 4.766 16.094 6.332 1 97.31 146 THR B CA 1
ATOM 2959 C C . THR B 1 146 ? 3.506 16.719 5.738 1 97.31 146 THR B C 1
ATOM 2961 O O . THR B 1 146 ? 3.553 17.828 5.199 1 97.31 146 THR B O 1
ATOM 2964 N N . ARG B 1 147 ? 2.447 15.992 5.754 1 97.06 147 ARG B N 1
ATOM 2965 C CA . ARG B 1 147 ? 1.165 16.531 5.316 1 97.06 147 ARG B CA 1
ATOM 2966 C C . ARG B 1 147 ? 0.605 17.516 6.34 1 97.06 147 ARG B C 1
ATOM 2968 O O . ARG B 1 147 ? 0.677 17.266 7.547 1 97.06 147 ARG B O 1
ATOM 2975 N N . ASN B 1 148 ? 0.013 18.609 5.867 1 97.62 148 ASN B N 1
ATOM 2976 C CA . ASN B 1 148 ? -0.44 19.641 6.789 1 97.62 148 ASN B CA 1
ATOM 2977 C C . ASN B 1 148 ? -1.955 19.609 6.969 1 97.62 148 ASN B C 1
ATOM 2979 O O . ASN B 1 148 ? -2.514 20.422 7.715 1 97.62 148 ASN B O 1
ATOM 2983 N N . ARG B 1 149 ? -2.635 18.766 6.281 1 97.19 149 ARG B N 1
ATOM 2984 C CA . ARG B 1 149 ? -4.066 18.531 6.441 1 97.19 149 ARG B CA 1
ATOM 2985 C C . ARG B 1 149 ? -4.355 17.109 6.867 1 97.19 149 ARG B C 1
ATOM 2987 O O . ARG B 1 149 ? -3.99 16.156 6.164 1 97.19 149 ARG B O 1
ATOM 2994 N N . VAL B 1 150 ? -4.977 16.984 8 1 97.81 150 VAL B N 1
ATOM 2995 C CA . VAL B 1 150 ? -5.32 15.656 8.508 1 97.81 150 VAL B CA 1
ATOM 2996 C C . VAL B 1 150 ? -6.664 15.219 7.934 1 97.81 150 VAL B C 1
ATOM 2998 O O . VAL B 1 150 ? -7.668 15.914 8.086 1 97.81 150 VAL B O 1
ATOM 3001 N N . PRO B 1 151 ? -6.695 14.094 7.199 1 98.12 151 PRO B N 1
ATOM 3002 C CA . PRO B 1 151 ? -8.008 13.641 6.723 1 98.12 151 PRO B CA 1
ATOM 3003 C C . PRO B 1 151 ? -8.961 13.297 7.863 1 98.12 151 PRO B C 1
ATOM 3005 O O . PRO B 1 151 ? -8.609 12.523 8.758 1 98.12 151 PRO B O 1
ATOM 3008 N N . PRO B 1 152 ? -10.109 13.859 7.867 1 97.62 152 PRO B N 1
ATOM 3009 C CA . PRO B 1 152 ? -11.078 13.477 8.898 1 97.62 152 PRO B CA 1
ATOM 3010 C C . PRO B 1 152 ? -11.531 12.023 8.773 1 97.62 152 PRO B C 1
ATOM 3012 O O . PRO B 1 152 ? -11.742 11.539 7.656 1 97.62 152 PRO B O 1
ATOM 3015 N N . LEU B 1 153 ? -11.562 11.32 9.859 1 97.75 153 LEU B N 1
ATOM 3016 C CA . LEU B 1 153 ? -12.305 10.07 9.977 1 97.75 153 LEU B CA 1
ATOM 3017 C C . LEU B 1 153 ? -13.75 10.328 10.383 1 97.75 153 LEU B C 1
ATOM 3019 O O . LEU B 1 153 ? -14.023 10.758 11.508 1 97.75 153 LEU B O 1
ATOM 3023 N N . HIS B 1 154 ? -14.633 10.055 9.445 1 96.81 154 HIS B N 1
ATOM 3024 C CA . HIS B 1 154 ? -16.047 10.266 9.742 1 96.81 154 HIS B CA 1
ATOM 3025 C C . HIS B 1 154 ? -16.594 9.164 10.648 1 96.81 154 HIS B C 1
ATOM 3027 O O . HIS B 1 154 ? -15.992 8.086 10.758 1 96.81 154 HIS B O 1
ATOM 3033 N N . THR B 1 155 ? -17.719 9.477 11.32 1 95.38 155 THR B N 1
ATOM 3034 C CA . THR B 1 155 ? -18.359 8.492 12.188 1 95.38 155 THR B CA 1
ATOM 3035 C C . THR B 1 155 ? -18.719 7.227 11.406 1 95.38 155 THR B C 1
ATOM 3037 O O . THR B 1 155 ? -19.266 7.301 10.305 1 95.38 155 THR B O 1
ATOM 3040 N N . PRO B 1 156 ? -18.281 6.086 11.984 1 95 156 PRO B N 1
ATOM 3041 C CA . PRO B 1 156 ? -18.672 4.84 11.312 1 95 156 PRO B CA 1
ATOM 3042 C C . PRO B 1 156 ? -20.172 4.734 11.062 1 95 156 PRO B C 1
ATOM 3044 O O . PRO B 1 156 ? -20.969 5.156 11.898 1 95 156 PRO B O 1
ATOM 3047 N N . ALA B 1 157 ? -20.5 4.219 9.938 1 94 157 ALA B N 1
ATOM 3048 C CA . ALA B 1 157 ? -21.906 4.094 9.555 1 94 157 ALA B CA 1
ATOM 3049 C C . ALA B 1 157 ? -22.172 2.732 8.922 1 94 157 ALA B C 1
ATOM 3051 O O . ALA B 1 157 ? -21.25 2.053 8.469 1 94 157 ALA B O 1
ATOM 3052 N N . ASP B 1 158 ? -23.469 2.404 8.984 1 95.19 158 ASP B N 1
ATOM 3053 C CA . ASP B 1 158 ? -23.906 1.254 8.203 1 95.19 158 ASP B CA 1
ATOM 3054 C C . ASP B 1 158 ? -23.797 1.542 6.707 1 95.19 158 ASP B C 1
ATOM 3056 O O . ASP B 1 158 ? -24.219 2.607 6.246 1 95.19 158 ASP B O 1
ATOM 3060 N N . LEU B 1 159 ? -23.234 0.572 5.977 1 96.88 159 LEU B N 1
ATOM 3061 C CA . LEU B 1 159 ? -22.984 0.78 4.559 1 96.88 159 LEU B CA 1
ATOM 3062 C C . LEU B 1 159 ? -24.281 1.111 3.816 1 96.88 159 LEU B C 1
ATOM 3064 O O . LEU B 1 159 ? -24.328 2.086 3.062 1 96.88 159 LEU B O 1
ATOM 3068 N N . GLU B 1 160 ? -25.328 0.364 4.055 1 96.25 160 GLU B N 1
ATOM 3069 C CA . GLU B 1 160 ? -26.594 0.575 3.365 1 96.25 160 GLU B CA 1
ATOM 3070 C C . GLU B 1 160 ? -27.188 1.94 3.703 1 96.25 160 GLU B C 1
ATOM 3072 O O . GLU B 1 160 ? -27.656 2.654 2.816 1 96.25 160 GLU B O 1
ATOM 3077 N N . ASP B 1 161 ? -27.125 2.264 4.973 1 95.19 161 ASP B N 1
ATOM 3078 C CA . ASP B 1 161 ? -27.641 3.561 5.414 1 95.19 161 ASP B CA 1
ATOM 3079 C C . ASP B 1 161 ? -26.875 4.703 4.742 1 95.19 161 ASP B C 1
ATOM 3081 O O . ASP B 1 161 ? -27.469 5.688 4.312 1 95.19 161 ASP B O 1
ATOM 3085 N N . TRP B 1 162 ? -25.562 4.539 4.703 1 96.56 162 TRP B N 1
ATOM 3086 C CA . TRP B 1 162 ? -24.75 5.582 4.086 1 96.56 162 TRP B CA 1
ATOM 3087 C C . TRP B 1 162 ? -25.078 5.723 2.605 1 96.56 162 TRP B C 1
ATOM 3089 O O . TRP B 1 162 ? -25.188 6.84 2.09 1 96.56 162 TRP B O 1
ATOM 3099 N N . LEU B 1 163 ? -25.172 4.629 1.926 1 96.56 163 LEU B N 1
ATOM 3100 C CA . LEU B 1 163 ? -25.469 4.652 0.499 1 96.56 163 LEU B CA 1
ATOM 3101 C C . LEU B 1 163 ? -26.828 5.309 0.241 1 96.56 163 LEU B C 1
ATOM 3103 O O . LEU B 1 163 ? -27 6.035 -0.742 1 96.56 163 LEU B O 1
ATOM 3107 N N . GLU B 1 164 ? -27.75 5.133 1.066 1 93.75 164 GLU B N 1
ATOM 3108 C CA . GLU B 1 164 ? -29.094 5.676 0.887 1 93.75 164 GLU B CA 1
ATOM 3109 C C . GLU B 1 164 ? -29.125 7.168 1.199 1 93.75 164 GLU B C 1
ATOM 3111 O O . GLU B 1 164 ? -29.812 7.934 0.521 1 93.75 164 GLU B O 1
ATOM 3116 N N . SER B 1 165 ? -28.391 7.586 2.127 1 91.31 165 SER B N 1
ATOM 3117 C CA . SER B 1 165 ? -28.5 8.969 2.574 1 91.31 165 SER B CA 1
ATOM 3118 C C . SER B 1 165 ? -27.234 9.758 2.246 1 91.31 165 SER B C 1
ATOM 3120 O O . SER B 1 165 ? -27.312 10.852 1.692 1 91.31 165 SER B O 1
ATOM 3122 N N . GLY B 1 166 ? -26.109 9.203 2.582 1 86.75 166 GLY B N 1
ATOM 3123 C CA . GLY B 1 166 ? -24.828 9.875 2.393 1 86.75 166 GLY B CA 1
ATOM 3124 C C . GLY B 1 166 ? -24.5 10.109 0.934 1 86.75 166 GLY B C 1
ATOM 3125 O O . GLY B 1 166 ? -23.984 11.18 0.576 1 86.75 166 GLY B O 1
ATOM 3126 N N . ALA B 1 167 ? -24.797 9.141 0.101 1 85.62 167 ALA B N 1
ATOM 3127 C CA . ALA B 1 167 ? -24.469 9.227 -1.322 1 85.62 167 ALA B CA 1
ATOM 3128 C C . ALA B 1 167 ? -25.203 10.391 -1.982 1 85.62 167 ALA B C 1
ATOM 3130 O O . ALA B 1 167 ? -24.672 11.031 -2.891 1 85.62 167 ALA B O 1
ATOM 3131 N N . GLN B 1 168 ? -26.312 10.719 -1.455 1 86.38 168 GLN B N 1
ATOM 3132 C CA . GLN B 1 168 ? -27.125 11.781 -2.031 1 86.38 168 GLN B CA 1
ATOM 3133 C C . GLN B 1 168 ? -26.562 13.156 -1.68 1 86.38 168 GLN B C 1
ATOM 3135 O O . GLN B 1 168 ? -26.891 14.148 -2.338 1 86.38 168 GLN B O 1
ATOM 3140 N N . GLN B 1 169 ? -25.766 13.109 -0.688 1 89.19 169 GLN B N 1
ATOM 3141 C CA . GLN B 1 169 ? -25.25 14.383 -0.187 1 89.19 169 GLN B CA 1
ATOM 3142 C C . GLN B 1 169 ? -23.906 14.719 -0.816 1 89.19 169 GLN B C 1
ATOM 3144 O O . GLN B 1 169 ? -23.344 15.789 -0.556 1 89.19 169 GLN B O 1
ATOM 3149 N N . LEU B 1 170 ? -23.391 13.836 -1.65 1 91.06 170 LEU B N 1
ATOM 3150 C CA . LEU B 1 170 ? -22.109 14.102 -2.297 1 91.06 170 LEU B CA 1
ATOM 3151 C C . LEU B 1 170 ? -22.203 15.273 -3.264 1 91.06 170 LEU B C 1
ATOM 3153 O O . LEU B 1 170 ? -23.219 15.43 -3.947 1 91.06 170 LEU B O 1
ATOM 3157 N N . PRO B 1 171 ? -21.219 16.078 -3.312 1 89.5 171 PRO B N 1
ATOM 3158 C CA . PRO B 1 171 ? -21.266 17.219 -4.238 1 89.5 171 PRO B CA 1
ATOM 3159 C C . PRO B 1 171 ? -21.453 16.781 -5.691 1 89.5 171 PRO B C 1
ATOM 3161 O O . PRO B 1 171 ? -21 15.711 -6.086 1 89.5 171 PRO B O 1
ATOM 3164 N N . PRO B 1 172 ? -22.125 17.719 -6.402 1 88.94 172 PRO B N 1
ATOM 3165 C CA . PRO B 1 172 ? -22.219 17.438 -7.832 1 88.94 172 PRO B CA 1
ATOM 3166 C C . PRO B 1 172 ? -20.859 17.281 -8.508 1 88.94 172 PRO B C 1
ATOM 3168 O O . PRO B 1 172 ? -19.922 17.984 -8.164 1 88.94 172 PRO B O 1
ATOM 3171 N N . GLY B 1 173 ? -20.797 16.328 -9.367 1 90.31 173 GLY B N 1
ATOM 3172 C CA . GLY B 1 173 ? -19.562 16.156 -10.117 1 90.31 173 GLY B CA 1
ATOM 3173 C C . GLY B 1 173 ? -18.609 15.188 -9.469 1 90.31 173 GLY B C 1
ATOM 3174 O O . GLY B 1 173 ? -17.547 14.867 -10.031 1 90.31 173 GLY B O 1
ATOM 3175 N N . THR B 1 174 ? -19 14.734 -8.305 1 95.31 174 THR B N 1
ATOM 3176 C CA . THR B 1 174 ? -18.156 13.75 -7.641 1 95.31 174 THR B CA 1
ATOM 3177 C C . THR B 1 174 ? -18.219 12.406 -8.367 1 95.31 174 THR B C 1
ATOM 3179 O O . THR B 1 174 ? -19.297 11.859 -8.586 1 95.31 174 THR B O 1
ATOM 3182 N N . LEU B 1 175 ? -17.047 11.992 -8.844 1 97.06 175 LEU B N 1
ATOM 3183 C CA . LEU B 1 175 ? -16.984 10.656 -9.422 1 97.06 175 LEU B CA 1
ATOM 3184 C C .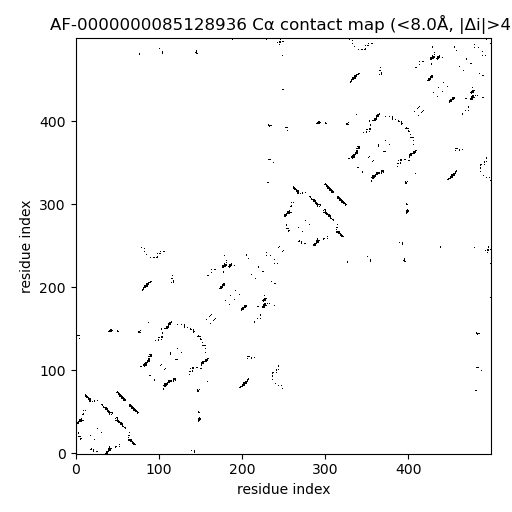 LEU B 1 175 ? -17.109 9.586 -8.344 1 97.06 175 LEU B C 1
ATOM 3186 O O . LEU B 1 175 ? -16.375 9.609 -7.352 1 97.06 175 LEU B O 1
ATOM 3190 N N . ARG B 1 176 ? -18.078 8.727 -8.539 1 97.62 176 ARG B N 1
ATOM 3191 C CA . ARG B 1 176 ? -18.359 7.652 -7.586 1 97.62 176 ARG B CA 1
ATOM 3192 C C . ARG B 1 176 ? -17.859 6.312 -8.117 1 97.62 176 ARG B C 1
ATOM 3194 O O . ARG B 1 176 ? -18.344 5.82 -9.133 1 97.62 176 ARG B O 1
ATOM 3201 N N . LEU B 1 177 ? -16.891 5.707 -7.371 1 98.12 177 LEU B N 1
ATOM 3202 C CA . LEU B 1 177 ? -16.297 4.457 -7.84 1 98.12 177 LEU B CA 1
ATOM 3203 C C . LEU B 1 177 ? -16.547 3.334 -6.836 1 98.12 177 LEU B C 1
ATOM 3205 O O . LEU B 1 177 ? -16.547 3.566 -5.625 1 98.12 177 LEU B O 1
ATOM 3209 N N . LEU B 1 178 ? -16.812 2.184 -7.344 1 98.31 178 LEU B N 1
ATOM 3210 C CA . LEU B 1 178 ? -16.938 0.95 -6.574 1 98.31 178 LEU B CA 1
ATOM 3211 C C . LEU B 1 178 ? -15.852 -0.045 -6.969 1 98.31 178 LEU B C 1
ATOM 3213 O O . LEU B 1 178 ? -15.812 -0.509 -8.109 1 98.31 178 LEU B O 1
ATOM 3217 N N . LEU B 1 179 ? -14.914 -0.344 -6.066 1 97.69 179 LEU B N 1
ATOM 3218 C CA . LEU B 1 179 ? -13.938 -1.395 -6.352 1 97.69 179 LEU B CA 1
ATOM 3219 C C . LEU B 1 179 ? -14.609 -2.764 -6.371 1 97.69 179 LEU B C 1
ATOM 3221 O O . LEU B 1 179 ? -15.172 -3.199 -5.363 1 97.69 179 LEU B O 1
ATOM 3225 N N . SER B 1 180 ? -14.547 -3.363 -7.488 1 94.56 180 SER B N 1
ATOM 3226 C CA . SER B 1 180 ? -15.281 -4.605 -7.691 1 94.56 180 SER B CA 1
ATOM 3227 C C . SER B 1 180 ? -14.594 -5.504 -8.711 1 94.56 180 SER B C 1
ATOM 3229 O O . SER B 1 180 ? -13.891 -5.016 -9.602 1 94.56 180 SER B O 1
ATOM 3231 N N . LEU B 1 181 ? -14.734 -6.816 -8.477 1 87.88 181 LEU B N 1
ATOM 3232 C CA . LEU B 1 181 ? -14.281 -7.805 -9.445 1 87.88 181 LEU B CA 1
ATOM 3233 C C . LEU B 1 181 ? -15.461 -8.438 -10.172 1 87.88 181 LEU B C 1
ATOM 3235 O O . LEU B 1 181 ? -15.305 -9.438 -10.875 1 87.88 181 LEU B O 1
ATOM 3239 N N . GLY B 1 182 ? -16.594 -7.828 -9.938 1 87.06 182 GLY B N 1
ATOM 3240 C CA . GLY B 1 182 ? -17.812 -8.406 -10.492 1 87.06 182 GLY B CA 1
ATOM 3241 C C . GLY B 1 182 ? -18.047 -8.023 -11.938 1 87.06 182 GLY B C 1
ATOM 3242 O O . GLY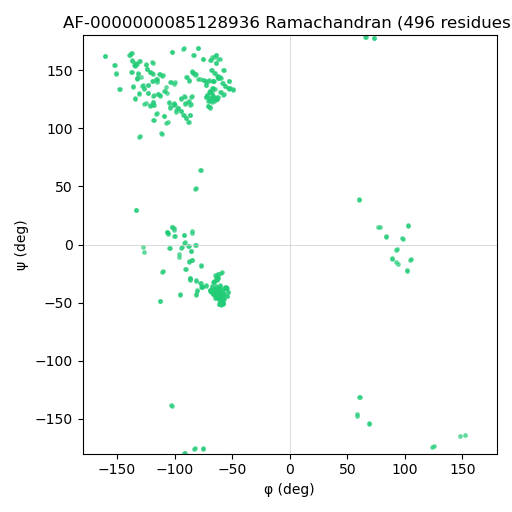 B 1 182 ? -17.172 -7.445 -12.586 1 87.06 182 GLY B O 1
ATOM 3243 N N . GLU B 1 183 ? -19.156 -8.445 -12.414 1 87.75 183 GLU B N 1
ATOM 3244 C CA . GLU B 1 183 ? -19.531 -8.188 -13.805 1 87.75 183 GLU B CA 1
ATOM 3245 C C . GLU B 1 183 ? -19.672 -6.691 -14.07 1 87.75 183 GLU B C 1
ATOM 3247 O O . GLU B 1 183 ? -20.109 -5.941 -13.195 1 87.75 183 GLU B O 1
ATOM 3252 N N . GLY B 1 184 ? -19.25 -6.312 -15.258 1 90.75 184 GLY B N 1
ATOM 3253 C CA . GLY B 1 184 ? -19.453 -4.934 -15.672 1 90.75 184 GLY B CA 1
ATOM 3254 C C . GLY B 1 184 ? -18.391 -3.992 -15.172 1 90.75 184 GLY B C 1
ATOM 3255 O O . GLY B 1 184 ? -18.5 -2.771 -15.305 1 90.75 184 GLY B O 1
ATOM 3256 N N . THR B 1 185 ? -17.406 -4.547 -14.578 1 93.94 185 THR B N 1
ATOM 3257 C CA . THR B 1 185 ? -16.312 -3.711 -14.078 1 93.94 185 THR B CA 1
ATOM 3258 C C . THR B 1 185 ? -15.438 -3.217 -15.227 1 93.94 185 THR B C 1
ATOM 3260 O O . THR B 1 185 ? -15.297 -3.898 -16.234 1 93.94 185 THR B O 1
ATOM 3263 N N . ARG B 1 186 ? -15.016 -1.948 -15.07 1 94.12 186 ARG B N 1
ATOM 3264 C CA . ARG B 1 186 ? -14.055 -1.355 -16 1 94.12 186 ARG B CA 1
ATOM 3265 C C . ARG B 1 186 ? -12.727 -1.077 -15.297 1 94.12 186 ARG B C 1
ATOM 3267 O O . ARG B 1 186 ? -12.703 -0.772 -14.109 1 94.12 186 ARG B O 1
ATOM 3274 N N . PRO B 1 187 ? -11.609 -1.215 -16.094 1 94.75 187 PRO B N 1
ATOM 3275 C CA . PRO B 1 187 ? -10.344 -0.827 -15.477 1 94.75 187 PRO B CA 1
ATOM 3276 C C . PRO B 1 187 ? -10.359 0.609 -14.961 1 94.75 187 PRO B C 1
ATOM 3278 O O . PRO B 1 187 ? -10.828 1.515 -15.648 1 94.75 187 PRO B O 1
ATOM 3281 N N . LEU B 1 188 ? -9.828 0.819 -13.742 1 95.5 188 LEU B N 1
ATOM 3282 C CA . LEU B 1 188 ? -9.805 2.135 -13.117 1 95.5 188 LEU B CA 1
ATOM 3283 C C . LEU B 1 188 ? -9.164 3.168 -14.039 1 95.5 188 LEU B C 1
ATOM 3285 O O . LEU B 1 188 ? -9.672 4.285 -14.172 1 95.5 188 LEU B O 1
ATOM 3289 N N . GLY B 1 189 ? -8.102 2.771 -14.703 1 91.44 189 GLY B N 1
ATOM 3290 C CA . GLY B 1 189 ? -7.398 3.682 -15.602 1 91.44 189 GLY B CA 1
ATOM 3291 C C . GLY B 1 189 ? -8.281 4.23 -16.703 1 91.44 189 GLY B C 1
ATOM 3292 O O . GLY B 1 189 ? -8.18 5.402 -17.062 1 91.44 189 GLY B O 1
ATOM 3293 N N . GLU B 1 190 ? -9.102 3.408 -17.234 1 93.31 190 GLU B N 1
ATOM 3294 C CA . GLU B 1 190 ? -10 3.816 -18.312 1 93.31 190 GLU B CA 1
ATOM 3295 C C . GLU B 1 190 ? -11.008 4.859 -17.828 1 93.31 190 GLU B C 1
ATOM 3297 O O . GLU B 1 190 ? -11.312 5.816 -18.547 1 93.31 190 GLU B O 1
ATOM 3302 N N . VAL B 1 191 ? -11.453 4.637 -16.625 1 93.5 191 VAL B N 1
ATOM 3303 C CA . VAL B 1 191 ? -12.43 5.559 -16.047 1 93.5 191 VAL B CA 1
ATOM 3304 C C . VAL B 1 191 ? -11.758 6.902 -15.758 1 93.5 191 VAL B C 1
ATOM 3306 O O . VAL B 1 191 ? -12.344 7.957 -16.016 1 93.5 191 VAL B O 1
ATOM 3309 N N . LEU B 1 192 ? -10.586 6.859 -15.289 1 91 192 LEU B N 1
ATOM 3310 C CA . LEU B 1 192 ? -9.859 8.078 -14.945 1 91 192 LEU B CA 1
ATOM 3311 C C . LEU B 1 192 ? -9.523 8.883 -16.188 1 91 192 LEU B C 1
ATOM 3313 O O . LEU B 1 192 ? -9.523 10.117 -16.156 1 91 192 LEU B O 1
ATOM 3317 N N . ASP B 1 193 ? -9.203 8.195 -17.297 1 89.44 193 ASP B N 1
ATOM 3318 C CA . ASP B 1 193 ? -8.867 8.859 -18.562 1 89.44 193 ASP B CA 1
ATOM 3319 C C . ASP B 1 193 ? -10.023 9.734 -19.047 1 89.44 193 ASP B C 1
ATOM 3321 O O . ASP B 1 193 ? -9.797 10.742 -19.719 1 89.44 193 ASP B O 1
ATOM 3325 N N . ALA B 1 194 ? -11.188 9.383 -18.594 1 91.62 194 ALA B N 1
ATOM 3326 C CA . ALA B 1 194 ? -12.375 10.07 -19.094 1 91.62 194 ALA B CA 1
ATOM 3327 C C . ALA B 1 194 ? -12.852 11.133 -18.094 1 91.62 194 ALA B C 1
ATOM 3329 O O . ALA B 1 194 ? -13.922 11.711 -18.266 1 91.62 194 ALA B O 1
ATOM 3330 N N . THR B 1 195 ? -12.078 11.344 -17.078 1 91.56 195 THR B N 1
ATOM 3331 C CA . THR B 1 195 ? -12.484 12.258 -16 1 91.56 195 THR B CA 1
ATOM 3332 C C . THR B 1 195 ? -11.477 13.383 -15.844 1 91.56 195 THR B C 1
ATOM 3334 O O . THR B 1 195 ? -10.273 13.188 -16.047 1 91.56 195 THR B O 1
ATOM 3337 N N . ALA B 1 196 ? -12 14.523 -15.445 1 92.12 196 ALA B N 1
ATOM 3338 C CA . ALA B 1 196 ? -11.109 15.648 -15.188 1 92.12 196 ALA B CA 1
ATOM 3339 C C . ALA B 1 196 ? -10.109 15.312 -14.086 1 92.12 196 ALA B C 1
ATOM 3341 O O . ALA B 1 196 ? -10.453 14.656 -13.102 1 92.12 196 ALA B O 1
ATOM 3342 N N . GLU B 1 197 ? -8.883 15.812 -14.219 1 89.44 197 GLU B N 1
ATOM 3343 C CA . GLU B 1 197 ? -7.785 15.469 -13.32 1 89.44 197 GLU B CA 1
ATOM 3344 C C . GLU B 1 197 ? -8.062 15.961 -11.906 1 89.44 197 GLU B C 1
ATOM 3346 O O . GLU B 1 197 ? -7.559 15.391 -10.938 1 89.44 197 GLU B O 1
ATOM 3351 N N . ASP B 1 198 ? -8.844 16.984 -11.828 1 92.56 198 ASP B N 1
ATOM 3352 C CA . ASP B 1 198 ? -9.062 17.562 -10.516 1 92.56 198 ASP B CA 1
ATOM 3353 C C . ASP B 1 198 ? -10.461 17.234 -9.992 1 92.56 198 ASP B C 1
ATOM 3355 O O . ASP B 1 198 ? -10.883 17.75 -8.953 1 92.56 198 ASP B O 1
ATOM 3359 N N . ALA B 1 199 ? -11.188 16.328 -10.648 1 94.5 199 ALA B N 1
ATOM 3360 C CA . ALA B 1 199 ? -12.523 15.961 -10.211 1 94.5 199 ALA B CA 1
ATOM 3361 C C . ALA B 1 199 ? -12.477 15.164 -8.906 1 94.5 199 ALA B C 1
ATOM 3363 O O . ALA B 1 199 ? -11.727 14.195 -8.797 1 94.5 199 ALA B O 1
ATOM 3364 N N . PRO B 1 200 ? -13.328 15.609 -7.965 1 96.69 200 PRO B N 1
ATOM 3365 C CA . PRO B 1 200 ? -13.352 14.836 -6.723 1 96.69 200 PRO B CA 1
ATOM 3366 C C . PRO B 1 200 ? -13.82 13.398 -6.938 1 96.69 200 PRO B C 1
ATOM 3368 O O . PRO B 1 200 ? -14.664 13.141 -7.797 1 96.69 200 PRO B O 1
ATOM 3371 N N . VAL B 1 201 ? -13.25 12.531 -6.176 1 97.69 201 VAL B N 1
ATOM 3372 C CA . VAL B 1 201 ? -13.594 11.117 -6.273 1 97.69 201 VAL B CA 1
ATOM 3373 C C . VAL B 1 201 ? -13.977 10.586 -4.895 1 97.69 201 VAL B C 1
ATOM 3375 O O . VAL B 1 201 ? -13.359 10.938 -3.891 1 97.69 201 VAL B O 1
ATOM 3378 N N . VAL B 1 202 ? -15.031 9.859 -4.832 1 98.31 202 VAL B N 1
ATOM 3379 C CA . VAL B 1 202 ? -15.344 8.992 -3.699 1 98.31 202 VAL B CA 1
ATOM 3380 C C . VAL B 1 202 ? -15.312 7.531 -4.148 1 98.31 202 VAL B C 1
ATOM 3382 O O . VAL B 1 202 ? -15.805 7.199 -5.23 1 98.31 202 VAL B O 1
ATOM 3385 N N . PHE B 1 203 ? -14.617 6.719 -3.436 1 98.06 203 PHE B N 1
ATOM 3386 C CA . PHE B 1 203 ? -14.656 5.324 -3.863 1 98.06 203 PHE B CA 1
ATOM 3387 C C . PHE B 1 203 ? -14.914 4.402 -2.676 1 98.06 203 PHE B C 1
ATOM 3389 O O . PHE B 1 203 ? -14.461 4.676 -1.562 1 98.06 203 PHE B O 1
ATOM 3396 N N . LEU B 1 204 ? -15.695 3.346 -2.955 1 98.56 204 LEU B N 1
ATOM 3397 C CA . LEU B 1 204 ? -16.109 2.342 -1.983 1 98.56 204 LEU B CA 1
ATOM 3398 C C . LEU B 1 204 ? -15.266 1.078 -2.109 1 98.56 204 LEU B C 1
ATOM 3400 O O . LEU B 1 204 ? -15.195 0.479 -3.186 1 98.56 204 LEU B O 1
ATOM 3404 N N . SER B 1 205 ? -14.602 0.705 -1.048 1 98.06 205 SER B N 1
ATOM 3405 C CA . SER B 1 205 ? -13.852 -0.542 -0.937 1 98.06 205 SER B CA 1
ATOM 3406 C C . SER B 1 205 ? -14.414 -1.428 0.172 1 98.06 205 SER B C 1
ATOM 3408 O O . SER B 1 205 ? -14.539 -0.992 1.318 1 98.06 205 SER B O 1
ATOM 3410 N N . GLY B 1 206 ? -14.703 -2.646 -0.076 1 96.62 206 GLY B N 1
ATOM 3411 C CA . GLY B 1 206 ? -15.359 -3.545 0.864 1 96.62 206 GLY B CA 1
ATOM 3412 C C . GLY B 1 206 ? -14.406 -4.117 1.898 1 96.62 206 GLY B C 1
ATOM 3413 O O . GLY B 1 206 ? -13.188 -3.969 1.781 1 96.62 206 GLY B O 1
ATOM 3414 N N . PRO B 1 207 ? -15.062 -4.773 2.934 1 95.5 207 PRO B N 1
ATOM 3415 C CA . PRO B 1 207 ? -14.25 -5.457 3.945 1 95.5 207 PRO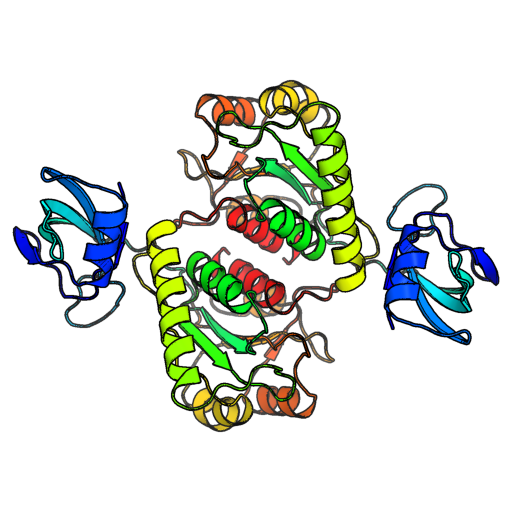 B CA 1
ATOM 3416 C C . PRO B 1 207 ? -13.656 -6.77 3.438 1 95.5 207 PRO B C 1
ATOM 3418 O O . PRO B 1 207 ? -13.758 -7.074 2.246 1 95.5 207 PRO B O 1
ATOM 3421 N N . GLU B 1 208 ? -12.984 -7.566 4.246 1 93.19 208 GLU B N 1
ATOM 3422 C CA . GLU B 1 208 ? -12.336 -8.828 3.889 1 93.19 208 GLU B CA 1
ATOM 3423 C C . GLU B 1 208 ? -13.328 -9.797 3.244 1 93.19 208 GLU B C 1
ATOM 3425 O O . GLU B 1 208 ? -12.984 -10.508 2.301 1 93.19 208 GLU B O 1
ATOM 3430 N N . GLY B 1 209 ? -14.508 -9.789 3.697 1 92.25 209 GLY B N 1
ATOM 3431 C CA . GLY B 1 209 ? -15.531 -10.688 3.172 1 92.25 209 GLY B CA 1
ATOM 3432 C C . GLY B 1 209 ? -16.172 -10.172 1.896 1 92.25 209 GLY B C 1
ATOM 3433 O O . GLY B 1 209 ? -17.031 -10.836 1.313 1 92.25 209 GLY B O 1
ATOM 3434 N N . GLY B 1 210 ? -15.742 -8.992 1.433 1 94.25 210 GLY B N 1
ATOM 3435 C CA . GLY B 1 210 ? -16.344 -8.383 0.258 1 94.25 210 GLY B CA 1
ATOM 3436 C C . GLY B 1 210 ? -17.734 -7.82 0.521 1 94.25 210 GLY B C 1
ATOM 3437 O O . GLY B 1 210 ? -18.234 -7.906 1.641 1 94.25 210 GLY B O 1
ATOM 3438 N N . LEU B 1 211 ? -18.266 -7.223 -0.523 1 96.25 211 LEU B N 1
ATOM 3439 C CA . LEU B 1 211 ? -19.625 -6.719 -0.462 1 96.25 211 LEU B CA 1
ATOM 3440 C C . LEU B 1 211 ? -20.625 -7.789 -0.903 1 96.25 211 LEU B C 1
ATOM 3442 O O . LEU B 1 211 ? -20.344 -8.57 -1.815 1 96.25 211 LEU B O 1
ATOM 3446 N N . SER B 1 212 ? -21.766 -7.812 -0.282 1 95.88 212 SER B N 1
ATOM 3447 C CA . SER B 1 212 ? -22.828 -8.688 -0.762 1 95.88 212 SER B CA 1
ATOM 3448 C C . SER B 1 212 ? -23.375 -8.203 -2.105 1 95.88 212 SER B C 1
ATOM 3450 O O . SER B 1 212 ? -23.203 -7.039 -2.465 1 95.88 212 SER B O 1
ATOM 3452 N N . PRO B 1 213 ? -24 -9.141 -2.809 1 95.44 213 PRO B N 1
ATOM 3453 C CA . PRO B 1 213 ? -24.625 -8.727 -4.066 1 95.44 213 PRO B CA 1
ATOM 3454 C C . PRO B 1 213 ? -25.625 -7.578 -3.877 1 95.44 213 PRO B C 1
ATOM 3456 O O . PRO B 1 213 ? -25.703 -6.676 -4.715 1 95.44 213 PRO B O 1
ATOM 3459 N N . ALA B 1 214 ? -26.344 -7.602 -2.793 1 96.69 214 ALA B N 1
ATOM 3460 C CA . ALA B 1 214 ? -27.312 -6.551 -2.504 1 96.69 214 ALA B CA 1
ATOM 3461 C C . ALA B 1 214 ? -26.625 -5.215 -2.258 1 96.69 214 ALA B C 1
ATOM 3463 O O . ALA B 1 214 ? -27.078 -4.172 -2.73 1 96.69 214 ALA B O 1
ATOM 3464 N N . GLU B 1 215 ? -25.547 -5.211 -1.528 1 97.06 215 GLU B N 1
ATOM 3465 C CA . GLU B 1 215 ? -24.781 -4 -1.263 1 97.06 215 GLU B CA 1
ATOM 3466 C C . GLU B 1 215 ? -24.203 -3.418 -2.551 1 97.06 215 GLU B C 1
ATOM 3468 O O . GLU B 1 215 ? -24.25 -2.203 -2.76 1 97.06 215 GLU B O 1
ATOM 347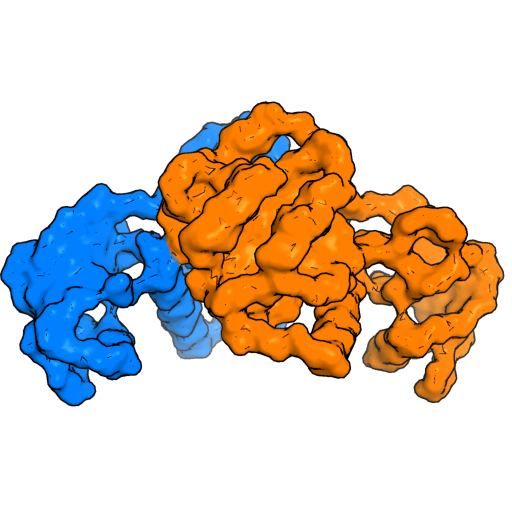3 N N . GLU B 1 216 ? -23.656 -4.281 -3.352 1 96.62 216 GLU B N 1
ATOM 3474 C CA . GLU B 1 216 ? -23.109 -3.83 -4.633 1 96.62 216 GLU B CA 1
ATOM 3475 C C . GLU B 1 216 ? -24.219 -3.23 -5.508 1 96.62 216 GLU B C 1
ATOM 3477 O O . GLU B 1 216 ? -24.016 -2.186 -6.129 1 96.62 216 GLU B O 1
ATOM 3482 N N . ALA B 1 217 ? -25.312 -3.938 -5.547 1 96.81 217 ALA B N 1
ATOM 3483 C CA . ALA B 1 217 ? -26.438 -3.447 -6.336 1 96.81 217 ALA B CA 1
ATOM 3484 C C . ALA B 1 217 ? -26.906 -2.078 -5.84 1 96.81 217 ALA B C 1
ATOM 3486 O O . ALA B 1 217 ? -27.203 -1.19 -6.645 1 96.81 217 ALA B O 1
ATOM 3487 N N . LEU B 1 218 ? -26.984 -1.902 -4.555 1 97.44 218 LEU B N 1
ATOM 3488 C CA . LEU B 1 218 ? -27.391 -0.631 -3.967 1 97.44 218 LEU B CA 1
ATOM 3489 C C . LEU B 1 218 ? -26.406 0.475 -4.328 1 97.44 218 LEU B C 1
ATOM 3491 O O . LEU B 1 218 ? -26.812 1.588 -4.668 1 97.44 218 LEU B O 1
ATOM 3495 N N . ALA B 1 219 ? -25.094 0.177 -4.219 1 97.56 219 ALA B N 1
ATOM 3496 C CA . ALA B 1 219 ? -24.078 1.151 -4.598 1 97.56 219 ALA B CA 1
ATOM 3497 C C . ALA B 1 219 ? -24.25 1.59 -6.047 1 97.56 219 ALA B C 1
ATOM 3499 O O . ALA B 1 219 ? -24.219 2.785 -6.352 1 97.56 219 ALA B O 1
ATOM 3500 N N . ARG B 1 220 ? -24.438 0.625 -6.875 1 96.75 220 ARG B N 1
ATOM 3501 C CA . ARG B 1 220 ? -24.625 0.919 -8.289 1 96.75 220 ARG B CA 1
ATOM 3502 C C . ARG B 1 220 ? -25.859 1.776 -8.516 1 96.75 220 ARG B C 1
ATOM 3504 O O . ARG B 1 220 ? -25.859 2.691 -9.344 1 96.75 220 ARG B O 1
ATOM 3511 N N . ALA B 1 221 ? -26.906 1.508 -7.812 1 96.62 221 ALA B N 1
ATOM 3512 C CA . ALA B 1 221 ? -28.141 2.281 -7.906 1 96.62 221 ALA B CA 1
ATOM 3513 C C . ALA B 1 221 ? -27.922 3.732 -7.492 1 96.62 221 ALA B C 1
ATOM 3515 O O . ALA B 1 221 ? -28.641 4.629 -7.922 1 96.62 221 ALA B O 1
ATOM 3516 N N . GLN B 1 222 ? -26.906 3.955 -6.656 1 96.62 222 GLN B N 1
ATOM 3517 C CA . GLN B 1 222 ? -26.594 5.305 -6.203 1 96.62 222 GLN B CA 1
ATOM 3518 C C . GLN B 1 222 ? -25.562 5.965 -7.109 1 96.62 222 GLN B C 1
ATOM 3520 O O . GLN B 1 222 ? -24.984 6.996 -6.754 1 96.62 222 GLN B O 1
ATOM 3525 N N . GLY B 1 223 ? -25.234 5.332 -8.211 1 95.62 223 GLY B N 1
ATOM 3526 C CA . GLY B 1 223 ? -24.391 5.969 -9.219 1 95.62 223 GLY B CA 1
ATOM 3527 C C . GLY B 1 223 ? -22.938 5.559 -9.125 1 95.62 223 GLY B C 1
ATOM 3528 O O . GLY B 1 223 ? -22.094 6.098 -9.844 1 95.62 223 GLY B O 1
ATOM 3529 N N . PHE B 1 224 ? -22.594 4.625 -8.25 1 97.31 224 PHE B N 1
ATOM 3530 C CA . PHE B 1 224 ? -21.219 4.148 -8.188 1 97.31 224 PHE B CA 1
ATOM 3531 C C . PHE B 1 224 ? -20.891 3.293 -9.406 1 97.31 224 PHE B C 1
ATOM 3533 O O . PHE B 1 224 ? -21.641 2.365 -9.742 1 97.31 224 PHE B O 1
ATOM 3540 N N . VAL B 1 225 ? -19.797 3.625 -10.055 1 96.81 225 VAL B N 1
ATOM 3541 C CA . VAL B 1 225 ? -19.312 2.879 -11.211 1 96.81 225 VAL B CA 1
ATOM 3542 C C . VAL B 1 225 ? -18.344 1.793 -10.758 1 96.81 225 VAL B C 1
ATOM 3544 O O . VAL B 1 225 ? -17.344 2.082 -10.094 1 96.81 225 VAL B O 1
ATOM 3547 N N . PRO B 1 226 ? -18.656 0.533 -11.07 1 97.62 226 PRO B N 1
ATOM 3548 C CA . PRO B 1 226 ? -17.719 -0.527 -10.695 1 97.62 226 PRO B CA 1
ATOM 3549 C C . PRO B 1 226 ? -16.406 -0.462 -11.477 1 97.62 226 PRO B C 1
ATOM 3551 O O . PRO B 1 226 ? -16.422 -0.379 -12.711 1 97.62 226 PRO B O 1
ATOM 3554 N N . VAL B 1 227 ? -15.32 -0.513 -10.758 1 97.31 227 VAL B N 1
ATOM 3555 C CA . VAL B 1 227 ? -14.008 -0.467 -11.383 1 97.31 227 VAL B CA 1
ATOM 3556 C C . VAL B 1 227 ? -13.117 -1.561 -10.797 1 97.31 227 VAL B C 1
ATOM 3558 O O . VAL B 1 227 ? -13.336 -2.012 -9.672 1 97.31 227 VAL B O 1
ATOM 3561 N N . THR B 1 228 ? -12.125 -1.962 -11.602 1 96.12 228 THR B N 1
ATOM 3562 C CA . THR B 1 228 ? -11.172 -2.986 -11.18 1 96.12 228 THR B CA 1
ATOM 3563 C C . THR B 1 228 ? -9.742 -2.467 -11.266 1 96.12 228 THR B C 1
ATOM 3565 O O . THR B 1 228 ? -9.445 -1.583 -12.078 1 96.12 228 THR B O 1
ATOM 3568 N N . LEU B 1 229 ? -8.883 -3.016 -10.398 1 95.81 229 LEU B N 1
ATOM 3569 C CA . LEU B 1 229 ? -7.469 -2.678 -10.359 1 95.81 229 LEU B CA 1
ATOM 3570 C C . LEU B 1 229 ? -6.637 -3.744 -11.062 1 95.81 229 LEU B C 1
ATOM 3572 O O . LEU B 1 229 ? -5.406 -3.746 -10.961 1 95.81 229 LEU B O 1
ATOM 3576 N N . GLY B 1 230 ? -7.297 -4.602 -11.781 1 93.25 230 GLY B N 1
ATOM 3577 C CA . GLY B 1 230 ? -6.617 -5.688 -12.469 1 93.25 230 GLY B CA 1
ATOM 3578 C C . GLY B 1 230 ? -7.176 -7.055 -12.117 1 93.25 230 GLY B C 1
ATOM 3579 O O . GLY B 1 230 ? -8.172 -7.16 -11.406 1 93.25 230 GLY B O 1
ATOM 3580 N N . PRO B 1 231 ? -6.523 -8.062 -12.594 1 93.31 231 PRO B N 1
ATOM 3581 C CA . PRO B 1 231 ? -7.098 -9.414 -12.523 1 93.31 231 PRO B CA 1
ATOM 3582 C C . PRO B 1 231 ? -6.816 -10.102 -11.188 1 93.31 231 PRO B C 1
ATOM 3584 O O . PRO B 1 231 ? -7.398 -11.148 -10.891 1 93.31 231 PRO B O 1
ATOM 3587 N N . ARG B 1 232 ? -5.93 -9.602 -10.391 1 95.5 232 ARG B N 1
ATOM 3588 C CA . ARG B 1 232 ? -5.594 -10.203 -9.109 1 95.5 232 ARG B CA 1
ATOM 3589 C C . ARG B 1 232 ? -6.574 -9.773 -8.023 1 95.5 232 ARG B C 1
ATOM 3591 O O . ARG B 1 232 ? -7.113 -8.664 -8.07 1 95.5 232 ARG B O 1
ATOM 3598 N N . VAL B 1 233 ? -6.82 -10.633 -7.105 1 95.94 233 VAL B N 1
ATOM 3599 C CA . VAL B 1 233 ? -7.68 -10.336 -5.965 1 95.94 233 VAL B CA 1
ATOM 3600 C C . VAL B 1 233 ? -6.852 -9.711 -4.84 1 95.94 233 VAL B C 1
ATOM 3602 O O . VAL B 1 233 ? -6.125 -10.422 -4.137 1 95.94 233 VAL B O 1
ATOM 3605 N N . LEU B 1 234 ? -7.008 -8.453 -4.691 1 96.69 234 LEU B N 1
ATOM 3606 C CA . LEU B 1 234 ? -6.246 -7.758 -3.664 1 96.69 234 LEU B CA 1
ATOM 3607 C C . LEU B 1 234 ? -6.945 -7.852 -2.312 1 96.69 234 LEU B C 1
ATOM 3609 O O . LEU B 1 234 ? -8.172 -7.918 -2.246 1 96.69 234 LEU B O 1
ATOM 3613 N N . ARG B 1 235 ? -6.188 -7.867 -1.281 1 96.25 235 ARG B N 1
ATOM 3614 C CA . ARG B 1 235 ? -6.742 -7.844 0.068 1 96.25 235 ARG B CA 1
ATOM 3615 C C . ARG B 1 235 ? -7.488 -6.539 0.332 1 96.25 235 ARG B C 1
ATOM 3617 O O . ARG B 1 235 ? -7.262 -5.539 -0.352 1 96.25 235 ARG B O 1
ATOM 3624 N N . ALA B 1 236 ? -8.297 -6.547 1.355 1 95.56 236 ALA B N 1
ATOM 3625 C CA . ALA B 1 236 ? -9.211 -5.453 1.671 1 95.56 236 ALA B CA 1
ATOM 3626 C C . ALA B 1 236 ? -8.445 -4.176 2.006 1 95.56 236 ALA B C 1
ATOM 3628 O O . ALA B 1 236 ? -8.945 -3.07 1.785 1 95.56 236 ALA B O 1
ATOM 3629 N N . GLU B 1 237 ? -7.215 -4.305 2.549 1 95.94 237 GLU B N 1
ATOM 3630 C CA . GLU B 1 237 ? -6.43 -3.117 2.871 1 95.94 237 GLU B CA 1
ATOM 3631 C C . GLU B 1 237 ? -5.543 -2.707 1.698 1 95.94 237 GLU B C 1
ATOM 3633 O O . GLU B 1 237 ? -5.141 -1.546 1.594 1 95.94 237 GLU B O 1
ATOM 3638 N N . THR B 1 238 ? -5.25 -3.662 0.757 1 97.12 238 THR B N 1
ATOM 3639 C CA . THR B 1 238 ? -4.371 -3.391 -0.374 1 97.12 238 THR B CA 1
ATOM 3640 C C . THR B 1 238 ? -5.125 -2.668 -1.486 1 97.12 238 THR B C 1
ATOM 3642 O O . THR B 1 238 ? -4.602 -1.735 -2.096 1 97.12 238 THR B O 1
ATOM 3645 N N . ALA B 1 239 ? -6.355 -3.068 -1.718 1 97.5 239 ALA B N 1
ATOM 3646 C CA . ALA B 1 239 ? -7.133 -2.549 -2.84 1 97.5 239 ALA B CA 1
ATOM 3647 C C . ALA B 1 239 ? -7.336 -1.041 -2.715 1 97.5 239 ALA B C 1
ATOM 3649 O O . ALA B 1 239 ? -7.027 -0.288 -3.641 1 97.5 239 ALA B O 1
ATOM 3650 N N . PRO B 1 240 ? -7.809 -0.566 -1.59 1 98.19 240 PRO B N 1
ATOM 3651 C CA . PRO B 1 240 ? -8.008 0.882 -1.498 1 98.19 240 PRO B CA 1
ATOM 3652 C C . PRO B 1 240 ? -6.691 1.66 -1.551 1 98.19 240 PRO B C 1
ATOM 3654 O O . PRO B 1 240 ? -6.652 2.781 -2.064 1 98.19 240 PRO B O 1
ATOM 3657 N N . LEU B 1 241 ? -5.598 1.093 -1.04 1 97.81 241 LEU B N 1
ATOM 3658 C CA . LEU B 1 241 ? -4.316 1.789 -1.082 1 97.81 241 LEU B CA 1
ATOM 3659 C C . LEU B 1 241 ? -3.791 1.874 -2.512 1 97.81 241 LEU B C 1
ATOM 3661 O O . LEU B 1 241 ? -3.25 2.904 -2.918 1 97.81 241 LEU B O 1
ATOM 3665 N N . ALA B 1 242 ? -3.982 0.794 -3.271 1 97.69 242 ALA B N 1
ATOM 3666 C CA . ALA B 1 242 ? -3.613 0.807 -4.684 1 97.69 242 ALA B CA 1
ATOM 3667 C C . ALA B 1 242 ? -4.441 1.829 -5.457 1 97.69 242 ALA B C 1
ATOM 3669 O O . ALA B 1 242 ? -3.906 2.566 -6.289 1 97.69 242 ALA B O 1
ATOM 3670 N N . ALA B 1 243 ? -5.703 1.884 -5.188 1 97.56 243 ALA B N 1
ATOM 3671 C CA . ALA B 1 243 ? -6.582 2.855 -5.832 1 97.56 243 ALA B CA 1
ATOM 3672 C C . ALA B 1 243 ? -6.172 4.285 -5.484 1 97.56 243 ALA B C 1
ATOM 3674 O O . ALA B 1 243 ? -6.117 5.152 -6.359 1 97.56 243 ALA B O 1
ATOM 3675 N N . LEU B 1 244 ? -5.852 4.52 -4.188 1 97.62 244 LEU B N 1
ATOM 3676 C CA . LEU B 1 244 ? -5.422 5.844 -3.748 1 97.62 244 LEU B CA 1
ATOM 3677 C C . LEU B 1 244 ? -4.145 6.266 -4.465 1 97.62 244 LEU B C 1
ATOM 3679 O O . LEU B 1 244 ? -4.027 7.406 -4.918 1 97.62 244 LEU B O 1
ATOM 3683 N N . ALA B 1 245 ? -3.23 5.34 -4.562 1 96.38 245 ALA B N 1
ATOM 3684 C CA . ALA B 1 245 ? -1.99 5.648 -5.27 1 96.38 245 ALA B CA 1
ATOM 3685 C C . ALA B 1 245 ? -2.268 6.047 -6.715 1 96.38 245 ALA B C 1
ATOM 3687 O O . ALA B 1 245 ? -1.73 7.043 -7.203 1 96.38 245 ALA B O 1
ATOM 3688 N N . ALA B 1 246 ? -3.117 5.336 -7.387 1 94.25 246 ALA B N 1
ATOM 3689 C CA . ALA B 1 246 ? -3.457 5.605 -8.781 1 94.25 246 ALA B CA 1
ATOM 3690 C C . ALA B 1 246 ? -4.188 6.938 -8.922 1 94.25 246 ALA B C 1
ATOM 3692 O O . ALA B 1 246 ? -4.027 7.641 -9.922 1 94.25 246 ALA B O 1
ATOM 3693 N N . LEU B 1 247 ? -4.949 7.297 -7.926 1 95.06 247 LEU B N 1
ATOM 3694 C CA . LEU B 1 247 ? -5.824 8.461 -8 1 95.06 247 LEU B CA 1
ATOM 3695 C C . LEU B 1 247 ? -5.074 9.727 -7.594 1 95.06 247 LEU B C 1
ATOM 3697 O O . LEU B 1 247 ? -5.426 10.828 -8.023 1 95.06 247 LEU B O 1
ATOM 3701 N N . THR B 1 248 ? -4.062 9.5 -6.715 1 92.81 248 THR B N 1
ATOM 3702 C CA . THR B 1 248 ? -3.496 10.695 -6.098 1 92.81 248 THR B CA 1
ATOM 3703 C C . THR B 1 248 ? -2.078 10.945 -6.602 1 92.81 248 THR B C 1
ATOM 3705 O O . THR B 1 248 ? -1.554 12.055 -6.469 1 92.81 248 THR B O 1
ATOM 3708 N N . LEU B 1 249 ? -1.359 9.875 -7.102 1 80.5 249 LEU B N 1
ATOM 3709 C CA . LEU B 1 249 ? 0.04 10.062 -7.469 1 80.5 249 LEU B CA 1
ATOM 3710 C C . LEU B 1 249 ? 0.179 10.344 -8.961 1 80.5 249 LEU B C 1
ATOM 3712 O O . LEU B 1 249 ? 1.248 10.75 -9.422 1 80.5 249 LEU B O 1
ATOM 3716 N N . ALA B 1 250 ? -0.944 10.172 -9.82 1 62.09 250 ALA B N 1
ATOM 3717 C CA . ALA B 1 250 ? -0.895 10.43 -11.258 1 62.09 250 ALA B CA 1
ATOM 3718 C C . ALA B 1 250 ? -0.648 11.906 -11.539 1 62.09 250 ALA B C 1
ATOM 3720 O O . ALA B 1 250 ? -1.041 12.773 -10.75 1 62.09 250 ALA B O 1
#

Organism: Delftia acidovorans (strain DSM 14801 / SPH-1) (NCBI:txid398578)

Foldseek 3Di:
DFEAAAQAADDAFDKDKGDQRRLVVCVVVVDDFQDKYKYFNQDDDPRHQFAIWIWGWHDRDPRITMIHTHDGDNDADAFLAAEEEEAEDEDDCLLLVLLLLLLLLHHQAYEYEHAPPHPDDADDPNQVVVQVVSQVSQRVSCSVSVHRHRHHYDRYYYLLVCLVPVLVVDDPQEAAAEEDPDPQAAAPVVVVVVHDLNGYYYYYFHYQVGHDPVSVVSNVVSPHGYYYNDDDDDGRSVRVSSVSNVNGVD/DFEAAAQAADDAFDKDKGDQRRLVVCVVVVDDFQDKYKYFNQDDDPRHQFAIWIWGWHDRDPRITMIHTHDGDNDADAFLAAEEEEAEDEDDCLLLVLLLLLLLLHHQAYEYEHAPPHPDDADDPNQVVVQVVSQVSQRVSCSVNVHRHRHHYDRYYYLLVCLVPVLVVDDPQEAAAEEDPDPQAAAPVVVVVVHDLNGYYYYYFHYQVGHDPVSVVSNVVSPHGYYYNDDDDDGRSVRVSSVSNVNGVD

InterPro domains:
  IPR006700 Ribosomal RNA small subunit methyltransferase E [PIRSF015601] (1-248)
  IPR006700 Ribosomal RNA small subunit methyltransferase E [PTHR30027] (1-249)
  IPR006700 Ribosomal RNA small subunit methyltransferase E [TIGR00046] (14-248)
  IPR015947 PUA-like superfamily [SSF88697] (1-72)
  IPR029026 tRNA (guanine-N1-)-methyltransferase, N-terminal [G3DSA:3.40.1280.10] (79-250)
  IPR029028 Alpha/beta knot methyltransferases [SSF75217] (77-248)
  IPR046886 Ribosomal RNA small subunit methyltransferase E, methyltransferase domain [PF04452] (78-247)
  IPR046886 Ribosomal RNA small subunit methyltransferase E, methyltransferase domain [cd18084] (83-235)

pLDDT: mean 94.38, std 5.31, range [62.09, 98.69]

Sequence (500 aa):
MPRFHCPIALRSGADIDLPPGAARHVQVLRLQPGDGITLFEGRAGEGFSGGEFEATVLRMGRSDVAVRIGAHHAVEREPLRPVHLLAGITANERMDWLVEKAAELGAASITPLVAERSVLKLKGERAEKKLAHWQAVAVSACEQCTRNRVPPLHTPADLEDWLESGAQQLPPGTLRLLLSLGEGTRPLGEVLDATAEDAPVVFLSGPEGGLSPAEEALARAQGFVPVTLGPRVLRAETAPLAALAALTLAMPRFHCPIALRSGADIDLPPGAARHVQVLRLQPGDGITLFEGRAGEGFSGGEFEATVLRMGRSDVAVRIGAHHAVEREPLRPVHLLAGITANERMDWLVEKAAELGAASITPLVAERSVLKLKGERAEKKLAHWQAVAVSACEQCTRNRVPPLHTPADLEDWLESGAQQLPPGTLRLLLSLGEGTRPLGEVLDATAEDAPVVFLSGPEGGLSPAEEALARAQGFVPVTLGPRVLRAETAPLAALAALTLA